Protein 8GB3 (pdb70)

Nearest PDB structures (foldseek):
  8gb3-assembly1_D  TM=1.002E+00  e=0.000E+00  Mycobacterium tuberculosis
  4rtf-assembly1_D  TM=9.702E-01  e=9.194E-56  Mycobacterium tuberculosis H37Rv
  5obv-assembly1_A  TM=7.217E-01  e=6.014E-59  Mycoplasmoides genitalium G37
  5obu-assembly1_A  TM=7.171E-01  e=3.601E-58  Mycoplasmoides genitalium G37
  7a4u-assembly1_A  TM=6.728E-01  e=2.698E-58  Cricetulus griseus

Secondary structure (DSSP, 8-state):
-EEEEE--SS--EEEEE-SSSEEEE--TTS-SS--------SSS----SHHHHHHHHH-TTS----STT-SSS-----SSSSS--SHHHHHHHHHHHHHHGGGSS-S---EEEE-B-SS--HHHHHHHHHHHHHHT-B-----BHHHHHHHHH--------EEEEE--SSS-EEEEE--SSS------B--SS-SHHHHHHHHHHHHHHHHHHHS----SS-HHHHHHHHHHHHHHHHHTSS-SS--B--S-S---------B---HHHHHHHHHHHHHTTHHHHHHHHHHSS--TT---EEEEESTT---HHHHHHHHHHS-S---B-SS-GGGHHHHHHHHHHHHHTT-SSTTSS-----S-EEEEETTTEEEEEE-TT--SS-----EE--SSTT-S-EEEEEEE-SSSBSSSSEEEEEEEE-------TTS--EEEEEEE-TT--EEEEEEESSS--EEEE----SS---HHHHHHHHHHHHHT----THHHHHHHGGG--/-HHHHHHHHHHHHHHHHHHHHHHHHHHHHHHHHHHSHHHHHHHHHHHHHHTTHHHHHHHHHHHHTTTTSSSHHHHHHHHHHHHHHTTT------TTSB--TTTB-----------BEEEEEE--EEETTEEEE-BEEEE-/---HHHHHHHHHHHHHHHHHHHHHHHHHHHHHHHHHHHTHHHHHTTHHHHHHHHHHHHHHHHTTT-TTSSTHHHHHHHHHHHHHHTS---

Radius of gyration: 30.35 Å; Cα contacts (8 Å, |Δi|>4): 1384; chains: 3; bounding box: 52×69×92 Å

Foldseek 3Di:
DEKFWEDAQFWIWIWADPQQAIDTFAAPVRHGTFGAWFFQDLPGPTDTGPVRVVVCVVPVQRTDRGQLLDFPPQPFDDDVHDTPGRLLSSLVVVLRSQVRVVVPPDDGQAEFEYEHAPPDDPRRQVSNCVSCVVSRHDYDHHYYLQVLLVVLLPDQEPFAKEWEWALAAQATKTAIWTDHNDGGGDDIDAGGRAHVVVLLVLQLVVLQVVVCVVDVDNPPPQVVLSVVSSVQSVVQLLCCLDDQFAKDWDQARDDVPGDIRIDRDGVVVSCVRCVVSLVSGVVRLVCNCPVDPHDLQNHRAYAYAHPSCSNVSNQVVVCVSRHVDHHGDDDHRNCSNSRSRNNVSCVVVPSDDDLPCPQWFLQAKWKADPDQFTDGFADGGHGQQDKGKFWDKDPAAQDFKDKIFMWGAPPRGRVPTDGQDIKMWGDDGGGGIDPWTKMWMWGGDSVRFTKIKIFTPVPTTIIIDRSRPSPDDDPVVSVVSVVVCVVPVVDPCVVVVVVVSVVPD/DVVVVVVVVVVVVVVVVVVVVVVVVVVVVVVVVPPCVVVVVCVVVLVVVLVCLVVLQVLVVCCVVPVPVDDPVVVVSVVVCVVQVVQPKDWDLDAPDFDDPVAADEDAAPDDPTKGFPDQNGIAIDGHPDRRDHTHGHID/DPCPVVVVVVVVVVVVVVVVVVVVVVVVVVVVVVVVVVCVVVVLPCPQVVLAVVLVVVVVVCVVVPCPDDPSVPPNVVSCVVQVVSYDHD

Sequence (735 aa):
RAVGIDLGTTNSVVSVLEGGDPVVVANSEGSRTTPSIVAFARNGEVLVGQPAKNQAVTNVDRTVRSVKRHMGSDWSIEIDGKKYTAPEISARILMKLKRDAEAYLGEDITDAVITTPAYFNDAQRQATKDAGQIAGLNVLRIVNEPTAAALAYGLDKKEQRILVFDLGGGTFDVSLLEIGGVVEVRATSGDNHLGGDDWDQRVVDWLVDKFKGTSGIDLTKDKMAMQRLREAAEKAKIELSSSQSTSINLPYITVDNPLFLDEQLTRAEFQRITQDLLDRTRKPFQSVIADTGISVSEIDHVVLVGGSTRMPAVTDLVKELTGGKEPNKGVNPDEVVAVGAALQAGVLKGEVKDVLLLDVTPLSLGIETKGGVMTRLIERNTTIPTKRSETFTTADDNQPSVQIQVYQGEREIAAHNKLLGSFELTGIPPAPRGIPQIEVTFDIDANGIVHVTAKDKGTGKENTIRIQEGSGLSKEDIDRMIKDAEAHAEEDRKRREEADVRNQAAAADAAHTEDKVAELTADLQRVQADFANYRKRALRDQQAAADRAKASVVSQLLGVLDDLERARKHGDLESGPLKSVADKLDSALTGLGLVAFGAEGEDFDPVLHEAVQHEGDSKPVIGTVMRQGYQLGEQVLRHALVGVVAADAAHTEDKVAELTADLQRVQADFANYRKRALRDQQAAADRAKASVVSQLLGVLDDLERARKHGDLESGPLKSVADKLDSALTGLGLVA

B-factor: mean 105.02, std 30.13, range [30.0, 209.59]

Structure (mmCIF, N/CA/C/O backbone):
data_8GB3
#
_entry.id   8GB3
#
_cell.length_a   1.00
_cell.length_b   1.00
_cell.length_c   1.00
_cell.angle_alpha   90.00
_cell.angle_beta   90.00
_cell.angle_gamma   90.00
#
_symmetry.space_group_name_H-M   'P 1'
#
loop_
_entity.id
_entity.type
_entity.pdbx_description
1 polymer 'Chaperone protein DnaK'
2 polymer 'Protein GrpE'
#
loop_
_atom_site.group_PDB
_atom_site.id
_atom_site.type_symbol
_atom_site.label_atom_id
_atom_site.label_alt_id
_atom_site.label_comp_id
_ato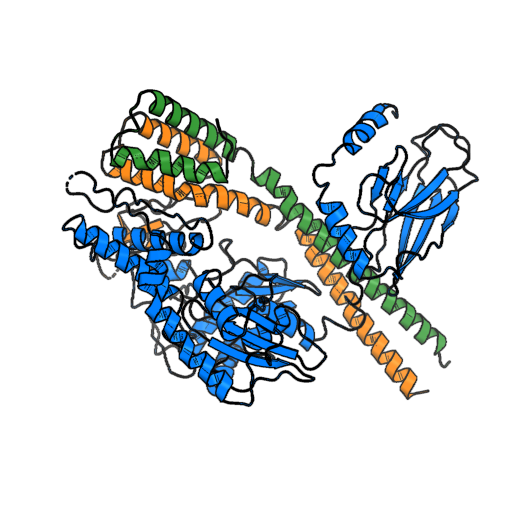m_site.label_asym_id
_atom_site.label_entity_id
_atom_site.label_seq_id
_atom_site.pdbx_PDB_ins_code
_atom_site.Cartn_x
_atom_site.Cartn_y
_atom_site.Cartn_z
_atom_site.occupancy
_atom_site.B_iso_or_equiv
_atom_site.auth_seq_id
_atom_site.auth_comp_id
_atom_site.auth_asym_id
_atom_site.auth_atom_id
_atom_site.pdbx_PDB_model_num
ATOM 1 N N . ARG A 1 3 ? 142.829 123.537 143.614 1.00 71.14 3 ARG D N 1
ATOM 2 C CA . ARG A 1 3 ? 143.455 122.341 143.064 1.00 71.14 3 ARG D CA 1
ATOM 3 C C . ARG A 1 3 ? 142.497 121.568 142.165 1.00 71.14 3 ARG D C 1
ATOM 4 O O . ARG A 1 3 ? 142.856 121.180 141.053 1.00 71.14 3 ARG D O 1
ATOM 12 N N . ALA A 1 4 ? 141.281 121.338 142.658 1.00 76.89 4 ALA D N 1
ATOM 13 C CA . ALA A 1 4 ? 140.283 120.616 141.881 1.00 76.89 4 ALA D CA 1
ATOM 14 C C . ALA A 1 4 ? 139.917 121.394 140.625 1.00 76.89 4 ALA D C 1
ATOM 15 O O . ALA A 1 4 ? 139.775 122.619 140.654 1.00 76.89 4 ALA D O 1
ATOM 17 N N . VAL A 1 5 ? 139.758 120.674 139.519 1.00 69.76 5 VAL D N 1
ATOM 18 C CA . VAL A 1 5 ? 139.449 121.265 138.224 1.00 69.76 5 VAL D CA 1
ATOM 19 C C . VAL A 1 5 ? 138.173 120.631 137.694 1.00 69.76 5 VAL D C 1
ATOM 20 O O . VAL A 1 5 ? 137.989 119.414 137.802 1.00 69.76 5 VAL D O 1
ATOM 24 N N . GLY A 1 6 ? 137.290 121.453 137.136 1.00 70.96 6 GLY D N 1
ATOM 25 C CA . GLY A 1 6 ? 136.084 120.950 136.508 1.00 70.96 6 GLY D CA 1
ATOM 26 C C . GLY A 1 6 ? 136.106 121.140 135.008 1.00 70.96 6 GLY D C 1
ATOM 27 O O . GLY A 1 6 ? 136.030 122.269 134.515 1.00 70.96 6 GLY D O 1
ATOM 28 N N . ILE A 1 7 ? 136.205 120.039 134.270 1.00 66.15 7 ILE D N 1
ATOM 29 C CA . ILE A 1 7 ? 136.401 120.059 132.828 1.00 66.15 7 ILE D CA 1
ATOM 30 C C . ILE A 1 7 ? 135.176 119.460 132.160 1.00 66.15 7 ILE D C 1
ATOM 31 O O . ILE A 1 7 ? 134.737 118.362 132.525 1.00 66.15 7 ILE D O 1
ATOM 36 N N . ASP A 1 8 ? 134.625 120.174 131.183 1.00 77.02 8 ASP D N 1
ATOM 37 C CA . ASP A 1 8 ? 133.510 119.683 130.377 1.00 77.02 8 ASP D CA 1
ATOM 38 C C . ASP A 1 8 ? 134.004 119.528 128.942 1.00 77.02 8 ASP D C 1
ATOM 39 O O . ASP A 1 8 ? 133.851 120.429 128.115 1.00 77.02 8 ASP D O 1
ATOM 44 N N . LEU A 1 9 ? 134.603 118.377 128.654 1.00 66.27 9 LEU D N 1
ATOM 45 C CA . LEU A 1 9 ? 134.998 118.063 127.292 1.00 66.27 9 LEU D CA 1
ATOM 46 C C . LEU A 1 9 ? 133.760 117.930 126.418 1.00 66.27 9 LEU D C 1
ATOM 47 O O . LEU A 1 9 ? 132.708 117.461 126.862 1.00 66.27 9 LEU D O 1
ATOM 52 N N . GLY A 1 10 ? 133.880 118.353 125.164 1.00 72.42 10 GLY D N 1
ATOM 53 C CA . GLY A 1 10 ? 132.711 118.348 124.304 1.00 72.42 10 GLY D CA 1
ATOM 54 C C . GLY A 1 10 ? 133.065 118.138 122.850 1.00 72.42 10 GLY D C 1
ATOM 55 O O . GLY A 1 10 ? 134.221 118.254 122.438 1.00 72.42 10 GLY D O 1
ATOM 56 N N . THR A 1 11 ? 132.029 117.823 122.070 1.00 71.84 11 THR D N 1
ATOM 57 C CA . THR A 1 11 ? 132.192 117.649 120.633 1.00 71.84 11 THR D CA 1
ATOM 58 C C . THR A 1 11 ? 132.363 118.977 119.911 1.00 71.84 11 THR D C 1
ATOM 59 O O . THR A 1 11 ? 132.983 119.020 118.843 1.00 71.84 11 THR D O 1
ATOM 63 N N . THR A 1 12 ? 131.831 120.062 120.467 1.00 76.70 12 THR D N 1
ATOM 64 C CA . THR A 1 12 ? 131.955 121.378 119.858 1.00 76.70 12 THR D CA 1
ATOM 65 C C . THR A 1 12 ? 132.718 122.359 120.733 1.00 76.70 12 THR D C 1
ATOM 66 O O . THR A 1 12 ? 133.614 123.053 120.239 1.00 76.70 12 THR D O 1
ATOM 70 N N . ASN A 1 13 ? 132.391 122.440 122.015 1.00 77.61 13 ASN D N 1
ATOM 71 C CA . ASN A 1 13 ? 133.011 123.378 122.938 1.00 77.61 13 ASN D CA 1
ATOM 72 C C . ASN A 1 13 ? 133.726 122.618 124.051 1.00 77.61 13 ASN D C 1
ATOM 73 O O . ASN A 1 13 ? 133.736 121.388 124.089 1.00 77.61 13 ASN D O 1
ATOM 78 N N . SER A 1 14 ? 134.333 123.375 124.961 1.00 74.31 14 SER D N 1
ATOM 79 C CA . SER A 1 14 ? 134.988 122.810 126.133 1.00 74.31 14 SER D CA 1
ATOM 80 C C . SER A 1 14 ? 135.224 123.928 127.135 1.00 74.31 14 SER D C 1
ATOM 81 O O . SER A 1 14 ? 135.825 124.950 126.791 1.00 74.31 14 SER D O 1
ATOM 84 N N . VAL A 1 15 ? 134.758 123.732 128.363 1.00 70.26 15 VAL D N 1
ATOM 85 C CA . VAL A 1 15 ? 134.896 124.714 129.428 1.00 70.26 15 VAL D CA 1
ATOM 86 C C . VAL A 1 15 ? 135.647 124.076 130.584 1.00 70.26 15 VAL D C 1
ATOM 87 O O . VAL A 1 15 ? 135.428 122.904 130.909 1.00 70.26 15 VAL D O 1
ATOM 91 N N . VAL A 1 16 ? 136.536 124.848 131.200 1.00 71.63 16 VAL D N 1
ATOM 92 C CA . VAL A 1 16 ? 137.344 124.390 132.323 1.00 71.63 16 VAL D CA 1
ATOM 93 C C . VAL A 1 16 ? 137.046 125.281 133.521 1.00 71.63 16 VAL D C 1
ATOM 94 O O . VAL A 1 16 ? 136.845 126.491 133.371 1.00 71.63 16 VAL D O 1
ATOM 98 N N . SER A 1 17 ? 136.975 124.674 134.705 1.00 69.91 17 SER D N 1
ATOM 99 C CA . SER A 1 17 ? 136.617 125.403 135.918 1.00 69.91 17 SER D CA 1
ATOM 100 C C . SER A 1 17 ? 137.336 124.790 137.106 1.00 69.91 17 SER D C 1
ATOM 101 O O . SER A 1 17 ? 137.103 123.626 137.437 1.00 69.91 17 SER D O 1
ATOM 104 N N . VAL A 1 18 ? 138.191 125.570 137.754 1.00 73.62 18 VAL D N 1
ATOM 105 C CA . VAL A 1 18 ? 138.956 125.099 138.887 1.00 73.62 18 VAL D CA 1
ATOM 106 C C . VAL A 1 18 ? 138.276 125.554 140.172 1.00 73.62 18 VAL D C 1
ATOM 107 O O . VAL A 1 18 ? 137.414 126.430 140.171 1.00 73.62 18 VAL D O 1
ATOM 111 N N . LEU A 1 19 ? 138.682 124.958 141.291 1.00 82.95 19 LEU D N 1
ATOM 112 C CA . LEU A 1 19 ? 138.042 125.163 142.585 1.00 82.95 19 LEU D CA 1
ATOM 113 C C . LEU A 1 19 ? 138.859 126.150 143.412 1.00 82.95 19 LEU D C 1
ATOM 114 O O . LEU A 1 19 ? 140.009 125.866 143.765 1.00 82.95 19 LEU D O 1
ATOM 119 N N . GLU A 1 20 ? 138.264 127.299 143.724 1.00 91.58 20 GLU D N 1
ATOM 120 C CA . GLU A 1 20 ? 138.919 128.314 144.548 1.00 91.58 20 GLU D CA 1
ATOM 121 C C . GLU A 1 20 ? 138.444 128.185 145.995 1.00 91.58 20 GLU D C 1
ATOM 122 O O . GLU A 1 20 ? 137.699 129.009 146.527 1.00 91.58 20 GLU D O 1
ATOM 128 N N . GLY A 1 21 ? 138.905 127.114 146.634 1.00 93.06 21 GLY D N 1
ATOM 129 C CA . GLY A 1 21 ? 138.496 126.826 147.993 1.00 93.06 21 GLY D CA 1
ATOM 130 C C . GLY A 1 21 ? 137.245 125.979 148.040 1.00 93.06 21 GLY D C 1
ATOM 131 O O . GLY A 1 21 ? 137.308 124.757 147.884 1.00 93.06 21 GLY D O 1
ATOM 132 N N . GLY A 1 22 ? 136.099 126.617 148.250 1.00 93.63 22 GLY D N 1
ATOM 133 C CA . GLY A 1 22 ? 134.840 125.901 148.279 1.00 93.63 22 GLY D CA 1
ATOM 134 C C . GLY A 1 22 ? 133.932 126.212 147.107 1.00 93.63 22 GLY D C 1
ATOM 135 O O . GLY A 1 22 ? 132.776 125.779 147.085 1.00 93.63 22 GLY D O 1
ATOM 136 N N . ASP A 1 23 ? 134.436 126.954 146.125 1.00 90.90 23 ASP D N 1
ATOM 137 C CA . ASP A 1 23 ? 133.619 127.395 145.007 1.00 90.90 23 ASP D CA 1
ATOM 138 C C . ASP A 1 23 ? 134.319 127.123 143.685 1.00 90.90 23 ASP D C 1
ATOM 139 O O . ASP A 1 23 ? 135.551 127.162 143.605 1.00 90.90 23 ASP D O 1
ATOM 144 N N . PRO A 1 24 ? 133.558 126.841 142.633 1.00 75.32 24 PRO D N 1
ATOM 145 C CA . PRO A 1 24 ? 134.140 126.712 141.299 1.00 75.32 24 PRO D CA 1
ATOM 146 C C . PRO A 1 24 ? 134.060 128.008 140.509 1.00 75.32 24 PRO D C 1
ATOM 147 O O . PRO A 1 24 ? 133.107 128.782 140.615 1.00 75.32 24 PRO D O 1
ATOM 151 N N . VAL A 1 25 ? 135.090 128.238 139.699 1.00 67.91 25 VAL D N 1
ATOM 152 C CA . VAL A 1 25 ? 135.142 129.392 138.810 1.00 67.91 25 VAL D CA 1
ATOM 153 C C . VAL A 1 25 ? 135.598 128.917 137.438 1.00 67.91 25 VAL D C 1
ATOM 154 O O . VAL A 1 25 ? 136.531 128.116 137.328 1.00 67.91 25 VAL D O 1
ATOM 158 N N . VAL A 1 26 ? 134.938 129.411 136.393 1.00 72.68 26 VAL D N 1
ATOM 159 C CA . VAL A 1 26 ? 135.185 128.952 135.028 1.00 72.68 26 VAL D CA 1
ATOM 160 C C . VAL A 1 26 ? 136.384 129.709 134.465 1.00 72.68 26 VAL D C 1
ATOM 161 O O . VAL A 1 26 ? 136.281 130.888 134.119 1.00 72.68 26 VAL D O 1
ATOM 165 N N . VAL A 1 27 ? 137.518 129.019 134.355 1.00 69.52 27 VAL D N 1
ATOM 166 C CA . VAL A 1 27 ? 138.761 129.645 133.926 1.00 69.52 27 VAL D CA 1
ATOM 167 C C . VAL A 1 27 ? 138.656 130.060 132.469 1.00 69.52 27 VAL D C 1
ATOM 168 O O . VAL A 1 27 ? 138.351 129.241 131.592 1.00 69.52 27 VAL D O 1
ATOM 172 N N . ALA A 1 28 ? 138.912 131.335 132.202 1.00 80.43 28 ALA D N 1
ATOM 173 C CA . ALA A 1 28 ? 138.985 131.805 130.830 1.00 80.43 28 ALA D CA 1
ATOM 174 C C . ALA A 1 28 ? 140.220 131.230 130.151 1.00 80.43 28 ALA D C 1
ATOM 175 O O . ALA A 1 28 ? 141.250 130.998 130.787 1.00 80.43 28 ALA D O 1
ATOM 177 N N . ASN A 1 29 ? 140.115 131.000 128.843 1.00 84.42 29 ASN D N 1
ATOM 178 C CA . ASN A 1 29 ? 141.207 130.388 128.098 1.00 84.42 29 ASN D CA 1
ATOM 179 C C . ASN A 1 29 ? 142.286 131.435 127.824 1.00 84.42 29 ASN D C 1
ATOM 180 O O . ASN A 1 29 ? 142.283 132.532 128.390 1.00 84.42 29 ASN D O 1
ATOM 185 N N . SER A 1 30 ? 143.236 131.095 126.950 1.00 86.36 30 SER D N 1
ATOM 186 C CA . SER A 1 30 ? 144.355 131.991 126.681 1.00 86.36 30 SER D CA 1
ATOM 187 C C . SER A 1 30 ? 143.877 133.321 126.111 1.00 86.36 30 SER D C 1
ATOM 188 O O . SER A 1 30 ? 144.268 134.391 126.591 1.00 86.36 30 SER D O 1
ATOM 191 N N . GLU A 1 31 ? 143.033 133.277 125.089 1.00 84.28 31 GLU D N 1
ATOM 192 C CA . GLU A 1 31 ? 142.552 134.495 124.437 1.00 84.28 31 GLU D CA 1
ATOM 193 C C . GLU A 1 31 ? 141.226 134.967 125.023 1.00 84.28 31 GLU D C 1
ATOM 194 O O . GLU A 1 31 ? 140.267 135.230 124.302 1.00 84.28 31 GLU D O 1
ATOM 200 N N . GLY A 1 32 ? 141.157 135.086 126.345 1.00 91.23 32 GLY D N 1
ATOM 201 C CA . GLY A 1 32 ? 140.036 135.751 126.983 1.00 91.23 32 GLY D CA 1
ATOM 202 C C . GLY A 1 32 ? 138.763 134.940 127.121 1.00 91.23 32 GLY D C 1
ATOM 203 O O . GLY A 1 32 ? 138.053 135.065 128.123 1.00 91.23 32 GLY D O 1
ATOM 204 N N . SER A 1 33 ? 138.458 134.111 126.126 1.00 90.00 33 SER D N 1
ATOM 205 C CA . SER A 1 33 ? 137.209 133.366 126.126 1.00 90.00 33 SER D CA 1
ATOM 206 C C . SER A 1 33 ? 137.237 132.266 127.185 1.00 90.00 33 SER D C 1
ATOM 207 O O . SER A 1 33 ? 138.267 131.969 127.791 1.00 90.00 33 SER D O 1
ATOM 210 N N . ARG A 1 34 ? 136.069 131.670 127.423 1.00 90.78 34 ARG D N 1
ATOM 211 C CA . ARG A 1 34 ? 135.950 130.514 128.304 1.00 90.78 34 ARG D CA 1
ATOM 212 C C . ARG A 1 34 ? 135.826 129.206 127.539 1.00 90.78 34 ARG D C 1
ATOM 213 O O . ARG A 1 34 ? 136.506 128.232 127.869 1.00 90.78 34 ARG D O 1
ATOM 221 N N . THR A 1 35 ? 134.979 129.171 126.516 1.00 79.14 35 THR D N 1
ATOM 222 C CA . THR A 1 35 ? 134.799 127.974 125.708 1.00 79.14 35 THR D CA 1
ATOM 223 C C . THR A 1 35 ? 135.927 127.878 124.691 1.00 79.14 35 THR D C 1
ATOM 224 O O . THR A 1 35 ? 136.038 128.726 123.800 1.00 79.14 35 THR D O 1
ATOM 228 N N . THR A 1 36 ? 136.760 126.850 124.818 1.00 70.31 36 THR D N 1
ATOM 229 C CA . THR A 1 36 ? 137.810 126.604 123.843 1.00 70.31 36 THR D CA 1
ATOM 230 C C . THR A 1 36 ? 137.221 125.788 122.704 1.00 70.31 36 THR D C 1
ATOM 231 O O . THR A 1 36 ? 136.808 124.641 122.932 1.00 70.31 36 THR D O 1
ATOM 235 N N . PRO A 1 37 ? 137.139 126.324 121.484 1.00 67.23 37 PRO D N 1
ATOM 236 C CA . PRO A 1 37 ? 136.605 125.533 120.369 1.00 67.23 37 PRO D CA 1
ATOM 237 C C . PRO A 1 37 ? 137.428 124.279 120.149 1.00 67.23 37 PRO D C 1
ATOM 238 O O . PRO A 1 37 ? 138.606 124.359 119.787 1.00 67.23 37 PRO D O 1
ATOM 242 N N . SER A 1 38 ? 136.821 123.114 120.361 1.00 65.39 38 SER D N 1
ATOM 243 C CA . SER A 1 38 ? 137.599 121.890 120.468 1.00 65.39 38 SER D CA 1
ATOM 244 C C . SER A 1 38 ? 137.965 121.350 119.097 1.00 65.39 38 SER D C 1
ATOM 245 O O . SER A 1 38 ? 137.746 120.169 118.811 1.00 65.39 38 SER D O 1
ATOM 248 N N . ILE A 1 39 ? 138.547 122.195 118.258 1.00 65.00 39 ILE D N 1
ATOM 249 C CA . ILE A 1 39 ? 139.009 121.792 116.937 1.00 65.00 39 ILE D CA 1
ATOM 250 C C . ILE A 1 39 ? 140.511 121.578 117.072 1.00 65.00 39 ILE D C 1
ATOM 251 O O . ILE A 1 39 ? 141.315 122.433 116.711 1.00 65.00 39 ILE D O 1
ATOM 256 N N . VAL A 1 40 ? 140.902 120.413 117.576 1.00 63.40 40 VAL D N 1
ATOM 257 C CA . VAL A 1 40 ? 142.310 120.163 117.854 1.00 63.40 40 VAL D CA 1
ATOM 258 C C . VAL A 1 40 ? 143.031 119.914 116.541 1.00 63.40 40 VAL D C 1
ATOM 259 O O . VAL A 1 40 ? 143.162 118.768 116.096 1.00 63.40 40 VAL D O 1
ATOM 263 N N . ALA A 1 41 ? 143.507 120.984 115.915 1.00 66.48 41 ALA D N 1
ATOM 264 C CA . ALA A 1 41 ? 144.088 120.923 114.581 1.00 66.48 41 ALA D CA 1
ATOM 265 C C . ALA A 1 41 ? 145.594 121.103 114.675 1.00 66.48 41 ALA D C 1
ATOM 266 O O . ALA A 1 41 ? 146.074 122.026 115.340 1.00 66.48 41 ALA D O 1
ATOM 268 N N . PHE A 1 42 ? 146.330 120.225 114.005 1.00 73.70 42 PHE D N 1
ATOM 269 C CA . PHE A 1 42 ? 147.777 120.314 113.977 1.00 73.70 42 PHE D CA 1
ATOM 270 C C . PHE A 1 42 ? 148.230 121.413 113.017 1.00 73.70 42 PHE D C 1
ATOM 271 O O . PHE A 1 42 ? 147.473 121.885 112.164 1.00 73.70 42 PHE D O 1
ATOM 279 N N . ALA A 1 43 ? 149.490 121.820 113.167 1.00 84.69 43 ALA D N 1
ATOM 280 C CA . ALA A 1 43 ? 150.033 122.948 112.426 1.00 84.69 43 ALA D CA 1
ATOM 281 C C . ALA A 1 43 ? 150.511 122.526 111.041 1.00 84.69 43 ALA D C 1
ATOM 282 O O . ALA A 1 43 ? 150.367 121.375 110.618 1.00 84.69 43 ALA D O 1
ATOM 284 N N . ARG A 1 44 ? 151.087 123.493 110.326 1.00 90.57 44 ARG D N 1
ATOM 285 C CA . ARG A 1 44 ? 151.802 123.181 109.096 1.00 90.57 44 ARG D CA 1
ATOM 286 C C . ARG A 1 44 ? 153.011 122.303 109.384 1.00 90.57 44 ARG D C 1
ATOM 287 O O . ARG A 1 44 ? 153.307 121.373 108.625 1.00 90.57 44 ARG D O 1
ATOM 295 N N . ASN A 1 45 ? 153.718 122.578 110.481 1.00 82.33 45 ASN D N 1
ATOM 296 C CA . ASN A 1 45 ? 154.891 121.795 110.871 1.00 82.33 45 ASN D CA 1
ATOM 297 C C . ASN A 1 45 ? 154.954 121.716 112.395 1.00 82.33 45 ASN D C 1
ATOM 298 O O . ASN A 1 45 ? 155.444 122.640 113.050 1.00 82.33 45 ASN D O 1
ATOM 303 N N . GLY A 1 46 ? 154.452 120.617 112.950 1.00 77.87 46 GLY D N 1
ATOM 304 C CA . GLY A 1 46 ? 154.762 120.238 114.316 1.00 77.87 46 GLY D CA 1
ATOM 305 C C . GLY A 1 46 ? 154.022 120.920 115.450 1.00 77.87 46 GLY D C 1
ATOM 306 O O . GLY A 1 46 ? 153.563 120.245 116.375 1.00 77.87 46 GLY D O 1
ATOM 307 N N . GLU A 1 47 ? 153.905 122.244 115.409 1.00 76.36 47 GLU D N 1
ATOM 308 C CA . GLU A 1 47 ? 153.422 123.002 116.563 1.00 76.36 47 GLU D CA 1
ATOM 309 C C . GLU A 1 47 ? 151.922 122.792 116.730 1.00 76.36 47 GLU D C 1
ATOM 310 O O . GLU A 1 47 ? 151.113 123.538 116.178 1.00 76.36 47 GLU D O 1
ATOM 316 N N . VAL A 1 48 ? 151.549 121.797 117.537 1.00 72.95 48 VAL D N 1
ATOM 317 C CA . VAL A 1 48 ? 150.143 121.445 117.696 1.00 72.95 48 VAL D CA 1
ATOM 318 C C . VAL A 1 48 ? 149.376 122.618 118.288 1.00 72.95 48 VAL D C 1
ATOM 319 O O . VAL A 1 48 ? 149.789 123.214 119.290 1.00 72.95 48 VAL D O 1
ATOM 323 N N . LEU A 1 49 ? 148.251 122.953 117.666 1.00 66.57 49 LEU D N 1
ATOM 324 C CA . LEU A 1 49 ? 147.379 124.015 118.1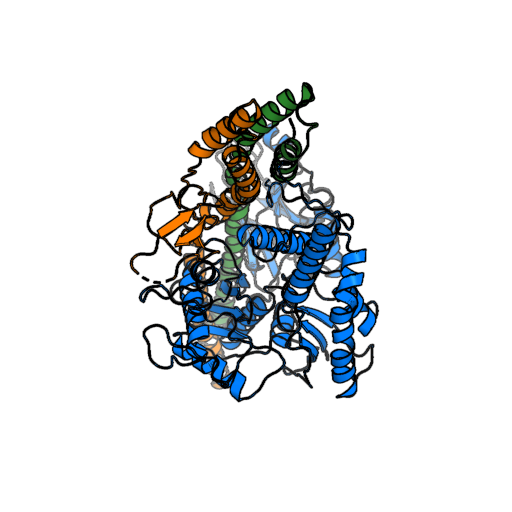36 1.00 66.57 49 LEU D CA 1
ATOM 325 C C . LEU A 1 49 ? 146.045 123.438 118.582 1.00 66.57 49 LEU D C 1
ATOM 326 O O . LEU A 1 49 ? 145.599 122.400 118.085 1.00 66.57 49 LEU D O 1
ATOM 331 N N . VAL A 1 50 ? 145.421 124.113 119.542 1.00 65.73 50 VAL D N 1
ATOM 332 C CA . VAL A 1 50 ? 144.068 123.799 119.986 1.00 65.73 50 VAL D CA 1
ATOM 333 C C . VAL A 1 50 ? 143.296 125.107 120.055 1.00 65.73 50 VAL D C 1
ATOM 334 O O . VAL A 1 50 ? 143.893 126.179 120.198 1.00 65.73 50 VAL D O 1
ATOM 338 N N . GLY A 1 51 ? 141.980 125.028 119.945 1.00 64.23 51 GLY D N 1
ATOM 339 C CA . GLY A 1 51 ? 141.147 126.207 120.002 1.00 64.23 51 GLY D CA 1
ATOM 340 C C . GLY A 1 51 ? 141.107 126.945 118.682 1.00 64.23 51 GLY D C 1
ATOM 341 O O . GLY A 1 51 ? 141.402 126.397 117.620 1.00 64.23 51 GLY D O 1
ATOM 342 N N . GLN A 1 52 ? 140.718 128.215 118.758 1.00 69.03 52 GLN D N 1
ATOM 343 C CA . GLN A 1 52 ? 140.741 129.079 117.579 1.00 69.03 52 GLN D CA 1
ATOM 344 C C . GLN A 1 52 ? 142.093 129.118 116.874 1.00 69.03 52 GLN D C 1
ATOM 345 O O . GLN A 1 52 ? 142.103 129.157 115.631 1.00 69.03 52 GLN D O 1
ATOM 351 N N . PRO A 1 53 ? 143.240 129.131 117.568 1.00 76.49 53 PRO D N 1
ATOM 352 C CA . PRO A 1 53 ? 144.519 129.027 116.849 1.00 76.49 53 PRO D CA 1
ATOM 353 C C . PRO A 1 53 ? 144.619 127.800 115.965 1.00 76.49 53 PRO D C 1
ATOM 354 O O . PRO A 1 53 ? 145.386 127.809 114.994 1.00 76.49 53 PRO D O 1
ATOM 358 N N . ALA A 1 54 ? 143.873 126.745 116.269 1.00 74.96 54 ALA D N 1
ATOM 359 C CA . ALA A 1 54 ? 143.832 125.575 115.404 1.00 74.96 54 ALA D CA 1
ATOM 360 C C . ALA A 1 54 ? 142.695 125.635 114.390 1.00 74.96 54 ALA D C 1
ATOM 361 O O . ALA A 1 54 ? 142.842 125.148 113.265 1.00 74.96 54 ALA D O 1
ATOM 363 N N . LYS A 1 55 ? 141.559 126.218 114.774 1.00 76.96 55 LYS D N 1
ATOM 364 C CA . LYS A 1 55 ? 140.411 126.285 113.877 1.00 76.96 55 LYS D CA 1
ATOM 365 C C . LYS A 1 55 ? 140.697 127.176 112.681 1.00 76.96 55 LYS D C 1
ATOM 366 O O . LYS A 1 55 ? 140.285 126.866 111.557 1.00 76.96 55 LYS D O 1
ATOM 372 N N . ASN A 1 56 ? 141.388 128.295 112.900 1.00 78.35 56 ASN D N 1
ATOM 373 C CA . ASN A 1 56 ? 141.678 129.184 111.785 1.00 78.35 56 ASN D CA 1
ATOM 374 C C . ASN A 1 56 ? 142.551 128.514 110.738 1.00 78.35 56 ASN D C 1
ATOM 375 O O . ASN A 1 56 ? 142.513 128.908 109.570 1.00 78.35 56 ASN D O 1
ATOM 380 N N . GLN A 1 57 ? 143.330 127.509 111.127 1.00 76.37 57 GLN D N 1
ATOM 381 C CA . GLN A 1 57 ? 144.118 126.723 110.193 1.00 76.37 57 GLN D CA 1
ATOM 382 C C . GLN A 1 57 ? 143.323 125.562 109.612 1.00 76.37 57 GLN D C 1
ATOM 383 O O . GLN A 1 57 ? 143.862 124.783 108.818 1.00 76.37 57 GLN D O 1
ATOM 389 N N . ALA A 1 58 ? 142.055 125.438 109.977 1.00 86.67 58 ALA D N 1
ATOM 390 C CA . ALA A 1 58 ? 141.208 124.352 109.503 1.00 86.67 58 ALA D CA 1
ATOM 391 C C . ALA A 1 58 ? 140.275 124.766 108.379 1.00 86.67 58 ALA D C 1
ATOM 392 O O . ALA A 1 58 ? 139.985 123.953 107.498 1.00 86.67 58 ALA D O 1
ATOM 394 N N . VAL A 1 59 ? 139.787 126.008 108.389 1.00 89.34 59 VAL D N 1
ATOM 395 C CA . VAL A 1 59 ? 138.907 126.464 107.318 1.00 89.34 59 VAL D CA 1
ATOM 396 C C . VAL A 1 59 ? 139.650 126.484 105.992 1.00 89.34 59 VAL D C 1
ATOM 397 O O . VAL A 1 59 ? 139.076 126.166 104.943 1.00 89.34 59 VAL D O 1
ATOM 401 N N . THR A 1 60 ? 140.925 126.864 106.008 1.00 86.36 60 THR D N 1
ATOM 402 C CA . THR A 1 60 ? 141.763 126.752 104.823 1.00 86.36 60 THR D CA 1
ATOM 403 C C . THR A 1 60 ? 142.169 125.310 104.552 1.00 86.36 60 THR D C 1
ATOM 404 O O . THR A 1 60 ? 142.032 124.824 103.425 1.00 86.36 60 THR D O 1
ATOM 408 N N . ASN A 1 61 ? 142.667 124.616 105.570 1.00 80.33 61 ASN D N 1
ATOM 409 C CA . ASN A 1 61 ? 143.138 123.243 105.416 1.00 80.33 61 ASN D CA 1
ATOM 410 C C . ASN A 1 61 ? 142.110 122.314 106.052 1.00 80.33 61 ASN D C 1
ATOM 411 O O . ASN A 1 61 ? 142.108 122.091 107.263 1.00 80.33 61 ASN D O 1
ATOM 416 N N . VAL A 1 62 ? 141.226 121.770 105.215 1.00 79.54 62 VAL D N 1
ATOM 417 C CA . VAL A 1 62 ? 140.160 120.907 105.711 1.00 79.54 62 VAL D CA 1
ATOM 418 C C . VAL A 1 62 ? 140.719 119.577 106.203 1.00 79.54 62 VAL D C 1
ATOM 419 O O . VAL A 1 62 ? 140.243 119.020 107.199 1.00 79.54 62 VAL D O 1
ATOM 423 N N . ASP A 1 63 ? 141.735 119.047 105.524 1.00 83.63 63 ASP D N 1
ATOM 424 C CA . ASP A 1 63 ? 142.210 117.692 105.763 1.00 83.63 63 ASP D CA 1
ATOM 425 C C . ASP A 1 63 ? 143.408 117.639 106.703 1.00 83.63 63 ASP D C 1
ATOM 426 O O . ASP A 1 63 ? 144.057 116.593 106.808 1.00 83.63 63 ASP D O 1
ATOM 431 N N . ARG A 1 64 ? 143.716 118.737 107.383 1.00 82.11 64 ARG D N 1
ATOM 432 C CA . ARG A 1 64 ? 144.797 118.791 108.358 1.00 82.11 64 ARG D CA 1
ATOM 433 C C . ARG A 1 64 ? 144.241 119.075 109.747 1.00 82.11 64 ARG D C 1
ATOM 434 O O . ARG A 1 64 ? 144.799 119.864 110.512 1.00 82.11 64 ARG D O 1
ATOM 442 N N . THR A 1 65 ? 143.129 118.430 110.090 1.00 75.03 65 THR D N 1
ATOM 443 C CA . THR A 1 65 ? 142.347 118.841 111.245 1.00 75.03 65 THR D CA 1
ATOM 444 C C . THR A 1 65 ? 141.412 117.717 111.670 1.00 75.03 65 THR D C 1
ATOM 445 O O . THR A 1 65 ? 140.812 117.049 110.824 1.00 75.03 65 THR D O 1
ATOM 449 N N . VAL A 1 66 ? 141.295 117.519 112.981 1.00 72.44 66 VAL D N 1
ATOM 450 C CA . VAL A 1 66 ? 140.239 116.709 113.578 1.00 72.44 66 VAL D CA 1
ATOM 451 C C . VAL A 1 66 ? 139.295 117.661 114.297 1.00 72.44 66 VAL D C 1
ATOM 452 O O . VAL A 1 66 ? 139.684 118.303 115.279 1.00 72.44 66 VAL D O 1
ATOM 456 N N . ARG A 1 67 ? 138.056 117.754 113.816 1.00 72.69 67 ARG D N 1
ATOM 457 C CA . ARG A 1 67 ? 137.141 118.754 114.356 1.00 72.69 67 ARG D CA 1
ATOM 458 C C . ARG A 1 67 ? 136.480 118.286 115.648 1.00 72.69 67 ARG D C 1
ATOM 459 O O . ARG A 1 67 ? 136.645 118.910 116.700 1.00 72.69 67 ARG D O 1
ATOM 467 N N . SER A 1 68 ? 135.721 117.196 115.591 1.00 79.34 68 SER D N 1
ATOM 468 C CA . SER A 1 68 ? 134.968 116.708 116.739 1.00 79.34 68 SER D CA 1
ATOM 469 C C . SER A 1 68 ? 135.463 115.322 117.115 1.00 79.34 68 SER D C 1
ATOM 470 O O . SER A 1 68 ? 135.595 114.451 116.248 1.00 79.34 68 SER D O 1
ATOM 473 N N . VAL A 1 69 ? 135.736 115.117 118.401 1.00 74.60 69 VAL D N 1
ATOM 474 C CA . VAL A 1 69 ? 136.241 113.829 118.861 1.00 74.60 69 VAL D CA 1
ATOM 475 C C . VAL A 1 69 ? 135.232 113.176 119.797 1.00 74.60 69 VAL D C 1
ATOM 476 O O . VAL A 1 69 ? 135.170 111.946 119.891 1.00 74.60 69 VAL D O 1
ATOM 480 N N . LYS A 1 70 ? 134.427 113.986 120.490 1.00 72.98 70 LYS D N 1
ATOM 481 C CA . LYS A 1 70 ? 133.425 113.420 121.388 1.00 72.98 70 LYS D CA 1
ATOM 482 C C . LYS A 1 70 ? 132.366 112.633 120.631 1.00 72.98 70 LYS D C 1
ATOM 483 O O . LYS A 1 70 ? 131.655 111.825 121.239 1.00 72.98 70 LYS D O 1
ATOM 489 N N . ARG A 1 71 ? 132.250 112.842 119.321 1.00 73.35 71 ARG D N 1
ATOM 490 C CA . ARG A 1 71 ? 131.360 112.041 118.494 1.00 73.35 71 ARG D CA 1
ATOM 491 C C . ARG A 1 71 ? 131.884 110.636 118.258 1.00 73.35 71 ARG D C 1
ATOM 492 O O . ARG A 1 71 ? 131.159 109.814 117.689 1.00 73.35 71 ARG D O 1
ATOM 500 N N . HIS A 1 72 ? 133.112 110.339 118.669 1.00 74.25 72 HIS D N 1
ATOM 501 C CA . HIS A 1 72 ? 133.688 109.021 118.478 1.00 74.25 72 HIS D CA 1
ATOM 502 C C . HIS A 1 72 ? 134.361 108.581 119.768 1.00 74.25 72 HIS D C 1
ATOM 503 O O . HIS A 1 72 ? 135.235 109.271 120.297 1.00 74.25 72 HIS D O 1
ATOM 510 N N . MET A 1 73 ? 133.946 107.422 120.271 1.00 85.09 73 MET D N 1
ATOM 511 C CA . MET A 1 73 ? 134.518 106.881 121.501 1.00 85.09 73 MET D CA 1
ATOM 512 C C . MET A 1 73 ? 134.944 105.452 121.204 1.00 85.09 73 MET D C 1
ATOM 513 O O . MET A 1 73 ? 134.119 104.641 120.775 1.00 85.09 73 MET D O 1
ATOM 518 N N . GLY A 1 74 ? 136.215 105.151 121.420 1.00 84.12 74 GLY D N 1
ATOM 519 C CA . GLY A 1 74 ? 136.730 103.841 121.035 1.00 84.12 74 GLY D CA 1
ATOM 520 C C . GLY A 1 74 ? 136.967 103.693 119.551 1.00 84.12 74 GLY D C 1
ATOM 521 O O . GLY A 1 74 ? 138.028 103.217 119.137 1.00 84.12 74 GLY D O 1
ATOM 522 N N . SER A 1 75 ? 135.993 104.086 118.731 1.00 89.84 75 SER D N 1
ATOM 523 C CA . SER A 1 75 ? 136.175 104.055 117.287 1.00 89.84 75 SER D CA 1
ATOM 524 C C . SER A 1 75 ? 137.295 105.001 116.878 1.00 89.84 75 SER D C 1
ATOM 525 O O . SER A 1 75 ? 137.358 106.149 117.327 1.00 89.84 75 SER D O 1
ATOM 528 N N . ASP A 1 76 ? 138.182 104.514 116.015 1.00 89.79 76 ASP D N 1
ATOM 529 C CA . ASP A 1 76 ? 139.380 105.257 115.632 1.00 89.79 76 ASP D CA 1
ATOM 530 C C . ASP A 1 76 ? 139.000 106.319 114.609 1.00 89.79 76 ASP D C 1
ATOM 531 O O . ASP A 1 76 ? 139.097 106.099 113.400 1.00 89.79 76 ASP D O 1
ATOM 536 N N . TRP A 1 77 ? 138.567 107.476 115.098 1.00 80.49 77 TRP D N 1
ATOM 537 C CA . TRP A 1 77 ? 138.403 108.666 114.264 1.00 80.49 77 TRP D CA 1
ATOM 538 C C . TRP A 1 77 ? 139.732 109.400 114.131 1.00 80.49 77 TRP D C 1
ATOM 539 O O . TRP A 1 77 ? 139.857 110.592 114.401 1.00 80.49 77 TRP D O 1
ATOM 550 N N . SER A 1 78 ? 140.744 108.656 113.702 1.00 84.60 78 SER D N 1
ATOM 551 C CA . SER A 1 78 ? 142.130 109.087 113.763 1.00 84.60 78 SER D CA 1
ATOM 552 C C . SER A 1 78 ? 142.646 109.490 112.388 1.00 84.60 78 SER D C 1
ATOM 553 O O . SER A 1 78 ? 142.234 108.930 111.367 1.00 84.60 78 SER D O 1
ATOM 556 N N . ILE A 1 79 ? 143.552 110.466 112.373 1.00 92.96 79 ILE D N 1
ATOM 557 C CA . ILE A 1 79 ? 144.270 110.878 111.179 1.00 92.96 79 ILE D CA 1
ATOM 558 C C . ILE A 1 79 ? 145.763 110.875 111.493 1.00 92.96 79 ILE D C 1
ATOM 559 O O . ILE A 1 79 ? 146.187 110.497 112.584 1.00 92.96 79 ILE D O 1
ATOM 564 N N . GLU A 1 80 ? 146.560 111.295 110.515 1.00 91.16 80 GLU D N 1
ATOM 565 C CA . GLU A 1 80 ? 147.999 111.431 110.687 1.00 91.16 80 GLU D CA 1
ATOM 566 C C . GLU A 1 80 ? 148.455 112.725 110.030 1.00 91.16 80 GLU D C 1
ATOM 567 O O . GLU A 1 80 ? 148.018 113.053 108.922 1.00 91.16 80 GLU D O 1
ATOM 573 N N . ILE A 1 81 ? 149.319 113.461 110.722 1.00 81.26 81 ILE D N 1
ATOM 574 C CA . ILE A 1 81 ? 149.877 114.718 110.233 1.00 81.26 81 ILE D CA 1
ATOM 575 C C . ILE A 1 81 ? 151.375 114.646 110.492 1.00 81.26 81 ILE D C 1
ATOM 576 O O . ILE A 1 81 ? 151.834 114.829 111.627 1.00 81.26 81 ILE D O 1
ATOM 580 N N . ASP A 1 82 ? 152.142 114.335 109.448 1.00 88.27 82 ASP D N 1
ATOM 581 C CA . ASP A 1 82 ? 153.569 114.043 109.568 1.00 88.27 82 ASP D CA 1
ATOM 582 C C . ASP A 1 82 ? 153.830 112.911 110.558 1.00 88.27 82 ASP D C 1
ATOM 583 O O . ASP A 1 82 ? 154.963 112.716 111.008 1.00 88.27 82 ASP D O 1
ATOM 588 N N . GLY A 1 83 ? 152.787 112.159 110.905 1.00 84.88 83 GLY D N 1
ATOM 589 C CA . GLY A 1 83 ? 152.898 111.065 111.847 1.00 84.88 83 GLY D CA 1
ATOM 590 C C . GLY A 1 83 ? 152.526 109.735 111.231 1.00 84.88 83 GLY D C 1
ATOM 591 O O . GLY A 1 83 ? 152.606 109.567 110.010 1.00 84.88 83 GLY D O 1
ATOM 592 N N . LYS A 1 84 ? 152.116 108.777 112.062 1.00 96.43 84 LYS D N 1
ATOM 593 C CA . LYS A 1 84 ? 151.749 107.449 111.567 1.00 96.43 84 LYS D CA 1
ATOM 594 C C . LYS A 1 84 ? 150.632 106.913 112.465 1.00 96.43 84 LYS D C 1
ATOM 595 O O . LYS A 1 84 ? 150.894 106.309 113.508 1.00 96.43 84 LYS D O 1
ATOM 601 N N . LYS A 1 85 ? 149.390 107.142 112.040 1.00 102.52 85 LYS D N 1
ATOM 602 C CA . LYS A 1 85 ? 148.199 106.656 112.736 1.00 102.52 85 LYS D CA 1
ATOM 603 C C . LYS A 1 85 ? 148.185 107.115 114.195 1.00 102.52 85 LYS D C 1
ATOM 604 O O . LYS A 1 85 ? 148.276 106.319 115.131 1.00 102.52 85 LYS D O 1
ATOM 610 N N . TYR A 1 86 ? 148.083 108.432 114.370 1.00 95.33 86 TYR D N 1
ATOM 611 C CA . TYR A 1 86 ? 147.989 109.009 115.706 1.00 95.33 86 TYR D CA 1
ATOM 612 C C . TYR A 1 86 ? 146.764 108.459 116.424 1.00 95.33 86 TYR D C 1
ATOM 613 O O . TYR A 1 86 ? 145.672 108.399 115.853 1.00 95.33 86 TYR D O 1
ATOM 622 N N . THR A 1 87 ? 146.949 108.050 117.676 1.00 93.89 87 THR D N 1
ATOM 623 C CA . THR A 1 87 ? 145.870 107.421 118.426 1.00 93.89 87 THR D CA 1
ATOM 624 C C . THR A 1 87 ? 144.735 108.410 118.675 1.00 93.89 87 THR D C 1
ATOM 625 O O . THR A 1 87 ? 144.958 109.613 118.831 1.00 93.89 87 THR D O 1
ATOM 627 N N . ALA A 1 88 ? 143.501 107.883 118.715 1.00 82.76 88 ALA D N 1
ATOM 628 C CA . ALA A 1 88 ? 142.327 108.757 118.689 1.00 82.76 88 ALA D CA 1
ATOM 629 C C . ALA A 1 88 ? 142.166 109.577 119.964 1.00 82.76 88 ALA D C 1
ATOM 630 O O . ALA A 1 88 ? 142.151 110.818 119.879 1.00 82.76 88 ALA D O 1
ATOM 632 N N . PRO A 1 89 ? 142.033 108.982 121.156 1.00 72.66 89 PRO D N 1
ATOM 633 C CA . PRO A 1 89 ? 141.685 109.800 122.332 1.00 72.66 89 PRO D CA 1
ATOM 634 C C . PRO A 1 89 ? 142.735 110.835 122.688 1.00 72.66 89 PRO D C 1
ATOM 635 O O . PRO A 1 89 ? 142.421 111.798 123.395 1.00 72.66 89 PRO D O 1
ATOM 639 N N . GLU A 1 90 ? 143.973 110.672 122.222 1.00 71.44 90 GLU D N 1
ATOM 640 C CA . GLU A 1 90 ? 144.996 111.678 122.469 1.00 71.44 90 GLU D CA 1
ATOM 641 C C . GLU A 1 90 ? 144.636 113.024 121.862 1.00 71.44 90 GLU D C 1
ATOM 642 O O . GLU A 1 90 ? 145.135 114.052 122.327 1.00 71.44 90 GLU D O 1
ATOM 648 N N . ILE A 1 91 ? 143.775 113.051 120.845 1.00 72.73 91 ILE D N 1
ATOM 649 C CA . ILE A 1 91 ? 143.357 114.328 120.277 1.00 72.73 91 ILE D CA 1
ATOM 650 C C . ILE A 1 91 ? 142.584 115.139 121.309 1.00 72.73 91 ILE D C 1
ATOM 651 O O . ILE A 1 91 ? 142.797 116.349 121.455 1.00 72.73 91 ILE D O 1
ATOM 656 N N . SER A 1 92 ? 141.681 114.490 122.045 1.00 70.53 92 SER D N 1
ATOM 657 C CA . SER A 1 92 ? 141.014 115.176 123.146 1.00 70.53 92 SER D CA 1
ATOM 658 C C . SER A 1 92 ? 141.943 115.333 124.340 1.00 70.53 92 SER D C 1
ATOM 659 O O . SER A 1 92 ? 141.776 116.258 125.142 1.00 70.53 92 SER D O 1
ATOM 662 N N . ALA A 1 93 ? 142.916 114.438 124.485 1.00 75.24 93 ALA D N 1
ATOM 663 C CA . ALA A 1 93 ? 143.922 114.637 125.521 1.00 75.24 93 ALA D CA 1
ATOM 664 C C . ALA A 1 93 ? 144.708 115.914 125.273 1.00 75.24 93 ALA D C 1
ATOM 665 O O . ALA A 1 93 ? 145.224 116.520 126.214 1.00 75.24 93 ALA D O 1
ATOM 667 N N . ARG A 1 94 ? 144.798 116.341 124.015 1.00 71.97 94 ARG D N 1
ATOM 668 C CA . ARG A 1 94 ? 145.488 117.588 123.702 1.00 71.97 94 ARG D CA 1
ATOM 669 C C . ARG A 1 94 ? 144.724 118.795 124.232 1.00 71.97 94 ARG D C 1
ATOM 670 O O . ARG A 1 94 ? 145.321 119.698 124.829 1.00 71.97 94 ARG D O 1
ATOM 678 N N . ILE A 1 95 ? 143.404 118.832 124.038 1.00 68.99 95 ILE D N 1
ATOM 679 C CA . ILE A 1 95 ? 142.639 119.937 124.608 1.00 68.99 95 ILE D CA 1
ATOM 680 C C . ILE A 1 95 ? 142.589 119.816 126.129 1.00 68.99 95 ILE D C 1
ATOM 681 O O . ILE A 1 95 ? 142.543 120.830 126.834 1.00 68.99 95 ILE D O 1
ATOM 685 N N . LEU A 1 96 ? 142.639 118.592 126.665 1.00 72.89 96 LEU D N 1
ATOM 686 C CA . LEU A 1 96 ? 142.750 118.431 128.114 1.00 72.89 96 LEU D CA 1
ATOM 687 C C . LEU A 1 96 ? 144.052 119.025 128.643 1.00 72.89 96 LEU D C 1
ATOM 688 O O . LEU A 1 96 ? 144.061 119.700 129.680 1.00 72.89 96 LEU D O 1
ATOM 693 N N . MET A 1 97 ? 145.164 118.776 127.947 1.00 67.76 97 MET D N 1
ATOM 694 C CA . MET A 1 97 ? 146.436 119.378 128.329 1.00 67.76 97 MET D CA 1
ATOM 695 C C . MET A 1 97 ? 146.383 120.892 128.203 1.00 67.76 97 MET D C 1
ATOM 696 O O . MET A 1 97 ? 146.936 121.614 129.043 1.00 67.76 97 MET D O 1
ATOM 701 N N . LYS A 1 98 ? 145.728 121.395 127.156 1.00 67.65 98 LYS D N 1
ATOM 702 C CA . LYS A 1 98 ? 145.580 122.838 127.023 1.00 67.65 98 LYS D CA 1
ATOM 703 C C . LYS A 1 98 ? 144.814 123.415 128.200 1.00 67.65 98 LYS D C 1
ATOM 704 O O . LYS A 1 98 ? 145.178 124.470 128.727 1.00 67.65 98 LYS D O 1
ATOM 710 N N . LEU A 1 99 ? 143.753 122.736 128.631 1.00 70.12 99 LEU D N 1
ATOM 711 C CA . LEU A 1 99 ? 142.974 123.235 129.758 1.00 70.12 99 LEU D CA 1
ATOM 712 C C . LEU A 1 99 ? 143.769 123.161 131.057 1.00 70.12 99 LEU D C 1
ATOM 713 O O . LEU A 1 99 ? 143.674 124.058 131.903 1.00 70.12 99 LEU D O 1
ATOM 718 N N . LYS A 1 100 ? 144.564 122.103 131.231 1.00 71.32 100 LYS D N 1
ATOM 719 C CA . LYS A 1 100 ? 145.418 122.012 132.411 1.00 71.32 100 LYS D CA 1
ATOM 720 C C . LYS A 1 100 ? 146.423 123.153 132.449 1.00 71.32 100 LYS D C 1
ATOM 721 O O . LYS A 1 100 ? 146.655 123.751 133.505 1.00 71.32 100 LYS D O 1
ATOM 727 N N . ARG A 1 101 ? 147.035 123.466 131.305 1.00 69.31 101 ARG D N 1
ATOM 728 C CA . ARG A 1 101 ? 147.951 124.600 131.241 1.00 69.31 101 ARG D CA 1
ATOM 729 C C . ARG A 1 101 ? 147.220 125.913 131.489 1.00 69.31 101 ARG D C 1
ATOM 730 O O . ARG A 1 101 ? 147.729 126.795 132.190 1.00 69.31 101 ARG D O 1
ATOM 738 N N . ASP A 1 102 ? 146.026 126.061 130.920 1.00 73.52 102 ASP D N 1
ATOM 739 C CA . ASP A 1 102 ? 145.301 127.320 130.969 1.00 73.52 102 ASP D CA 1
ATOM 740 C C . ASP A 1 102 ? 144.652 127.568 132.320 1.00 73.52 102 ASP D C 1
ATOM 741 O O . ASP A 1 102 ? 144.268 128.704 132.608 1.00 73.52 102 ASP D O 1
ATOM 746 N N . ALA A 1 103 ? 144.519 126.538 133.154 1.00 73.02 103 ALA D N 1
ATOM 747 C CA . ALA A 1 103 ? 144.046 126.764 134.514 1.00 73.02 103 ALA D CA 1
ATOM 748 C C . ALA A 1 103 ? 144.961 127.711 135.274 1.00 73.02 103 ALA D C 1
ATOM 749 O O . ALA A 1 103 ? 144.524 128.337 136.245 1.00 73.02 103 ALA D O 1
ATOM 751 N N . GLU A 1 104 ? 146.217 127.831 134.846 1.00 67.64 104 GLU D N 1
ATOM 752 C CA . GLU A 1 104 ? 147.160 128.780 135.420 1.00 67.64 104 GLU D CA 1
ATOM 753 C C . GLU A 1 104 ? 146.847 130.222 135.050 1.00 67.64 104 GLU D C 1
ATOM 754 O O . GLU A 1 104 ? 147.461 131.129 135.619 1.00 67.64 104 GLU D O 1
ATOM 760 N N . ALA A 1 105 ? 145.921 130.455 134.112 1.00 75.18 105 ALA D N 1
ATOM 761 C CA . ALA A 1 105 ? 145.498 131.822 133.822 1.00 75.18 105 ALA D CA 1
ATOM 762 C C . ALA A 1 105 ? 144.916 132.480 135.063 1.00 75.18 105 ALA D C 1
ATOM 763 O O . ALA A 1 105 ? 145.211 133.644 135.357 1.00 75.18 105 ALA D O 1
ATOM 765 N N . TYR A 1 106 ? 144.084 131.754 135.802 1.00 80.24 106 TYR D N 1
ATOM 766 C CA . TYR A 1 106 ? 143.819 132.123 137.179 1.00 80.24 106 TYR D CA 1
ATOM 767 C C . TYR A 1 106 ? 144.956 131.627 138.054 1.00 80.24 106 TYR D C 1
ATOM 768 O O . TYR A 1 106 ? 145.601 130.619 137.751 1.00 80.24 106 TYR D O 1
ATOM 777 N N . LEU A 1 107 ? 145.206 132.349 139.145 1.00 78.98 107 LEU D N 1
ATOM 778 C CA . LEU A 1 107 ? 146.367 132.050 139.972 1.00 78.98 107 LEU D CA 1
ATOM 779 C C . LEU A 1 107 ? 146.320 130.625 140.497 1.00 78.98 107 LEU D C 1
ATOM 780 O O . LEU A 1 107 ? 145.477 130.281 141.332 1.00 78.98 107 LEU D O 1
ATOM 785 N N . GLY A 1 108 ? 147.228 129.791 139.998 1.00 70.69 108 GLY D N 1
ATOM 786 C CA . GLY A 1 108 ? 147.330 128.419 140.444 1.00 70.69 108 GLY D CA 1
ATOM 787 C C . GLY A 1 108 ? 148.783 128.008 140.453 1.00 70.69 108 GLY D C 1
ATOM 788 O O . GLY A 1 108 ? 149.654 128.712 139.938 1.00 70.69 108 GLY D O 1
ATOM 789 N N . GLU A 1 109 ? 149.037 126.854 141.061 1.00 74.70 109 GLU D N 1
ATOM 790 C CA . GLU A 1 109 ? 150.381 126.293 141.102 1.00 74.70 109 GLU D CA 1
ATOM 791 C C . GLU A 1 109 ? 150.472 124.988 140.323 1.00 74.70 109 GLU D C 1
ATOM 792 O O . GLU A 1 109 ? 151.285 124.883 139.400 1.00 74.70 109 GLU D O 1
ATOM 798 N N . ASP A 1 110 ? 149.653 123.994 140.655 1.00 72.21 110 ASP D N 1
ATOM 799 C CA . ASP A 1 110 ? 149.711 122.705 139.973 1.00 72.21 110 ASP D CA 1
ATOM 800 C C . ASP A 1 110 ? 148.316 122.091 140.045 1.00 72.21 110 ASP D C 1
ATOM 801 O O . ASP A 1 110 ? 147.937 121.522 141.073 1.00 72.21 110 ASP D O 1
ATOM 806 N N . ILE A 1 111 ? 147.566 122.213 138.953 1.00 69.99 111 ILE D N 1
ATOM 807 C CA . ILE A 1 111 ? 146.209 121.682 138.868 1.00 69.99 111 ILE D CA 1
ATOM 808 C C . ILE A 1 111 ? 146.324 120.208 138.488 1.00 69.99 111 ILE D C 1
ATOM 809 O O . ILE A 1 111 ? 146.403 119.860 137.310 1.00 69.99 111 ILE D O 1
ATOM 813 N N . THR A 1 112 ? 146.343 119.331 139.492 1.00 65.26 112 THR D N 1
ATOM 814 C CA . THR A 1 112 ? 146.569 117.910 139.268 1.00 65.26 112 THR D CA 1
ATOM 815 C C . THR A 1 112 ? 145.390 117.029 139.649 1.00 65.26 112 THR D C 1
ATOM 816 O O . THR A 1 112 ? 145.547 115.804 139.700 1.00 65.26 112 THR D O 1
ATOM 820 N N . ASP A 1 113 ? 144.221 117.604 139.919 1.00 71.17 113 ASP D N 1
ATOM 821 C CA . ASP A 1 113 ? 143.010 116.833 140.158 1.00 71.17 113 ASP D CA 1
ATOM 822 C C . ASP A 1 113 ? 141.881 117.439 139.338 1.00 71.17 113 ASP D C 1
ATOM 823 O O . ASP A 1 113 ? 141.657 118.652 139.386 1.00 71.17 113 ASP D O 1
ATOM 828 N N . ALA A 1 114 ? 141.173 116.598 138.589 1.00 63.78 114 ALA D N 1
ATOM 829 C CA . ALA A 1 114 ? 140.108 117.092 137.736 1.00 63.78 114 ALA D CA 1
ATOM 830 C C . ALA A 1 114 ? 139.074 116.004 137.503 1.00 63.78 114 ALA D C 1
ATOM 831 O O . ALA A 1 114 ? 139.378 114.809 137.515 1.00 63.78 114 ALA D O 1
ATOM 833 N N . VAL A 1 115 ? 137.843 116.449 137.278 1.00 68.28 115 VAL D N 1
ATOM 834 C CA . VAL A 1 115 ? 136.732 115.590 136.898 1.00 68.28 115 VAL D CA 1
ATOM 835 C C . VAL A 1 115 ? 136.349 115.923 135.464 1.00 68.28 115 VAL D C 1
ATOM 836 O O . VAL A 1 115 ? 136.055 117.082 135.148 1.00 68.28 115 VAL D O 1
ATOM 840 N N . ILE A 1 116 ? 136.360 114.912 134.603 1.00 66.13 116 ILE D N 1
ATOM 841 C CA . ILE A 1 116 ? 135.976 115.051 133.205 1.00 66.13 116 ILE D CA 1
ATOM 842 C C . ILE A 1 116 ? 134.544 114.564 133.059 1.00 66.13 116 ILE D C 1
ATOM 843 O O . ILE A 1 116 ? 134.132 113.614 133.734 1.00 66.13 116 ILE D O 1
ATOM 848 N N . THR A 1 117 ? 133.787 115.211 132.184 1.00 67.33 117 THR D N 1
ATOM 849 C CA . THR A 1 117 ? 132.383 114.884 131.991 1.00 67.33 117 THR D CA 1
ATOM 850 C C . THR A 1 117 ? 132.158 114.228 130.634 1.00 67.33 117 THR D C 1
ATOM 851 O O . THR A 1 117 ? 132.851 114.534 129.659 1.00 67.33 117 THR D O 1
ATOM 855 N N . THR A 1 118 ? 131.184 113.324 130.581 1.00 69.08 118 THR D N 1
ATOM 856 C CA . THR A 1 118 ? 130.819 112.584 129.386 1.00 69.08 118 THR D CA 1
ATOM 857 C C . THR A 1 118 ? 129.309 112.614 129.209 1.00 69.08 118 THR D C 1
ATOM 858 O O . THR A 1 118 ? 128.572 112.732 130.192 1.00 69.08 118 THR D O 1
ATOM 862 N N . PRO A 1 119 ? 128.822 112.516 127.971 1.00 70.37 119 PRO D N 1
ATOM 863 C CA . PRO A 1 119 ? 127.374 112.539 127.743 1.00 70.37 119 PRO D CA 1
ATOM 864 C C . PRO A 1 119 ? 126.659 111.401 128.456 1.00 70.37 119 PRO D C 1
ATOM 865 O O . PRO A 1 119 ? 127.255 110.383 128.818 1.00 70.37 119 PRO D O 1
ATOM 869 N N . ALA A 1 120 ? 125.354 111.600 128.670 1.00 75.11 120 ALA D N 1
ATOM 870 C CA . ALA A 1 120 ? 124.543 110.576 129.322 1.00 75.11 120 ALA D CA 1
ATOM 871 C C . ALA A 1 120 ? 124.612 109.259 128.567 1.00 75.11 120 ALA D C 1
ATOM 872 O O . ALA A 1 120 ? 124.820 108.201 129.171 1.00 75.11 120 ALA D O 1
ATOM 874 N N . TYR A 1 121 ? 124.438 109.303 127.246 1.00 76.62 121 TYR D N 1
ATOM 875 C CA . TYR A 1 121 ? 124.643 108.121 126.423 1.00 76.62 121 TYR D CA 1
ATOM 876 C C . TYR A 1 121 ? 126.071 107.645 126.638 1.00 76.62 121 TYR D C 1
ATOM 877 O O . TYR A 1 121 ? 127.022 108.304 126.208 1.00 76.62 121 TYR D O 1
ATOM 886 N N . PHE A 1 122 ? 126.235 106.506 127.297 1.00 73.60 122 PHE D N 1
ATOM 887 C CA . PHE A 1 122 ? 127.535 106.119 127.823 1.00 73.60 122 PHE D CA 1
ATOM 888 C C . PHE A 1 122 ? 127.865 104.696 127.384 1.00 73.60 122 PHE D C 1
ATOM 889 O O . PHE A 1 122 ? 127.094 104.031 126.682 1.00 73.60 122 PHE D O 1
ATOM 897 N N . ASN A 1 123 ? 129.033 104.225 127.812 1.00 75.78 123 ASN D N 1
ATOM 898 C CA . ASN A 1 123 ? 129.508 102.871 127.568 1.00 75.78 123 ASN D CA 1
ATOM 899 C C . ASN A 1 123 ? 130.789 102.672 128.363 1.00 75.78 123 ASN D C 1
ATOM 900 O O . ASN A 1 123 ? 131.487 103.646 128.660 1.00 75.78 123 ASN D O 1
ATOM 905 N N . ASP A 1 124 ? 131.106 101.430 128.719 1.00 76.11 124 ASP D N 1
ATOM 906 C CA . ASP A 1 124 ? 132.364 101.146 129.397 1.00 76.11 124 ASP D CA 1
ATOM 907 C C . ASP A 1 124 ? 133.523 101.605 128.524 1.00 76.11 124 ASP D C 1
ATOM 908 O O . ASP A 1 124 ? 134.515 102.148 129.023 1.00 76.11 124 ASP D O 1
ATOM 913 N N . ALA A 1 125 ? 133.394 101.399 127.213 1.00 78.19 125 ALA D N 1
ATOM 914 C CA . ALA A 1 125 ? 134.421 101.854 126.287 1.00 78.19 125 ALA D CA 1
ATOM 915 C C . ALA A 1 125 ? 134.558 103.371 126.325 1.00 78.19 125 ALA D C 1
ATOM 916 O O . ALA A 1 125 ? 135.672 103.902 126.311 1.00 78.19 125 ALA D O 1
ATOM 918 N N . GLN A 1 126 ? 133.432 104.088 126.371 1.00 77.14 126 GLN D N 1
ATOM 919 C CA . GLN A 1 126 ? 133.486 105.548 126.363 1.00 77.14 126 GLN D CA 1
ATOM 920 C C . GLN A 1 126 ? 134.163 106.083 127.620 1.00 77.14 126 GLN D C 1
ATOM 921 O O . GLN A 1 126 ? 135.031 106.965 127.550 1.00 77.14 126 GLN D O 1
ATOM 927 N N . ARG A 1 127 ? 133.783 105.550 128.782 1.00 77.00 127 ARG D N 1
ATOM 928 C CA . ARG A 1 127 ? 134.398 105.973 130.035 1.00 77.00 127 ARG D CA 1
ATOM 929 C C . ARG A 1 127 ? 135.884 105.640 130.050 1.00 77.00 127 ARG D C 1
ATOM 930 O O . ARG A 1 127 ? 136.713 106.454 130.473 1.00 77.00 127 ARG D O 1
ATOM 938 N N . GLN A 1 128 ? 136.238 104.436 129.593 1.00 75.06 128 GLN D N 1
ATOM 939 C CA . GLN A 1 128 ? 137.641 104.043 129.573 1.00 75.06 128 GLN D CA 1
ATOM 940 C C . GLN A 1 128 ? 138.449 104.937 128.647 1.00 75.06 128 GLN D C 1
ATOM 941 O O . GLN A 1 128 ? 139.583 105.304 128.964 1.00 75.06 128 GLN D O 1
ATOM 947 N N . ALA A 1 129 ? 137.881 105.300 127.496 1.00 77.78 129 ALA D N 1
ATOM 948 C CA . ALA A 1 129 ? 138.586 106.167 126.559 1.00 77.78 129 ALA D CA 1
ATOM 949 C C . ALA A 1 129 ? 138.792 107.559 127.141 1.00 77.78 129 ALA D C 1
ATOM 950 O O . ALA A 1 129 ? 139.882 108.133 127.030 1.00 77.78 129 ALA D O 1
ATOM 952 N N . THR A 1 130 ? 137.753 108.123 127.766 1.00 68.77 130 THR D N 1
ATOM 953 C CA . THR A 1 130 ? 137.908 109.440 128.377 1.00 68.77 130 THR D CA 1
ATOM 954 C C . THR A 1 130 ? 138.939 109.406 129.500 1.00 68.77 130 THR D C 1
ATOM 955 O O . THR A 1 130 ? 139.774 110.312 129.616 1.00 68.77 130 THR D O 1
ATOM 959 N N . LYS A 1 131 ? 138.911 108.357 130.327 1.00 81.89 131 LYS D N 1
ATOM 960 C CA . LYS A 1 131 ? 139.884 108.240 131.410 1.00 81.89 131 LYS D CA 1
ATOM 961 C C . LYS A 1 131 ? 141.301 108.078 130.873 1.00 81.89 131 LYS D C 1
ATOM 962 O O . LYS A 1 131 ? 142.250 108.657 131.416 1.00 81.89 131 LYS D O 1
ATOM 968 N N . ASP A 1 132 ? 141.468 107.278 129.819 1.00 76.22 132 ASP D N 1
ATOM 969 C CA . ASP A 1 132 ? 142.786 107.109 129.224 1.00 76.22 132 ASP D CA 1
ATOM 970 C C . ASP A 1 132 ? 143.296 108.421 128.650 1.00 76.22 132 ASP D C 1
ATOM 971 O O . ASP A 1 132 ? 144.477 108.754 128.796 1.00 76.22 132 ASP D O 1
ATOM 976 N N . ALA A 1 133 ? 142.416 109.188 128.001 1.00 77.89 133 ALA D N 1
ATOM 977 C CA . ALA A 1 133 ? 142.816 110.497 127.496 1.00 77.89 133 ALA D CA 1
ATOM 978 C C . ALA A 1 133 ? 143.230 111.419 128.634 1.00 77.89 133 ALA D C 1
ATOM 979 O O . ALA A 1 133 ? 144.221 112.151 128.524 1.00 77.89 133 ALA D O 1
ATOM 981 N N . GLY A 1 134 ? 142.489 111.389 129.743 1.00 74.66 134 GLY D N 1
ATOM 982 C CA . GLY A 1 134 ? 142.851 112.217 130.881 1.00 74.66 134 GLY D CA 1
ATOM 983 C C . GLY A 1 134 ? 144.206 111.858 131.460 1.00 74.66 134 GLY D C 1
ATOM 984 O O . GLY A 1 134 ? 145.032 112.733 131.729 1.00 74.66 134 GLY D O 1
ATOM 985 N N . GLN A 1 135 ? 144.457 110.560 131.654 1.00 74.75 135 GLN D N 1
ATOM 986 C CA . GLN A 1 135 ? 145.727 110.148 132.246 1.00 74.75 135 GLN D CA 1
ATOM 987 C C . GLN A 1 135 ? 146.890 110.347 131.281 1.00 74.75 135 GLN D C 1
ATOM 988 O O . GLN A 1 135 ? 148.028 110.548 131.718 1.00 74.75 135 GLN D O 1
ATOM 994 N N . ILE A 1 136 ? 146.632 110.290 129.974 1.00 76.16 136 ILE D N 1
ATOM 995 C CA . ILE A 1 136 ? 147.666 110.638 129.008 1.00 76.16 136 ILE D CA 1
ATOM 996 C C . ILE A 1 136 ? 147.960 112.130 129.064 1.00 76.16 136 ILE D C 1
ATOM 997 O O . ILE A 1 136 ? 149.116 112.555 128.948 1.00 76.16 136 ILE D O 1
ATOM 1002 N N . ALA A 1 137 ? 146.926 112.949 129.262 1.00 74.71 137 ALA D N 1
ATOM 1003 C CA . ALA A 1 137 ? 147.115 114.392 129.319 1.00 74.71 137 ALA D CA 1
ATOM 1004 C C . ALA A 1 137 ? 147.883 114.844 130.553 1.00 74.71 137 ALA D C 1
ATOM 1005 O O . ALA A 1 137 ? 148.286 116.010 130.614 1.00 74.71 137 ALA D O 1
ATOM 1007 N N . GLY A 1 138 ? 148.095 113.964 131.530 1.00 75.27 138 GLY D N 1
ATOM 1008 C CA . GLY A 1 138 ? 148.807 114.339 132.735 1.00 75.27 138 GLY D CA 1
ATOM 1009 C C . GLY A 1 138 ? 147.917 115.051 133.731 1.00 75.27 138 GLY D C 1
ATOM 1010 O O . GLY A 1 138 ? 148.191 116.187 134.127 1.00 75.27 138 GLY D O 1
ATOM 1011 N N . LEU A 1 139 ? 146.841 114.387 134.141 1.00 72.03 139 LEU D N 1
ATOM 1012 C CA . LEU A 1 139 ? 145.857 114.999 135.026 1.00 72.03 139 LEU D CA 1
ATOM 1013 C C . LEU A 1 139 ? 145.074 113.871 135.683 1.00 72.03 139 LEU D C 1
ATOM 1014 O O . LEU A 1 139 ? 144.316 113.171 135.004 1.00 72.03 139 LEU D O 1
ATOM 1019 N N . ASN A 1 140 ? 145.259 113.692 136.988 1.00 67.73 140 ASN D N 1
ATOM 1020 C CA . ASN A 1 140 ? 144.642 112.569 137.681 1.00 67.73 140 ASN D CA 1
ATOM 1021 C C . ASN A 1 140 ? 143.140 112.780 137.813 1.00 67.73 140 ASN D C 1
ATOM 1022 O O . ASN A 1 140 ? 142.685 113.833 138.273 1.00 67.73 140 ASN D O 1
ATOM 1027 N N . VAL A 1 141 ? 142.370 111.769 137.419 1.00 78.40 141 VAL D N 1
ATOM 1028 C CA . VAL A 1 141 ? 140.916 111.843 137.391 1.00 78.40 141 VAL D CA 1
ATOM 1029 C C . VAL A 1 141 ? 140.350 110.642 138.135 1.00 78.40 141 VAL D C 1
ATOM 1030 O O . VAL A 1 141 ? 140.822 109.513 137.962 1.00 78.40 141 VAL D O 1
ATOM 1034 N N . LEU A 1 142 ? 139.340 110.889 138.969 1.00 86.65 142 LEU D N 1
ATOM 1035 C CA . LEU A 1 142 ? 138.636 109.828 139.673 1.00 86.65 142 LEU D CA 1
ATOM 1036 C C . LEU A 1 142 ? 137.153 109.757 139.341 1.00 86.65 142 LEU D C 1
ATOM 1037 O O . LEU A 1 142 ? 136.556 108.686 139.495 1.00 86.65 142 LEU D O 1
ATOM 1042 N N . ARG A 1 143 ? 136.550 110.849 138.880 1.00 82.28 143 ARG D N 1
ATOM 1043 C CA . ARG A 1 143 ? 135.133 110.897 138.552 1.00 82.28 143 ARG D CA 1
ATOM 1044 C C . ARG A 1 143 ? 134.956 111.254 137.084 1.00 82.28 143 ARG D C 1
ATOM 1045 O O . ARG A 1 143 ? 135.576 112.197 136.583 1.00 82.28 143 ARG D O 1
ATOM 1053 N N . ILE A 1 144 ? 134.108 110.490 136.400 1.00 65.34 144 ILE D N 1
ATOM 1054 C CA . ILE A 1 144 ? 133.817 110.698 134.987 1.00 65.34 144 ILE D CA 1
ATOM 1055 C C . ILE A 1 144 ? 132.322 110.943 134.842 1.00 65.34 144 ILE D C 1
ATOM 1056 O O . ILE A 1 144 ? 131.696 110.495 133.876 1.00 65.34 144 ILE D O 1
ATOM 1061 N N . VAL A 1 145 ? 131.746 111.638 135.822 1.00 63.10 145 VAL D N 1
ATOM 1062 C CA . VAL A 1 145 ? 130.307 111.802 136.000 1.00 63.10 145 VAL D CA 1
ATOM 1063 C C . VAL A 1 145 ? 129.593 112.141 134.699 1.00 63.10 145 VAL D C 1
ATOM 1064 O O . VAL A 1 145 ? 130.104 112.903 133.871 1.00 63.10 145 VAL D O 1
ATOM 1068 N N . ASN A 1 146 ? 128.414 111.550 134.505 1.00 66.34 146 ASN D N 1
ATOM 1069 C CA . ASN A 1 146 ? 127.569 111.863 133.362 1.00 66.34 146 ASN D CA 1
ATOM 1070 C C . ASN A 1 146 ? 127.126 113.316 133.425 1.00 66.34 146 ASN D C 1
ATOM 1071 O O . ASN A 1 146 ? 126.883 113.854 134.508 1.00 66.34 146 ASN D O 1
ATOM 1076 N N . GLU A 1 147 ? 127.019 113.942 132.262 1.00 73.62 147 GLU D N 1
ATOM 1077 C CA . GLU A 1 147 ? 126.604 115.333 132.126 1.00 73.62 147 GLU D CA 1
ATOM 1078 C C . GLU A 1 147 ? 125.292 115.628 132.851 1.00 73.62 147 GLU D C 1
ATOM 1079 O O . GLU A 1 147 ? 125.172 116.695 133.462 1.00 73.62 147 GLU D O 1
ATOM 1085 N N . PRO A 1 148 ? 124.277 114.745 132.801 1.00 71.08 148 PRO D N 1
ATOM 1086 C CA . PRO A 1 148 ? 123.051 115.016 133.561 1.00 71.08 148 PRO D CA 1
ATOM 1087 C C . PRO A 1 148 ? 123.278 115.199 135.052 1.00 71.08 148 PRO D C 1
ATOM 1088 O O . PRO A 1 148 ? 122.905 116.228 135.626 1.00 71.08 148 PRO D O 1
ATOM 1092 N N . THR A 1 149 ? 123.876 114.193 135.693 1.00 76.16 149 THR D N 1
ATOM 1093 C CA . THR A 1 149 ? 124.102 114.276 137.130 1.00 76.16 149 THR D CA 1
ATOM 1094 C C . THR A 1 149 ? 125.095 115.373 137.476 1.00 76.16 149 THR D C 1
ATOM 1095 O O . THR A 1 149 ? 124.959 116.014 138.522 1.00 76.16 149 THR D O 1
ATOM 1099 N N . ALA A 1 150 ? 126.095 115.602 136.622 1.00 72.22 150 ALA D N 1
ATOM 1100 C CA . ALA A 1 150 ? 127.025 116.700 136.861 1.00 72.22 150 ALA D CA 1
ATOM 1101 C C . ALA A 1 150 ? 126.301 118.038 136.848 1.00 72.22 150 ALA D C 1
ATOM 1102 O O . ALA A 1 150 ? 126.534 118.889 137.715 1.00 72.22 150 ALA D O 1
ATOM 1104 N N . ALA A 1 151 ? 125.402 118.236 135.883 1.00 72.71 151 ALA D N 1
ATOM 1105 C CA . ALA A 1 151 ? 124.613 119.459 135.845 1.00 72.71 151 ALA D CA 1
ATOM 1106 C C . ALA A 1 151 ? 123.719 119.572 137.071 1.00 72.71 151 ALA D C 1
ATOM 1107 O O . ALA A 1 151 ? 123.565 120.660 137.643 1.00 72.71 151 ALA D O 1
ATOM 1109 N N . ALA A 1 152 ? 123.119 118.456 137.488 1.00 79.21 152 ALA D N 1
ATOM 1110 C CA . ALA A 1 152 ? 122.255 118.477 138.664 1.00 79.21 152 ALA D CA 1
ATOM 1111 C C . ALA A 1 152 ? 123.035 118.873 139.911 1.00 79.21 152 ALA D C 1
ATOM 1112 O O . ALA A 1 152 ? 122.558 119.672 140.725 1.00 79.21 152 ALA D O 1
ATOM 1114 N N . LEU A 1 153 ? 124.239 118.323 140.074 1.00 74.88 153 LEU D N 1
ATOM 1115 C CA . LEU A 1 153 ? 125.088 118.708 141.196 1.00 74.88 153 LEU D CA 1
ATOM 1116 C C . LEU A 1 153 ? 125.480 120.173 141.102 1.00 74.88 153 LEU D C 1
ATOM 1117 O O . LEU A 1 153 ? 125.547 120.871 142.119 1.00 74.88 153 LEU D O 1
ATOM 1122 N N . ALA A 1 154 ? 125.749 120.654 139.889 1.00 75.85 154 ALA D N 1
ATOM 1123 C CA . ALA A 1 154 ? 126.090 122.060 139.712 1.00 75.85 154 ALA D CA 1
ATOM 1124 C C . ALA A 1 154 ? 124.962 122.957 140.196 1.00 75.85 154 ALA D C 1
ATOM 1125 O O . ALA A 1 154 ? 125.197 123.945 140.901 1.00 75.85 154 ALA D O 1
ATOM 1127 N N . TYR A 1 155 ? 123.724 122.626 139.832 1.00 82.26 155 TYR D N 1
ATOM 1128 C CA . TYR A 1 155 ? 122.602 123.422 140.311 1.00 82.26 155 TYR D CA 1
ATOM 1129 C C . TYR A 1 155 ? 122.313 123.173 141.783 1.00 82.26 155 TYR D C 1
ATOM 1130 O O . TYR A 1 155 ? 121.682 124.014 142.430 1.00 82.26 155 TYR D O 1
ATOM 1139 N N . GLY A 1 156 ? 122.764 122.046 142.319 1.00 85.04 156 GLY D N 1
ATOM 1140 C CA . GLY A 1 156 ? 122.596 121.731 143.721 1.00 85.04 156 GLY D CA 1
ATOM 1141 C C . GLY A 1 156 ? 121.482 120.738 143.973 1.00 85.04 156 GLY D C 1
ATOM 1142 O O . GLY A 1 156 ? 120.310 121.109 144.071 1.00 85.04 156 GLY D O 1
ATOM 1143 N N . LEU A 1 157 ? 121.856 119.467 144.096 1.00 83.08 157 LEU D N 1
ATOM 1144 C CA . LEU A 1 157 ? 120.937 118.380 144.435 1.00 83.08 157 LEU D CA 1
ATOM 1145 C C . LEU A 1 157 ? 121.793 117.298 145.092 1.00 83.08 157 LEU D C 1
ATOM 1146 O O . LEU A 1 157 ? 122.430 116.494 144.408 1.00 83.08 157 LEU D O 1
ATOM 1151 N N . ASP A 1 158 ? 121.799 117.289 146.426 1.00 92.53 158 ASP D N 1
ATOM 1152 C CA . ASP A 1 158 ? 122.637 116.366 147.182 1.00 92.53 158 ASP D CA 1
ATOM 1153 C C . ASP A 1 158 ? 121.884 115.746 148.354 1.00 92.53 158 ASP D C 1
ATOM 1154 O O . ASP A 1 158 ? 122.505 115.360 149.349 1.00 92.53 158 ASP D O 1
ATOM 1159 N N . LYS A 1 159 ? 120.563 115.645 148.259 1.00 89.33 159 LYS D N 1
ATOM 1160 C CA . LYS A 1 159 ? 119.760 115.061 149.326 1.00 89.33 159 LYS D CA 1
ATOM 1161 C C . LYS A 1 159 ? 120.021 113.564 149.460 1.00 89.33 159 LYS D C 1
ATOM 1162 O O . LYS A 1 159 ? 120.648 112.953 148.595 1.00 89.33 159 LYS D O 1
ATOM 1164 N N . LYS A 1 162 ? 114.583 114.782 149.863 1.00 87.58 162 LYS D N 1
ATOM 1165 C CA . LYS A 1 162 ? 113.822 113.540 149.828 1.00 87.58 162 LYS D CA 1
ATOM 1166 C C . LYS A 1 162 ? 114.253 112.681 148.648 1.00 87.58 162 LYS D C 1
ATOM 1167 O O . LYS A 1 162 ? 115.446 112.481 148.421 1.00 87.58 162 LYS D O 1
ATOM 1168 N N . GLU A 1 163 ? 113.276 112.172 147.898 1.00 93.32 163 GLU D N 1
ATOM 1169 C CA . GLU A 1 163 ? 113.539 111.382 146.696 1.00 93.32 163 GLU D CA 1
ATOM 1170 C C . GLU A 1 163 ? 113.388 112.292 145.480 1.00 93.32 163 GLU D C 1
ATOM 1171 O O . GLU A 1 163 ? 112.345 112.350 144.830 1.00 93.32 163 GLU D O 1
ATOM 1177 N N . GLN A 1 164 ? 114.465 113.011 145.178 1.00 103.44 164 GLN D N 1
ATOM 1178 C CA . GLN A 1 164 ? 114.464 113.954 144.071 1.00 103.44 164 GLN D CA 1
ATOM 1179 C C . GLN A 1 164 ? 114.317 113.226 142.741 1.00 103.44 164 GLN D C 1
ATOM 1180 O O . GLN A 1 164 ? 114.700 112.063 142.598 1.00 103.44 164 GLN D O 1
ATOM 1186 N N . ARG A 1 165 ? 113.743 113.927 141.761 1.00 98.46 165 ARG D N 1
ATOM 1187 C CA . ARG A 1 165 ? 113.542 113.408 140.406 1.00 98.46 165 ARG D CA 1
ATOM 1188 C C . ARG A 1 165 ? 113.976 114.501 139.435 1.00 98.46 165 ARG D C 1
ATOM 1189 O O . ARG A 1 165 ? 113.176 115.362 139.063 1.00 98.46 165 ARG D O 1
ATOM 1192 N N . ILE A 1 166 ? 115.241 114.462 139.020 1.00 91.84 166 ILE D N 1
ATOM 1193 C CA . ILE A 1 166 ? 115.830 115.513 138.198 1.00 91.84 166 ILE D CA 1
ATOM 1194 C C . ILE A 1 166 ? 115.766 115.096 136.736 1.00 91.84 166 ILE D C 1
ATOM 1195 O O . ILE A 1 166 ? 116.132 113.968 136.383 1.00 91.84 166 ILE D O 1
ATOM 1200 N N . LEU A 1 167 ? 115.278 115.999 135.892 1.00 85.07 167 LEU D N 1
ATOM 1201 C CA . LEU A 1 167 ? 115.227 115.807 134.451 1.00 85.07 167 LEU D CA 1
ATOM 1202 C C . LEU A 1 167 ? 116.316 116.649 133.803 1.00 85.07 167 LEU D C 1
ATOM 1203 O O . LEU A 1 167 ? 116.633 117.741 134.284 1.00 85.07 167 LEU D O 1
ATOM 1208 N N . VAL A 1 168 ? 116.898 116.142 132.720 1.00 81.13 168 VAL D N 1
ATOM 1209 C CA . VAL A 1 168 ? 117.970 116.840 132.024 1.00 81.13 168 VAL D CA 1
ATOM 1210 C C . VAL A 1 168 ? 117.618 116.953 130.549 1.00 81.13 168 VAL D C 1
ATOM 1211 O O . VAL A 1 168 ? 117.082 116.014 129.950 1.00 81.13 168 VAL D O 1
ATOM 1215 N N . PHE A 1 169 ? 117.895 118.121 129.973 1.00 74.80 169 PHE D N 1
ATOM 1216 C CA . PHE A 1 169 ? 117.612 118.410 128.569 1.00 74.80 169 PHE D CA 1
ATOM 1217 C C . PHE A 1 169 ? 118.878 119.008 127.970 1.00 74.80 169 PHE D C 1
ATOM 1218 O O . PHE A 1 169 ? 119.034 120.229 127.908 1.00 74.80 169 PHE D O 1
ATOM 1226 N N . ASP A 1 170 ? 119.782 118.143 127.521 1.00 84.14 170 ASP D N 1
ATOM 1227 C CA . ASP A 1 170 ? 121.079 118.583 127.013 1.00 84.14 170 ASP D CA 1
ATOM 1228 C C . ASP A 1 170 ? 120.927 118.896 125.532 1.00 84.14 170 ASP D C 1
ATOM 1229 O O . ASP A 1 170 ? 120.982 118.011 124.677 1.00 84.14 170 ASP D O 1
ATOM 1234 N N . LEU A 1 171 ? 120.730 120.179 125.223 1.00 80.34 171 LEU D N 1
ATOM 1235 C CA . LEU A 1 171 ? 120.667 120.589 123.825 1.00 80.34 171 LEU D CA 1
ATOM 1236 C C . LEU A 1 171 ? 122.017 120.426 123.141 1.00 80.34 171 LEU D C 1
ATOM 1237 O O . LEU A 1 171 ? 122.072 120.087 121.954 1.00 80.34 171 LEU D O 1
ATOM 1242 N N . GLY A 1 172 ? 123.107 120.663 123.867 1.00 82.44 172 GLY D N 1
ATOM 1243 C CA . GLY A 1 172 ? 124.440 120.336 123.399 1.00 82.44 172 GLY D CA 1
ATOM 1244 C C . GLY A 1 172 ? 125.054 121.333 122.441 1.00 82.44 172 GLY D C 1
ATOM 1245 O O . GLY A 1 172 ? 126.114 121.901 122.718 1.00 82.44 172 GLY D O 1
ATOM 1246 N N . GLY A 1 173 ? 124.395 121.553 121.309 1.00 84.49 173 GLY D N 1
ATOM 1247 C CA . GLY A 1 173 ? 124.952 122.369 120.251 1.00 84.49 173 GLY D CA 1
ATOM 1248 C C . GLY A 1 173 ? 125.272 121.538 119.027 1.00 84.49 173 GLY D C 1
ATOM 1249 O O . GLY A 1 173 ? 125.023 121.963 117.896 1.00 84.49 173 GLY D O 1
ATOM 1250 N N . GLY A 1 174 ? 125.828 120.347 119.244 1.00 81.72 174 GLY D N 1
ATOM 1251 C CA . GLY A 1 174 ? 126.071 119.410 118.166 1.00 81.72 174 GLY D CA 1
ATOM 1252 C C . GLY A 1 174 ? 125.443 118.053 118.407 1.00 81.72 174 GLY D C 1
ATOM 1253 O O . GLY A 1 174 ? 125.134 117.327 117.458 1.00 81.72 174 GLY D O 1
ATOM 1254 N N . THR A 1 175 ? 125.247 117.700 119.676 1.00 87.79 175 THR D N 1
ATOM 1255 C CA . THR A 1 175 ? 124.638 116.437 120.064 1.00 87.79 175 THR D CA 1
ATOM 1256 C C . THR A 1 175 ? 123.509 116.702 121.048 1.00 87.79 175 THR D C 1
ATOM 1257 O O . THR A 1 175 ? 123.501 117.716 121.750 1.00 87.79 175 THR D O 1
ATOM 1261 N N . PHE A 1 176 ? 122.557 115.775 121.097 1.00 82.42 176 PHE D N 1
ATOM 1262 C CA . PHE A 1 176 ? 121.355 115.917 121.902 1.00 82.42 176 PHE D CA 1
ATOM 1263 C C . PHE A 1 176 ? 121.310 114.826 122.962 1.00 82.42 176 PHE D C 1
ATOM 1264 O O . PHE A 1 176 ? 121.836 113.727 122.765 1.00 82.42 176 PHE D O 1
ATOM 1272 N N . ASP A 1 177 ? 120.681 115.137 124.095 1.00 88.90 177 ASP D N 1
ATOM 1273 C CA . ASP A 1 177 ? 120.617 114.185 125.196 1.00 88.90 177 ASP D CA 1
ATOM 1274 C C . ASP A 1 177 ? 119.536 114.620 126.174 1.00 88.90 177 ASP D C 1
ATOM 1275 O O . ASP A 1 177 ? 119.555 115.756 126.655 1.00 88.90 177 ASP D O 1
ATOM 1280 N N . VAL A 1 178 ? 118.597 113.719 126.459 1.00 83.23 178 VAL D N 1
ATOM 1281 C CA . VAL A 1 178 ? 117.536 113.957 127.430 1.00 83.23 178 VAL D CA 1
ATOM 1282 C C . VAL A 1 178 ? 117.421 112.733 128.324 1.00 83.23 178 VAL D C 1
ATOM 1283 O O . VAL A 1 178 ? 117.508 111.596 127.847 1.00 83.23 178 VAL D O 1
ATOM 1287 N N . SER A 1 179 ? 117.231 112.965 129.621 1.00 90.21 179 SER D N 1
ATOM 1288 C CA . SER A 1 179 ? 117.080 111.869 130.566 1.00 90.21 179 SER D CA 1
ATOM 1289 C C . SER A 1 179 ? 116.389 112.371 131.825 1.00 90.21 179 SER D C 1
ATOM 1290 O O . SER A 1 179 ? 116.433 113.562 132.143 1.00 90.21 179 SER D O 1
ATOM 1293 N N . LEU A 1 180 ? 115.746 111.445 132.530 1.00 95.56 180 LEU D N 1
ATOM 1294 C CA . LEU A 1 180 ? 115.163 111.697 133.841 1.00 95.56 180 LEU D CA 1
ATOM 1295 C C . LEU A 1 180 ? 115.909 110.859 134.867 1.00 95.56 180 LEU D C 1
ATOM 1296 O O . LEU A 1 180 ? 116.032 109.639 134.706 1.00 95.56 180 LEU D O 1
ATOM 1301 N N . LEU A 1 181 ? 116.401 111.512 135.914 1.00 95.06 181 LEU D N 1
ATOM 1302 C CA . LEU A 1 181 ? 117.146 110.856 136.977 1.00 95.06 181 LEU D CA 1
ATOM 1303 C C . LEU A 1 181 ? 116.440 111.083 138.306 1.00 95.06 181 LEU D C 1
ATOM 1304 O O . LEU A 1 181 ? 116.008 112.200 138.607 1.00 95.06 181 LEU D O 1
ATOM 1309 N N . GLU A 1 182 ? 116.313 110.017 139.090 1.00 99.74 182 GLU D N 1
ATOM 1310 C CA . GLU A 1 182 ? 115.741 110.091 140.428 1.00 99.74 182 GLU D CA 1
ATOM 1311 C C . GLU A 1 182 ? 116.889 110.124 141.429 1.00 99.74 182 GLU D C 1
ATOM 1312 O O . GLU A 1 182 ? 117.502 109.091 141.715 1.00 99.74 182 GLU D O 1
ATOM 1318 N N . ILE A 1 183 ? 117.178 111.309 141.960 1.00 106.56 183 ILE D N 1
ATOM 1319 C CA . ILE A 1 183 ? 118.279 111.480 142.903 1.00 106.56 183 ILE D CA 1
ATOM 1320 C C . ILE A 1 183 ? 117.794 111.056 144.285 1.00 106.56 183 ILE D C 1
ATOM 1321 O O . ILE A 1 183 ? 116.890 111.672 144.854 1.00 106.56 183 ILE D O 1
ATOM 1326 N N . GLY A 1 184 ? 118.393 109.998 144.821 1.00 105.17 184 GLY D N 1
ATOM 1327 C CA . GLY A 1 184 ? 118.090 109.537 146.160 1.00 105.17 184 GLY D CA 1
ATOM 1328 C C . GLY A 1 184 ? 119.322 109.553 147.038 1.00 105.17 184 GLY D C 1
ATOM 1329 O O . GLY A 1 184 ? 120.112 110.500 146.987 1.00 105.17 184 GLY D O 1
ATOM 1330 N N . GLY A 1 186 ? 119.501 108.510 147.850 1.00 101.84 186 GLY D N 1
ATOM 1331 C CA . GLY A 1 186 ? 120.709 108.399 148.647 1.00 101.84 186 GLY D CA 1
ATOM 1332 C C . GLY A 1 186 ? 121.962 108.196 147.823 1.00 101.84 186 GLY D C 1
ATOM 1333 O O . GLY A 1 186 ? 123.065 108.472 148.306 1.00 101.84 186 GLY D O 1
ATOM 1334 N N . VAL A 1 187 ? 121.819 107.716 146.586 1.00 99.04 187 VAL D N 1
ATOM 1335 C CA . VAL A 1 187 ? 122.939 107.505 145.680 1.00 99.04 187 VAL D CA 1
ATOM 1336 C C . VAL A 1 187 ? 122.617 108.185 144.356 1.00 99.04 187 VAL D C 1
ATOM 1337 O O . VAL A 1 187 ? 121.466 108.519 144.065 1.00 99.04 187 VAL D O 1
ATOM 1341 N N . VAL A 1 188 ? 123.657 108.395 143.552 1.00 93.54 188 VAL D N 1
ATOM 1342 C CA . VAL A 1 188 ? 123.488 108.966 142.219 1.00 93.54 188 VAL D CA 1
ATOM 1343 C C . VAL A 1 188 ? 122.854 107.902 141.329 1.00 93.54 188 VAL D C 1
ATOM 1344 O O . VAL A 1 188 ? 123.422 106.824 141.135 1.00 93.54 188 VAL D O 1
ATOM 1347 N N . GLU A 1 189 ? 121.678 108.201 140.782 1.00 101.97 189 GLU D N 1
ATOM 1348 C CA . GLU A 1 189 ? 120.874 107.224 140.062 1.00 101.97 189 GLU D CA 1
ATOM 1349 C C . GLU A 1 189 ? 120.502 107.751 138.684 1.00 101.97 189 GLU D C 1
ATOM 1350 O O . GLU A 1 189 ? 120.059 108.896 138.550 1.00 101.97 189 GLU D O 1
ATOM 1356 N N . VAL A 1 190 ? 120.684 106.908 137.667 1.00 102.48 190 VAL D N 1
ATOM 1357 C CA . VAL A 1 190 ? 120.228 107.169 136.307 1.00 102.48 190 VAL D CA 1
ATOM 1358 C C . VAL A 1 190 ? 119.623 105.881 135.765 1.00 102.48 190 VAL D C 1
ATOM 1359 O O . VAL A 1 190 ? 120.127 104.786 136.039 1.00 102.48 190 VAL D O 1
ATOM 1363 N N . ARG A 1 191 ? 118.528 106.005 135.013 1.00 103.67 191 ARG D N 1
ATOM 1364 C CA . ARG A 1 191 ? 117.770 104.841 134.563 1.00 103.67 191 ARG D CA 1
ATOM 1365 C C . ARG A 1 191 ? 118.106 104.437 133.130 1.00 103.67 191 ARG D C 1
ATOM 1366 O O . ARG A 1 191 ? 118.577 103.320 132.893 1.00 103.67 191 ARG D O 1
ATOM 1371 N N . ALA A 1 192 ? 117.880 105.329 132.169 1.00 98.40 192 ALA D N 1
ATOM 1372 C CA . ALA A 1 192 ? 118.095 105.003 130.766 1.00 98.40 192 ALA D CA 1
ATOM 1373 C C . ALA A 1 192 ? 118.149 106.291 129.962 1.00 98.40 192 ALA D C 1
ATOM 1374 O O . ALA A 1 192 ? 117.301 107.170 130.134 1.00 98.40 192 ALA D O 1
ATOM 1376 N N . THR A 1 193 ? 119.137 106.384 129.075 1.00 92.52 193 THR D N 1
ATOM 1377 C CA . THR A 1 193 ? 119.380 107.587 128.295 1.00 92.52 193 THR D CA 1
ATOM 1378 C C . THR A 1 193 ? 119.329 107.270 126.808 1.00 92.52 193 THR D C 1
ATOM 1379 O O . THR A 1 193 ? 119.757 106.199 126.368 1.00 92.52 193 THR D O 1
ATOM 1383 N N . SER A 1 194 ? 118.804 108.222 126.038 1.00 91.96 194 SER D N 1
ATOM 1384 C CA . SER A 1 194 ? 118.723 108.106 124.589 1.00 91.96 194 SER D CA 1
ATOM 1385 C C . SER A 1 194 ? 118.346 109.462 124.014 1.00 91.96 194 SER D C 1
ATOM 1386 O O . SER A 1 194 ? 117.591 110.212 124.635 1.00 91.96 194 SER D O 1
ATOM 1389 N N . GLY A 1 195 ? 118.870 109.763 122.833 1.00 87.18 195 GLY D N 1
ATOM 1390 C CA . GLY A 1 195 ? 118.576 111.031 122.193 1.00 87.18 195 GLY D CA 1
ATOM 1391 C C . GLY A 1 195 ? 119.274 111.122 120.856 1.00 87.18 195 GLY D C 1
ATOM 1392 O O . GLY A 1 195 ? 119.981 110.202 120.429 1.00 87.18 195 GLY D O 1
ATOM 1393 N N . ASP A 1 196 ? 119.064 112.257 120.195 1.00 82.30 196 ASP D N 1
ATOM 1394 C CA . ASP A 1 196 ? 119.657 112.485 118.885 1.00 82.30 196 ASP D CA 1
ATOM 1395 C C . ASP A 1 196 ? 121.168 112.639 118.991 1.00 82.30 196 ASP D C 1
ATOM 1396 O O . ASP A 1 196 ? 121.687 113.192 119.964 1.00 82.30 196 ASP D O 1
ATOM 1401 N N . ASN A 1 197 ? 121.876 112.142 117.977 1.00 80.73 197 ASN D N 1
ATOM 1402 C CA . ASN A 1 197 ? 123.322 112.278 117.904 1.00 80.73 197 ASN D CA 1
ATOM 1403 C C . ASN A 1 197 ? 123.784 113.189 116.778 1.00 80.73 197 ASN D C 1
ATOM 1404 O O . ASN A 1 197 ? 124.894 113.726 116.856 1.00 80.73 197 ASN D O 1
ATOM 1409 N N . HIS A 1 198 ? 122.972 113.376 115.740 1.00 82.09 198 HIS D N 1
ATOM 1410 C CA . HIS A 1 198 ? 123.299 114.267 114.635 1.00 82.09 198 HIS D CA 1
ATOM 1411 C C . HIS A 1 198 ? 122.595 115.611 114.750 1.00 82.09 198 HIS D C 1
ATOM 1412 O O . HIS A 1 198 ? 122.633 116.402 113.803 1.00 82.09 198 HIS D O 1
ATOM 1419 N N . LEU A 1 199 ? 121.956 115.888 115.880 1.00 79.68 199 LEU D N 1
ATOM 1420 C CA . LEU A 1 199 ? 121.147 117.083 116.051 1.00 79.68 199 LEU D CA 1
ATOM 1421 C C . LEU A 1 199 ? 121.763 117.995 117.102 1.00 79.68 199 LEU D C 1
ATOM 1422 O O . LEU A 1 199 ? 122.207 117.533 118.158 1.00 79.68 199 LEU D O 1
ATOM 1427 N N . GLY A 1 200 ? 121.785 119.290 116.806 1.00 84.94 200 GLY D N 1
ATOM 1428 C CA . GLY A 1 200 ? 122.321 120.272 117.729 1.00 84.94 200 GLY D CA 1
ATOM 1429 C C . GLY A 1 200 ? 122.129 121.662 117.167 1.00 84.94 200 GLY D C 1
ATOM 1430 O O . GLY A 1 200 ? 121.628 121.841 116.056 1.00 84.94 200 GLY D O 1
ATOM 1431 N N . GLY A 1 201 ? 122.559 122.653 117.951 1.00 83.69 201 GLY D N 1
ATOM 1432 C CA . GLY A 1 201 ? 122.358 124.039 117.558 1.00 83.69 201 GLY D CA 1
ATOM 1433 C C . GLY A 1 201 ? 123.067 124.408 116.272 1.00 83.69 201 GLY D C 1
ATOM 1434 O O . GLY A 1 201 ? 122.657 125.343 115.575 1.00 83.69 201 GLY D O 1
ATOM 1435 N N . ASP A 1 202 ? 124.142 123.691 115.941 1.00 89.87 202 ASP D N 1
ATOM 1436 C CA . ASP A 1 202 ? 124.787 123.893 114.650 1.00 89.87 202 ASP D CA 1
ATOM 1437 C C . ASP A 1 202 ? 123.820 123.626 113.507 1.00 89.87 202 ASP D C 1
ATOM 1438 O O . ASP A 1 202 ? 123.943 124.229 112.437 1.00 89.87 202 ASP D O 1
ATOM 1443 N N . ASP A 1 203 ? 122.844 122.741 113.716 1.00 88.15 203 ASP D N 1
ATOM 1444 C CA . ASP A 1 203 ? 121.823 122.527 112.700 1.00 88.15 203 ASP D CA 1
ATOM 1445 C C . ASP A 1 203 ? 120.912 123.741 112.570 1.00 88.15 203 ASP D C 1
ATOM 1446 O O . ASP A 1 203 ? 120.510 124.097 111.459 1.00 88.15 203 ASP D O 1
ATOM 1451 N N . TRP A 1 204 ? 120.585 124.400 113.686 1.00 81.01 204 TRP D N 1
ATOM 1452 C CA . TRP A 1 204 ? 119.836 125.651 113.601 1.00 81.01 204 TRP D CA 1
ATOM 1453 C C . TRP A 1 204 ? 120.635 126.710 112.846 1.00 81.01 204 TRP D C 1
ATOM 1454 O O . TRP A 1 204 ? 120.082 127.455 112.023 1.00 81.01 204 TRP D O 1
ATOM 1465 N N . ASP A 1 205 ? 121.943 126.781 113.108 1.00 85.84 205 ASP D N 1
ATOM 1466 C CA . ASP A 1 205 ? 122.800 127.731 112.400 1.00 85.84 205 ASP D CA 1
ATOM 1467 C C . ASP A 1 205 ? 122.837 127.440 110.904 1.00 85.84 205 ASP D C 1
ATOM 1468 O O . ASP A 1 205 ? 122.711 128.350 110.076 1.00 85.84 205 ASP D O 1
ATOM 1473 N N . GLN A 1 206 ? 123.018 126.171 110.535 1.00 80.08 206 GLN D N 1
ATOM 1474 C CA . GLN A 1 206 ? 123.028 125.817 109.121 1.00 80.08 206 GLN D CA 1
ATOM 1475 C C . GLN A 1 206 ? 121.670 126.054 108.480 1.00 80.08 206 GLN D C 1
ATOM 1476 O O . GLN A 1 206 ? 121.598 126.396 107.297 1.00 80.08 206 GLN D O 1
ATOM 1482 N N . ARG A 1 207 ? 120.588 125.904 109.246 1.00 82.09 207 ARG D N 1
ATOM 1483 C CA . ARG A 1 207 ? 119.258 126.153 108.704 1.00 82.09 207 ARG D CA 1
ATOM 1484 C C . ARG A 1 207 ? 119.052 127.630 108.399 1.00 82.09 207 ARG D C 1
ATOM 1485 O O . ARG A 1 207 ? 118.513 127.980 107.343 1.00 82.09 207 ARG D O 1
ATOM 1493 N N . VAL A 1 208 ? 119.474 128.515 109.304 1.00 80.02 208 VAL D N 1
ATOM 1494 C CA . VAL A 1 208 ? 119.343 129.938 108.995 1.00 80.02 208 VAL D CA 1
ATOM 1495 C C . VAL A 1 208 ? 120.292 130.328 107.863 1.00 80.02 208 VAL D C 1
ATOM 1496 O O . VAL A 1 208 ? 119.951 131.170 107.019 1.00 80.02 208 VAL D O 1
ATOM 1500 N N . VAL A 1 209 ? 121.474 129.710 107.801 1.00 78.55 209 VAL D N 1
ATOM 1501 C CA . VAL A 1 209 ? 122.382 129.952 106.680 1.00 78.55 209 VAL D CA 1
ATOM 1502 C C . VAL A 1 209 ? 121.708 129.587 105.364 1.00 78.55 209 VAL D C 1
ATOM 1503 O O . VAL A 1 209 ? 121.745 130.350 104.391 1.00 78.55 209 VAL D O 1
ATOM 1507 N N . ASP A 1 210 ? 121.085 128.409 105.317 1.00 76.43 210 ASP D N 1
ATOM 1508 C CA . ASP A 1 210 ? 120.416 127.963 104.102 1.00 76.43 210 ASP D CA 1
ATOM 1509 C C . ASP A 1 210 ? 119.246 128.868 103.754 1.00 76.43 210 ASP D C 1
ATOM 1510 O O . ASP A 1 210 ? 119.003 129.147 102.575 1.00 76.43 210 ASP D O 1
ATOM 1515 N N . TRP A 1 211 ? 118.499 129.326 104.759 1.00 77.92 211 TRP D N 1
ATOM 1516 C CA . TRP A 1 211 ? 117.407 130.251 104.482 1.00 77.92 211 TRP D CA 1
ATOM 1517 C C . TRP A 1 211 ? 117.925 131.538 103.857 1.00 77.92 211 TRP D C 1
ATOM 1518 O O . TRP A 1 211 ? 117.339 132.051 102.895 1.00 77.92 211 TRP D O 1
ATOM 1529 N N . LEU A 1 212 ? 119.027 132.073 104.388 1.00 84.50 212 LEU D N 1
ATOM 1530 C CA . LEU A 1 212 ? 119.600 133.292 103.827 1.00 84.50 212 LEU D CA 1
ATOM 1531 C C . LEU A 1 212 ? 120.093 133.065 102.403 1.00 84.50 212 LEU D C 1
ATOM 1532 O O . LEU A 1 212 ? 119.896 133.914 101.525 1.00 84.50 212 LEU D O 1
ATOM 1537 N N . VAL A 1 213 ? 120.735 131.921 102.157 1.00 77.86 213 VAL D N 1
ATOM 1538 C CA . VAL A 1 213 ? 121.227 131.609 100.817 1.00 77.86 213 VAL D CA 1
ATOM 1539 C C . VAL A 1 213 ? 120.068 131.526 99.835 1.00 77.86 213 VAL D C 1
ATOM 1540 O O . VAL A 1 213 ? 120.132 132.063 98.724 1.00 77.86 213 VAL D O 1
ATOM 1544 N N . ASP A 1 214 ? 118.989 130.847 100.231 1.00 83.36 214 ASP D N 1
ATOM 1545 C CA . ASP A 1 214 ? 117.826 130.731 99.360 1.00 83.36 214 ASP D CA 1
ATOM 1546 C C . ASP A 1 214 ? 117.196 132.092 99.098 1.00 83.36 214 ASP D C 1
ATOM 1547 O O . ASP A 1 214 ? 116.793 132.390 97.968 1.00 83.36 214 ASP D O 1
ATOM 1552 N N . LYS A 1 215 ? 117.102 132.934 100.129 1.00 87.59 215 LYS D N 1
ATOM 1553 C CA . LYS A 1 215 ? 116.514 134.252 99.930 1.00 87.59 215 LYS D CA 1
ATOM 1554 C C . LYS A 1 215 ? 117.363 135.101 98.992 1.00 87.59 215 LYS D C 1
ATOM 1555 O O . LYS A 1 215 ? 116.828 135.837 98.153 1.00 87.59 215 LYS D O 1
ATOM 1561 N N . PHE A 1 216 ? 118.690 135.013 99.110 1.00 88.53 216 PHE D N 1
ATOM 1562 C CA . PHE A 1 216 ? 119.535 135.793 98.211 1.00 88.53 216 PHE D CA 1
ATOM 1563 C C . PHE A 1 216 ? 119.484 135.247 96.789 1.00 88.53 216 PHE D C 1
ATOM 1564 O O . PHE A 1 216 ? 119.536 136.017 95.825 1.00 88.53 216 PHE D O 1
ATOM 1572 N N . LYS A 1 217 ? 119.394 133.924 96.634 1.00 86.95 217 LYS D N 1
ATOM 1573 C CA . LYS A 1 217 ? 119.202 133.358 95.303 1.00 86.95 217 LYS D CA 1
ATOM 1574 C C . LYS A 1 217 ? 117.876 133.803 94.705 1.00 86.95 217 LYS D C 1
ATOM 1575 O O . LYS A 1 217 ? 117.763 133.959 93.485 1.00 86.95 217 LYS D O 1
ATOM 1581 N N . GLY A 1 218 ? 116.857 133.987 95.544 1.00 88.58 218 GLY D N 1
ATOM 1582 C CA . GLY A 1 218 ? 115.608 134.544 95.057 1.00 88.58 218 GLY D CA 1
ATOM 1583 C C . GLY A 1 218 ? 115.744 135.991 94.620 1.00 88.58 218 GLY D C 1
ATOM 1584 O O . GLY A 1 218 ? 115.227 136.382 93.570 1.00 88.58 218 GLY D O 1
ATOM 1585 N N . THR A 1 219 ? 116.439 136.805 95.417 1.00 89.79 219 THR D N 1
ATOM 1586 C CA . THR A 1 219 ? 116.535 138.229 95.112 1.00 89.79 219 THR D CA 1
ATOM 1587 C C . THR A 1 219 ? 117.532 138.538 94.000 1.00 89.79 219 THR D C 1
ATOM 1588 O O . THR A 1 219 ? 117.463 139.622 93.412 1.00 89.79 219 THR D O 1
ATOM 1592 N N . SER A 1 220 ? 118.450 137.621 93.702 1.00 87.96 220 SER D N 1
ATOM 1593 C CA . SER A 1 220 ? 119.425 137.820 92.639 1.00 87.96 220 SER D CA 1
ATOM 1594 C C . SER A 1 220 ? 119.993 136.466 92.245 1.00 87.96 220 SER D C 1
ATOM 1595 O O . SER A 1 220 ? 119.907 135.495 92.997 1.00 87.96 220 SER D O 1
ATOM 1598 N N . GLY A 1 221 ? 120.602 136.423 91.068 1.00 82.60 221 GLY D N 1
ATOM 1599 C CA . GLY A 1 221 ? 121.078 135.166 90.533 1.00 82.60 221 GLY D CA 1
ATOM 1600 C C . GLY A 1 221 ? 122.384 134.655 91.093 1.00 82.60 221 GLY D C 1
ATOM 1601 O O . GLY A 1 221 ? 122.844 133.591 90.670 1.00 82.60 221 GLY D O 1
ATOM 1602 N N . ILE A 1 222 ? 123.000 135.376 92.031 1.00 84.81 222 ILE D N 1
ATOM 1603 C CA . ILE A 1 222 ? 124.298 134.964 92.551 1.00 84.81 222 ILE D CA 1
ATOM 1604 C C . ILE A 1 222 ? 124.161 133.633 93.271 1.00 84.81 222 ILE D C 1
ATOM 1605 O O . ILE A 1 222 ? 123.270 133.447 94.109 1.00 84.81 222 ILE D O 1
ATOM 1610 N N . ASP A 1 223 ? 125.046 132.692 92.937 1.00 82.66 223 ASP D N 1
ATOM 1611 C CA . ASP A 1 223 ? 124.968 131.358 93.522 1.00 82.66 223 ASP D CA 1
ATOM 1612 C C . ASP A 1 223 ? 125.214 131.388 95.024 1.00 82.66 223 ASP D C 1
ATOM 1613 O O . ASP A 1 223 ? 124.504 130.720 95.786 1.00 82.66 223 ASP D O 1
ATOM 1618 N N . LEU A 1 224 ? 126.204 132.163 95.466 1.00 71.78 224 LEU D N 1
ATOM 1619 C CA . LEU A 1 224 ? 126.624 132.206 96.865 1.00 71.78 224 LEU D CA 1
ATOM 1620 C C . LEU A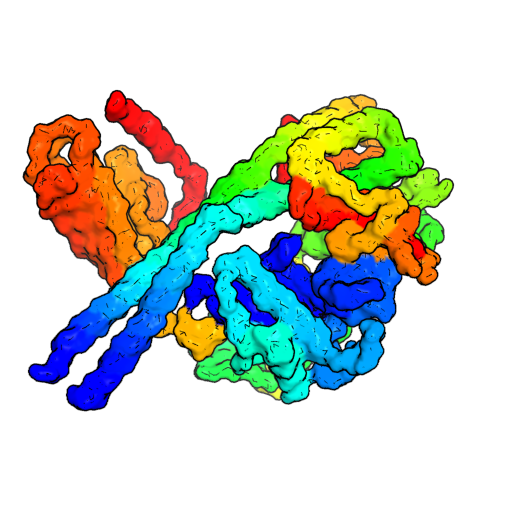 1 224 ? 126.934 130.808 97.392 1.00 71.78 224 LEU D C 1
ATOM 1621 O O . LEU A 1 224 ? 126.452 130.385 98.444 1.00 71.78 224 LEU D O 1
ATOM 1626 N N . THR A 1 225 ? 127.747 130.080 96.635 1.00 81.72 225 THR D N 1
ATOM 1627 C CA . THR A 1 225 ? 128.250 128.787 97.065 1.00 81.72 225 THR D CA 1
ATOM 1628 C C . THR A 1 225 ? 129.740 128.624 96.800 1.00 81.72 225 THR D C 1
ATOM 1629 O O . THR A 1 225 ? 130.303 127.578 97.142 1.00 81.72 225 THR D O 1
ATOM 1632 N N . LYS A 1 226 ? 130.389 129.620 96.195 1.00 85.42 226 LYS D N 1
ATOM 1633 C CA . LYS A 1 226 ? 131.821 129.585 95.949 1.00 85.42 226 LYS D CA 1
ATOM 1634 C C . LYS A 1 226 ? 132.534 130.847 96.415 1.00 85.42 226 LYS D C 1
ATOM 1635 O O . LYS A 1 226 ? 133.767 130.899 96.354 1.00 85.42 226 LYS D O 1
ATOM 1641 N N . ASP A 1 227 ? 131.800 131.863 96.871 1.00 87.93 227 ASP D N 1
ATOM 1642 C CA . ASP A 1 227 ? 132.394 133.075 97.433 1.00 87.93 227 ASP D CA 1
ATOM 1643 C C . ASP A 1 227 ? 132.678 132.814 98.908 1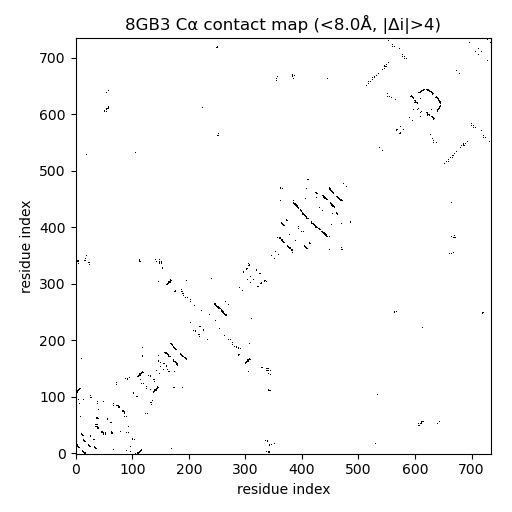.00 87.93 227 ASP D C 1
ATOM 1644 O O . ASP A 1 227 ? 131.894 133.154 99.797 1.00 87.93 227 ASP D O 1
ATOM 1649 N N . LYS A 1 228 ? 133.833 132.196 99.164 1.00 82.61 228 LYS D N 1
ATOM 1650 C CA . LYS A 1 228 ? 134.140 131.718 100.508 1.00 82.61 228 LYS D CA 1
ATOM 1651 C C . LYS A 1 228 ? 134.119 132.842 101.533 1.00 82.61 228 LYS D C 1
ATOM 1652 O O . LYS A 1 228 ? 133.688 132.632 102.675 1.00 82.61 228 LYS D O 1
ATOM 1656 N N . MET A 1 229 ? 134.572 134.037 101.154 1.00 90.59 229 MET D N 1
ATOM 1657 C CA . MET A 1 229 ? 134.466 135.173 102.061 1.00 90.59 229 MET D CA 1
ATOM 1658 C C . MET A 1 229 ? 133.008 135.477 102.376 1.00 90.59 229 MET D C 1
ATOM 1659 O O . MET A 1 229 ? 132.642 135.701 103.537 1.00 90.59 229 MET D O 1
ATOM 1664 N N . ALA A 1 230 ? 132.154 135.478 101.349 1.00 87.83 230 ALA D N 1
ATOM 1665 C CA . ALA A 1 230 ? 130.730 135.659 101.585 1.00 87.83 230 ALA D CA 1
ATOM 1666 C C . ALA A 1 230 ? 130.149 134.534 102.425 1.00 87.83 230 ALA D C 1
ATOM 1667 O O . ALA A 1 230 ? 129.244 134.783 103.225 1.00 87.83 230 ALA D O 1
ATOM 1669 N N . MET A 1 231 ? 130.655 133.307 102.276 1.00 89.65 231 MET D N 1
ATOM 1670 C CA . MET A 1 231 ? 130.191 132.204 103.110 1.00 89.65 231 MET D CA 1
ATOM 1671 C C . MET A 1 231 ? 130.521 132.439 104.577 1.00 89.65 231 MET D C 1
ATOM 1672 O O . MET A 1 231 ? 129.672 132.219 105.449 1.00 89.65 231 MET D O 1
ATOM 1677 N N . GLN A 1 232 ? 131.744 132.886 104.866 1.00 82.33 232 GLN D N 1
ATOM 1678 C CA . GLN A 1 232 ? 132.095 133.198 106.245 1.00 82.33 232 GLN D CA 1
ATOM 1679 C C . GLN A 1 232 ? 131.251 134.341 106.788 1.00 82.33 232 GLN D C 1
ATOM 1680 O O . GLN A 1 232 ? 130.803 134.288 107.942 1.00 82.33 232 GLN D O 1
ATOM 1686 N N . ARG A 1 233 ? 131.019 135.372 105.975 1.00 86.62 233 ARG D N 1
ATOM 1687 C CA . ARG A 1 233 ? 130.167 136.476 106.402 1.00 86.62 233 ARG D CA 1
ATOM 1688 C C . ARG A 1 233 ? 128.769 135.989 106.752 1.00 86.62 233 ARG D C 1
ATOM 1689 O O . ARG A 1 233 ? 128.233 136.328 107.815 1.00 86.62 233 ARG D O 1
ATOM 1697 N N . LEU A 1 234 ? 128.170 135.183 105.873 1.00 84.03 234 LEU D N 1
ATOM 1698 C CA . LEU A 1 234 ? 126.823 134.679 106.114 1.00 84.03 234 LEU D CA 1
ATOM 1699 C C . LEU A 1 234 ? 126.774 133.799 107.356 1.00 84.03 234 LEU D C 1
ATOM 1700 O O . LEU A 1 234 ? 125.832 133.895 108.150 1.00 84.03 234 LEU D O 1
ATOM 1705 N N . ARG A 1 235 ? 127.774 132.936 107.541 1.00 82.50 235 ARG D N 1
ATOM 1706 C CA . ARG A 1 235 ? 127.772 132.025 108.681 1.00 82.50 235 ARG D CA 1
ATOM 1707 C C . ARG A 1 235 ? 127.908 132.782 109.998 1.00 82.50 235 ARG D C 1
ATOM 1708 O O . ARG A 1 235 ? 127.198 132.494 110.971 1.00 82.50 235 ARG D O 1
ATOM 1716 N N . GLU A 1 236 ? 128.813 133.759 110.046 1.00 81.22 236 GLU D N 1
ATOM 1717 C CA . GLU A 1 236 ? 128.974 134.573 111.243 1.00 81.22 236 GLU D CA 1
ATOM 1718 C C . GLU A 1 236 ? 127.701 135.354 111.532 1.00 81.22 236 GLU D C 1
ATOM 1719 O O . GLU A 1 236 ? 127.267 135.438 112.688 1.00 81.22 236 GLU D O 1
ATOM 1725 N N . ALA A 1 237 ? 127.092 135.927 110.489 1.00 77.29 237 ALA D N 1
ATOM 1726 C CA . ALA A 1 237 ? 125.856 136.673 110.683 1.00 77.29 237 ALA D CA 1
ATOM 1727 C C . ALA A 1 237 ? 124.755 135.774 111.221 1.00 77.29 237 ALA D C 1
ATOM 1728 O O . ALA A 1 237 ? 124.001 136.169 112.116 1.00 77.29 237 ALA D O 1
ATOM 1730 N N . ALA A 1 238 ? 124.651 134.558 110.688 1.00 79.24 238 ALA D N 1
ATOM 1731 C CA . ALA A 1 238 ? 123.624 133.634 111.146 1.00 79.24 238 ALA D CA 1
ATOM 1732 C C . ALA A 1 238 ? 123.838 133.241 112.599 1.00 79.24 238 ALA D C 1
ATOM 1733 O O . ALA A 1 238 ? 122.880 133.186 113.374 1.00 79.24 238 ALA D O 1
ATOM 1735 N N . GLU A 1 239 ? 125.080 132.947 112.986 1.00 75.31 239 GLU D N 1
ATOM 1736 C CA . GLU A 1 239 ? 125.338 132.578 114.375 1.00 75.31 239 GLU D CA 1
ATOM 1737 C C . GLU A 1 239 ? 125.028 133.733 115.320 1.00 75.31 239 GLU D C 1
ATOM 1738 O O . GLU A 1 239 ? 124.419 133.536 116.383 1.00 75.31 239 GLU D O 1
ATOM 1744 N N . LYS A 1 240 ? 125.437 134.947 114.947 1.00 80.42 240 LYS D N 1
ATOM 1745 C CA . LYS A 1 240 ? 125.127 136.110 115.770 1.00 80.42 240 LYS D CA 1
ATOM 1746 C C . LYS A 1 240 ? 123.621 136.301 115.898 1.00 80.42 240 LYS D C 1
ATOM 1747 O O . LYS A 1 240 ? 123.110 136.557 116.996 1.00 80.42 240 LYS D O 1
ATOM 1753 N N . ALA A 1 241 ? 122.890 136.155 114.789 1.00 82.51 241 ALA D N 1
ATOM 1754 C CA . ALA A 1 241 ? 121.440 136.302 114.827 1.00 82.51 241 ALA D CA 1
ATOM 1755 C C . ALA A 1 241 ? 120.794 135.227 115.689 1.00 82.51 241 ALA D C 1
ATOM 1756 O O . ALA A 1 241 ? 119.846 135.508 116.424 1.00 82.51 241 ALA D O 1
ATOM 1758 N N . LYS A 1 242 ? 121.287 133.989 115.610 1.00 77.66 242 LYS D N 1
ATOM 1759 C CA . LYS A 1 242 ? 120.720 132.914 116.420 1.00 77.66 242 LYS D CA 1
ATOM 1760 C C . LYS A 1 242 ? 120.912 133.183 117.903 1.00 77.66 242 LYS D C 1
ATOM 1761 O O . LYS A 1 242 ? 119.977 133.031 118.697 1.00 77.66 242 LYS D O 1
ATOM 1767 N N . ILE A 1 243 ? 122.123 133.584 118.299 1.00 77.32 243 ILE D N 1
ATOM 1768 C CA . ILE A 1 243 ? 122.349 133.879 119.711 1.00 77.32 243 ILE D CA 1
ATOM 1769 C C . ILE A 1 243 ? 121.510 135.071 120.148 1.00 77.32 243 ILE D C 1
ATOM 1770 O O . ILE A 1 243 ? 120.974 135.087 121.263 1.00 77.32 243 ILE D O 1
ATOM 1775 N N . GLU A 1 244 ? 121.349 136.068 119.280 1.00 86.87 244 GLU D N 1
ATOM 1776 C CA . GLU A 1 244 ? 120.539 137.225 119.635 1.00 86.87 244 GLU D CA 1
ATOM 1777 C C . GLU A 1 244 ? 119.042 136.953 119.581 1.00 86.87 244 GLU D C 1
ATOM 1778 O O . GLU A 1 244 ? 118.268 137.760 120.107 1.00 86.87 244 GLU D O 1
ATOM 1784 N N . LEU A 1 245 ? 118.618 135.850 118.967 1.00 89.07 245 LEU D N 1
ATOM 1785 C CA . LEU A 1 245 ? 117.197 135.556 118.839 1.00 89.07 245 LEU D CA 1
ATOM 1786 C C . LEU A 1 245 ? 116.551 135.121 120.143 1.00 89.07 245 LEU D C 1
ATOM 1787 O O . LEU A 1 245 ? 115.322 135.008 120.193 1.00 89.07 245 LEU D O 1
ATOM 1792 N N . SER A 1 246 ? 117.330 134.872 121.195 1.00 91.34 246 SER D N 1
ATOM 1793 C CA . SER A 1 246 ? 116.724 134.684 122.507 1.00 91.34 246 SER D CA 1
ATOM 1794 C C . SER A 1 246 ? 116.513 136.042 123.166 1.00 91.34 246 SER D C 1
ATOM 1795 O O . SER A 1 246 ? 116.750 136.209 124.366 1.00 91.34 246 SER D O 1
ATOM 1798 N N . SER A 1 247 ? 116.060 137.008 122.365 1.00 102.67 247 SER D N 1
ATOM 1799 C CA . SER A 1 247 ? 115.624 138.333 122.787 1.00 102.67 247 SER D CA 1
ATOM 1800 C C . SER A 1 247 ? 115.156 139.075 121.544 1.00 102.67 247 SER D C 1
ATOM 1801 O O . SER A 1 247 ? 115.580 138.738 120.434 1.00 102.67 247 SER D O 1
ATOM 1804 N N . SER A 1 248 ? 114.312 140.092 121.716 1.00 100.63 248 SER D N 1
ATOM 1805 C CA . SER A 1 248 ? 113.876 140.962 120.622 1.00 100.63 248 SER D CA 1
ATOM 1806 C C . SER A 1 248 ? 113.377 140.139 119.429 1.00 100.63 248 SER D C 1
ATOM 1807 O O . SER A 1 248 ? 114.023 140.035 118.387 1.00 100.63 248 SER D O 1
ATOM 1810 N N . GLN A 1 249 ? 112.205 139.530 119.634 1.00 94.86 249 GLN D N 1
ATOM 1811 C CA . GLN A 1 249 ? 111.624 138.625 118.647 1.00 94.86 249 GLN D CA 1
ATOM 1812 C C . GLN A 1 249 ? 111.628 139.194 117.231 1.00 94.86 249 GLN D C 1
ATOM 1813 O O . GLN A 1 249 ? 111.633 138.422 116.266 1.00 94.86 249 GLN D O 1
ATOM 1819 N N . SER A 1 250 ? 111.622 140.516 117.082 1.00 100.64 250 SER D N 1
ATOM 1820 C CA . SER A 1 250 ? 111.788 141.154 115.780 1.00 100.64 250 SER D CA 1
ATOM 1821 C C . SER A 1 250 ? 113.279 141.359 115.531 1.00 100.64 250 SER D C 1
ATOM 1822 O O . SER A 1 250 ? 113.930 142.141 116.231 1.00 100.64 250 SER D O 1
ATOM 1825 N N . THR A 1 251 ? 113.819 140.663 114.531 1.00 97.00 251 THR D N 1
ATOM 1826 C CA . THR A 1 251 ? 115.252 140.666 114.272 1.00 97.00 251 THR D CA 1
ATOM 1827 C C . THR A 1 251 ? 115.498 140.838 112.780 1.00 97.00 251 THR D C 1
ATOM 1828 O O . THR A 1 251 ? 114.650 140.510 111.947 1.00 97.00 251 THR D O 1
ATOM 1832 N N . SER A 1 252 ? 116.668 141.377 112.454 1.00 94.21 252 SER D N 1
ATOM 1833 C CA . SER A 1 252 ? 117.100 141.559 111.072 1.00 94.21 252 SER D CA 1
ATOM 1834 C C . SER A 1 252 ? 118.621 141.648 111.073 1.00 94.21 252 SER D C 1
ATOM 1835 O O . SER A 1 252 ? 119.239 142.011 112.079 1.00 94.21 252 SER D O 1
ATOM 1838 N N . ILE A 1 253 ? 119.223 141.316 109.930 1.00 96.38 253 ILE D N 1
ATOM 1839 C CA . ILE A 1 253 ? 120.660 141.479 109.729 1.00 96.38 253 ILE D CA 1
ATOM 1840 C C . ILE A 1 253 ? 120.870 142.018 108.322 1.00 96.38 253 ILE D C 1
ATOM 1841 O O . ILE A 1 253 ? 120.014 141.868 107.450 1.00 96.38 253 ILE D O 1
ATOM 1846 N N . ASN A 1 254 ? 122.027 142.660 108.097 1.00 91.66 254 ASN D N 1
ATOM 1847 C CA . ASN A 1 254 ? 122.342 143.245 106.789 1.00 91.66 254 ASN D CA 1
ATOM 1848 C C . ASN A 1 254 ? 123.863 143.244 106.612 1.00 91.66 254 ASN D C 1
ATOM 1849 O O . ASN A 1 254 ? 124.583 144.107 107.119 1.00 91.66 254 ASN D O 1
ATOM 1854 N N . LEU A 1 255 ? 124.354 142.259 105.874 1.00 93.79 255 LEU D N 1
ATOM 1855 C CA . LEU A 1 255 ? 125.765 142.216 105.518 1.00 93.79 255 LEU D CA 1
ATOM 1856 C C . LEU A 1 255 ? 126.054 143.246 104.430 1.00 93.79 255 LEU D C 1
ATOM 1857 O O . LEU A 1 255 ? 125.391 143.230 103.381 1.00 93.79 255 LEU D O 1
ATOM 1862 N N . PRO A 1 256 ? 127.013 144.154 104.634 1.00 98.03 256 PRO D N 1
ATOM 1863 C CA . PRO A 1 256 ? 127.223 145.248 103.674 1.00 98.03 256 PRO D CA 1
ATOM 1864 C C . PRO A 1 256 ? 127.650 144.804 102.280 1.00 98.03 256 PRO D C 1
ATOM 1865 O O . PRO A 1 256 ? 126.993 145.152 101.294 1.00 98.03 256 PRO D O 1
ATOM 1869 N N . TYR A 1 257 ? 128.739 144.042 102.175 1.00 104.99 257 TYR D N 1
ATOM 1870 C CA . TYR A 1 257 ? 129.364 143.741 100.885 1.00 104.99 257 TYR D CA 1
ATOM 1871 C C . TYR A 1 257 ? 129.520 142.235 100.720 1.00 104.99 257 TYR D C 1
ATOM 1872 O O . TYR A 1 257 ? 130.451 141.633 101.258 1.00 104.99 257 TYR D O 1
ATOM 1881 N N . ILE A 1 258 ? 128.611 141.632 99.960 1.00 100.63 258 ILE D N 1
ATOM 1882 C CA . ILE A 1 258 ? 128.677 140.207 99.671 1.00 100.63 258 ILE D CA 1
ATOM 1883 C C . ILE A 1 258 ? 129.495 139.980 98.404 1.00 100.63 258 ILE D C 1
ATOM 1884 O O . ILE A 1 258 ? 130.533 139.311 98.438 1.00 100.63 258 ILE D O 1
ATOM 1889 N N . THR A 1 259 ? 129.041 140.543 97.283 1.00 100.38 259 THR D N 1
ATOM 1890 C CA . THR A 1 259 ? 129.725 140.430 96.000 1.00 100.38 259 THR D CA 1
ATOM 1891 C C . THR A 1 259 ? 129.089 141.421 95.037 1.00 100.38 259 THR D C 1
ATOM 1892 O O . THR A 1 259 ? 127.875 141.638 95.067 1.00 100.38 259 THR D O 1
ATOM 1896 N N . VAL A 1 260 ? 129.921 142.020 94.188 1.00 103.08 260 VAL D N 1
ATOM 1897 C CA . VAL A 1 260 ? 129.491 143.004 93.211 1.00 103.08 260 VAL D CA 1
ATOM 1898 C C . VAL A 1 260 ? 129.970 142.565 91.832 1.00 103.08 260 VAL D C 1
ATOM 1899 O O . VAL A 1 260 ? 130.508 141.473 91.658 1.00 103.08 260 VAL D O 1
ATOM 1902 N N . ASP A 1 261 ? 129.757 143.433 90.848 1.00 107.12 261 ASP D N 1
ATOM 1903 C CA . ASP A 1 261 ? 130.177 143.167 89.476 1.00 107.12 261 ASP D CA 1
ATOM 1904 C C . ASP A 1 261 ? 131.619 143.606 89.241 1.00 107.12 261 ASP D C 1
ATOM 1905 O O . ASP A 1 261 ? 131.881 144.508 88.445 1.00 107.12 261 ASP D O 1
ATOM 1910 N N . ASN A 1 265 ? 128.117 147.471 90.907 1.00 112.95 265 ASN D N 1
ATOM 1911 C CA . ASN A 1 265 ? 127.096 147.747 91.909 1.00 112.95 265 ASN D CA 1
ATOM 1912 C C . ASN A 1 265 ? 127.195 146.772 93.076 1.00 112.95 265 ASN D C 1
ATOM 1913 O O . ASN A 1 265 ? 126.937 145.580 92.916 1.00 112.95 265 ASN D O 1
ATOM 1918 N N . PRO A 1 266 ? 127.578 147.279 94.248 1.00 114.87 266 PRO D N 1
ATOM 1919 C CA . PRO A 1 266 ? 127.669 146.422 95.441 1.00 114.87 266 PRO D CA 1
ATOM 1920 C C . PRO A 1 266 ? 126.295 145.916 95.854 1.00 114.87 266 PRO D C 1
ATOM 1921 O O . PRO A 1 266 ? 125.425 146.695 96.250 1.00 114.87 266 PRO D O 1
ATOM 1925 N N . LEU A 1 267 ? 126.103 144.602 95.757 1.00 106.40 267 LEU D N 1
ATOM 1926 C CA . LEU A 1 267 ? 124.848 143.994 96.175 1.00 106.40 267 LEU D CA 1
ATOM 1927 C C . LEU A 1 267 ? 124.707 144.073 97.689 1.00 106.40 267 LEU D C 1
ATOM 1928 O O . LEU A 1 267 ? 125.657 143.794 98.427 1.00 106.40 267 LEU D O 1
ATOM 1933 N N . PHE A 1 268 ? 123.517 144.447 98.153 1.00 102.72 268 PHE D N 1
ATOM 1934 C CA . PHE A 1 268 ? 123.251 144.666 99.573 1.00 102.72 268 PHE D CA 1
ATOM 1935 C C . PHE A 1 268 ? 122.239 143.632 100.061 1.00 102.72 268 PHE D C 1
ATOM 1936 O O . PHE A 1 268 ? 121.027 143.848 99.998 1.00 102.72 268 PHE D O 1
ATOM 1944 N N . LEU A 1 269 ? 122.749 142.504 100.552 1.00 97.60 269 LEU D N 1
ATOM 1945 C CA . LEU A 1 269 ? 121.899 141.494 101.169 1.00 97.60 269 LEU D CA 1
ATOM 1946 C C . LEU A 1 269 ? 121.276 142.035 102.451 1.00 97.60 269 LEU D C 1
ATOM 1947 O O . LEU A 1 269 ? 121.952 142.662 103.271 1.00 97.60 269 LEU D O 1
ATOM 1952 N N . ASP A 1 270 ? 119.980 141.786 102.627 1.00 97.64 270 ASP D N 1
ATOM 1953 C CA . ASP A 1 270 ? 119.267 142.285 103.802 1.00 97.64 270 ASP D CA 1
ATOM 1954 C C . ASP A 1 270 ? 118.000 141.471 103.995 1.00 97.64 270 ASP D C 1
ATOM 1955 O O . ASP A 1 270 ? 117.115 141.493 103.134 1.00 97.64 270 ASP D O 1
ATOM 1960 N N . GLU A 1 271 ? 117.909 140.761 105.117 1.00 99.43 271 GLU D N 1
ATOM 1961 C CA . GLU A 1 271 ? 116.733 139.974 105.458 1.00 99.43 271 GLU D CA 1
ATOM 1962 C C . GLU A 1 271 ? 116.332 140.242 106.899 1.00 99.43 271 GLU D C 1
ATOM 1963 O O . GLU A 1 271 ? 117.188 140.364 107.781 1.00 99.43 271 GLU D O 1
ATOM 1969 N N . GLN A 1 272 ? 115.027 140.331 107.131 1.00 91.95 272 GLN D N 1
ATOM 1970 C CA . GLN A 1 272 ? 114.480 140.514 108.475 1.00 91.95 272 GLN D CA 1
ATOM 1971 C C . GLN A 1 272 ? 114.042 139.173 109.058 1.00 91.95 272 GLN D C 1
ATOM 1972 O O . GLN A 1 272 ? 112.861 138.917 109.289 1.00 91.95 272 GLN D O 1
ATOM 1978 N N . LEU A 1 273 ? 115.028 138.309 109.290 1.00 90.00 273 LEU D N 1
ATOM 1979 C CA . LEU A 1 273 ? 114.755 136.964 109.782 1.00 90.00 273 LEU D CA 1
ATOM 1980 C C . LEU A 1 273 ? 113.979 137.018 111.091 1.00 90.00 273 LEU D C 1
ATOM 1981 O O . LEU A 1 273 ? 114.425 137.630 112.067 1.00 90.00 273 LEU D O 1
ATOM 1986 N N . THR A 1 274 ? 112.816 136.374 111.108 1.00 91.17 274 THR D N 1
ATOM 1987 C CA . THR A 1 274 ? 111.931 136.366 112.263 1.00 91.17 274 THR D CA 1
ATOM 1988 C C . THR A 1 274 ? 111.944 134.990 112.916 1.00 91.17 274 THR D C 1
ATOM 1989 O O . THR A 1 274 ? 112.035 133.968 112.230 1.00 91.17 274 THR D O 1
ATOM 1993 N N . ARG A 1 275 ? 111.859 134.971 114.250 1.00 90.31 275 ARG D N 1
ATOM 1994 C CA . ARG A 1 275 ? 111.833 133.699 114.965 1.00 90.31 275 ARG D CA 1
ATOM 1995 C C . ARG A 1 275 ? 110.670 132.830 114.508 1.00 90.31 275 ARG D C 1
ATOM 1996 O O . ARG A 1 275 ? 110.738 131.600 114.606 1.00 90.31 275 ARG D O 1
ATOM 2004 N N . ALA A 1 276 ? 109.593 133.447 114.017 1.00 89.53 276 ALA D N 1
ATOM 2005 C CA . ALA A 1 276 ? 108.527 132.675 113.395 1.00 89.53 276 ALA D CA 1
ATOM 2006 C C . ALA A 1 276 ? 109.083 131.825 112.262 1.00 89.53 276 ALA D C 1
ATOM 2007 O O . ALA A 1 276 ? 108.842 130.615 112.197 1.00 89.53 276 ALA D O 1
ATOM 2009 N N . GLU A 1 277 ? 109.866 132.443 111.375 1.00 92.08 277 GLU D N 1
ATOM 2010 C CA . GLU A 1 277 ? 110.528 131.681 110.324 1.00 92.08 277 GLU D CA 1
ATOM 2011 C C . GLU A 1 277 ? 111.547 130.709 110.898 1.00 92.08 277 GLU D C 1
ATOM 2012 O O . GLU A 1 277 ? 111.761 129.633 110.330 1.00 92.08 277 GLU D O 1
ATOM 2018 N N . PHE A 1 278 ? 112.181 131.062 112.019 1.00 81.65 278 PHE D N 1
ATOM 2019 C CA . PHE A 1 278 ? 113.138 130.154 112.642 1.00 81.65 278 PHE D CA 1
ATOM 2020 C C . PHE A 1 278 ? 112.466 128.841 113.018 1.00 81.65 278 PHE D C 1
ATOM 2021 O O . PHE A 1 278 ? 112.967 127.757 112.701 1.00 81.65 278 PHE D O 1
ATOM 2029 N N . GLN A 1 279 ? 111.312 128.922 113.680 1.00 89.09 279 GLN D N 1
ATOM 2030 C CA . GLN A 1 279 ? 110.550 127.714 113.974 1.00 89.09 279 GLN D CA 1
ATOM 2031 C C . GLN A 1 279 ? 110.052 127.055 112.696 1.00 89.09 279 GLN D C 1
ATOM 2032 O O . GLN A 1 279 ? 110.095 125.829 112.564 1.00 89.09 279 GLN D O 1
ATOM 2038 N N . ARG A 1 280 ? 109.580 127.854 111.737 1.00 93.61 280 ARG D N 1
ATOM 2039 C CA . ARG A 1 280 ? 109.038 127.288 110.507 1.00 93.61 280 ARG D CA 1
ATOM 2040 C C . ARG A 1 280 ? 110.075 126.453 109.768 1.00 93.61 280 ARG D C 1
ATOM 2041 O O . ARG A 1 280 ? 109.721 125.491 109.077 1.00 93.61 280 ARG D O 1
ATOM 2049 N N . ILE A 1 281 ? 111.357 126.795 109.910 1.00 89.46 281 ILE D N 1
ATOM 2050 C CA . ILE A 1 281 ? 112.421 126.051 109.243 1.00 89.46 281 ILE D CA 1
ATOM 2051 C C . ILE A 1 281 ? 113.125 125.064 110.164 1.00 89.46 281 ILE D C 1
ATOM 2052 O O . ILE A 1 281 ? 113.889 124.219 109.671 1.00 89.46 281 ILE D O 1
ATOM 2057 N N . THR A 1 282 ? 112.899 125.136 111.476 1.00 87.46 282 THR D N 1
ATOM 2058 C CA . THR A 1 282 ? 113.549 124.228 112.415 1.00 87.46 282 THR D CA 1
ATOM 2059 C C . THR A 1 282 ? 112.566 123.313 113.136 1.00 87.46 282 THR D C 1
ATOM 2060 O O . THR A 1 282 ? 112.946 122.659 114.118 1.00 87.46 282 THR D O 1
ATOM 2064 N N . GLN A 1 283 ? 111.312 123.259 112.682 1.00 88.93 283 GLN D N 1
ATOM 2065 C CA . GLN A 1 283 ? 110.326 122.415 113.342 1.00 88.93 283 GLN D CA 1
ATOM 2066 C C . GLN A 1 283 ? 110.675 120.937 113.238 1.00 88.93 283 GLN D C 1
ATOM 2067 O O . GLN A 1 283 ? 110.375 120.174 114.158 1.00 88.93 283 GLN D O 1
ATOM 2073 N N . ASP A 1 284 ? 111.286 120.505 112.134 1.00 89.01 284 ASP D N 1
ATOM 2074 C CA . ASP A 1 284 ? 111.685 119.105 112.030 1.00 89.01 284 ASP D CA 1
ATOM 2075 C C . ASP A 1 284 ? 112.744 118.761 113.069 1.00 89.01 284 ASP D C 1
ATOM 2076 O O . ASP A 1 284 ? 112.649 117.734 113.756 1.00 89.01 284 ASP D O 1
ATOM 2081 N N . LEU A 1 285 ? 113.747 119.626 113.215 1.00 84.11 285 LEU D N 1
ATOM 2082 C CA . LEU A 1 285 ? 114.763 119.413 114.235 1.00 84.11 285 LEU D CA 1
ATOM 2083 C C . LEU A 1 285 ? 114.144 119.419 115.625 1.00 84.11 285 LEU D C 1
ATOM 2084 O O . LEU A 1 285 ? 114.538 118.631 116.493 1.00 84.11 285 LEU D O 1
ATOM 2089 N N . LEU A 1 286 ? 113.171 120.302 115.855 1.00 82.87 286 LEU D N 1
ATOM 2090 C CA . LEU A 1 286 ? 112.532 120.366 117.165 1.00 82.87 286 LEU D CA 1
ATOM 2091 C C . LEU A 1 286 ? 111.737 119.099 117.454 1.00 82.87 286 LEU D C 1
ATOM 2092 O O . LEU A 1 286 ? 111.854 118.512 118.535 1.00 82.87 286 LEU D O 1
ATOM 2097 N N . ASP A 1 287 ? 110.924 118.659 116.493 1.00 89.28 287 ASP D N 1
ATOM 2098 C CA . ASP A 1 287 ? 110.110 117.465 116.668 1.00 89.28 287 ASP D CA 1
ATOM 2099 C C . ASP A 1 287 ? 110.946 116.197 116.693 1.00 89.28 287 ASP D C 1
ATOM 2100 O O . ASP A 1 287 ? 110.432 115.139 117.072 1.00 89.28 287 ASP D O 1
ATOM 2105 N N . ARG A 1 288 ? 112.214 116.271 116.292 1.00 83.70 288 ARG D N 1
ATOM 2106 C CA . ARG A 1 288 ? 113.087 115.122 116.486 1.00 83.70 288 ARG D CA 1
ATOM 2107 C C . ARG A 1 288 ? 113.324 114.815 117.961 1.00 83.70 288 ARG D C 1
ATOM 2108 O O . ARG A 1 288 ? 113.824 113.731 118.279 1.00 83.70 288 ARG D O 1
ATOM 2116 N N . THR A 1 289 ? 112.976 115.740 118.860 1.00 80.47 289 THR D N 1
ATOM 2117 C CA . THR A 1 289 ? 113.137 115.534 120.297 1.00 80.47 289 THR D CA 1
ATOM 2118 C C . THR A 1 289 ? 112.047 114.645 120.888 1.00 80.47 289 THR D C 1
ATOM 2119 O O . THR A 1 289 ? 112.278 113.977 121.903 1.00 80.47 289 THR D O 1
ATOM 2123 N N . ARG A 1 290 ? 110.869 114.606 120.265 1.00 75.84 290 ARG D N 1
ATOM 2124 C CA . ARG A 1 290 ? 109.727 113.941 120.882 1.00 75.84 290 ARG D CA 1
ATOM 2125 C C . ARG A 1 290 ? 110.017 112.474 121.165 1.00 75.84 290 ARG D C 1
ATOM 2126 O O . ARG A 1 290 ? 109.693 111.970 122.247 1.00 75.84 290 ARG D O 1
ATOM 2134 N N . LYS A 1 291 ? 110.620 111.772 120.208 1.00 89.70 291 LYS D N 1
ATOM 2135 C CA . LYS A 1 291 ? 110.869 110.343 120.389 1.00 89.70 291 LYS D CA 1
ATOM 2136 C C . LYS A 1 291 ? 111.790 110.044 121.567 1.00 89.70 291 LYS D C 1
ATOM 2137 O O . LYS A 1 291 ? 111.463 109.140 122.356 1.00 89.70 291 LYS D O 1
ATOM 2143 N N . PRO A 1 292 ? 112.937 110.716 121.746 1.00 85.40 292 PRO D N 1
ATOM 2144 C CA . PRO A 1 292 ? 113.755 110.422 122.936 1.00 85.40 292 PRO D CA 1
ATOM 2145 C C . PRO A 1 292 ? 113.040 110.649 124.260 1.00 85.40 292 PRO D C 1
ATOM 2146 O O . PRO A 1 292 ? 113.219 109.856 125.193 1.00 85.40 292 PRO D O 1
ATOM 2150 N N . PHE A 1 293 ? 112.227 111.703 124.372 1.00 86.27 293 PHE D N 1
ATOM 2151 C CA . PHE A 1 293 ? 111.574 111.982 125.649 1.00 86.27 293 PHE D CA 1
ATOM 2152 C C . PHE A 1 293 ? 110.506 110.943 125.960 1.00 86.27 293 PHE D C 1
ATOM 2153 O O . PHE A 1 293 ? 110.421 110.447 127.091 1.00 86.27 293 PHE D O 1
ATOM 2161 N N . GLN A 1 294 ? 109.685 110.596 124.968 1.00 89.68 294 GLN D N 1
ATOM 2162 C CA . GLN A 1 294 ? 108.711 109.531 125.165 1.00 89.68 294 GLN D CA 1
ATOM 2163 C C . GLN A 1 294 ? 109.406 108.211 125.473 1.00 89.68 294 GLN D C 1
ATOM 2164 O O . GLN A 1 294 ? 108.926 107.425 126.298 1.00 89.68 294 GLN D O 1
ATOM 2170 N N . SER A 1 295 ? 110.549 107.959 124.830 1.00 91.48 295 SER D N 1
ATOM 2171 C CA . SER A 1 295 ? 111.282 106.720 125.066 1.00 91.48 295 SER D CA 1
ATOM 2172 C C . SER A 1 295 ? 111.796 106.642 126.499 1.00 91.48 295 SER D C 1
ATOM 2173 O O . SER A 1 295 ? 111.669 105.603 127.158 1.00 91.48 295 SER D O 1
ATOM 2176 N N . VAL A 1 296 ? 112.388 107.730 126.999 1.00 89.69 296 VAL D N 1
ATOM 2177 C CA . VAL A 1 296 ? 112.912 107.699 128.361 1.00 89.69 296 VAL D CA 1
ATOM 2178 C C . VAL A 1 296 ? 111.777 107.671 129.379 1.00 89.69 296 VAL D C 1
ATOM 2179 O O . VAL A 1 296 ? 111.930 107.104 130.467 1.00 89.69 296 VAL D O 1
ATOM 2183 N N . ILE A 1 297 ? 110.628 108.276 129.059 1.00 88.67 297 ILE D N 1
ATOM 2184 C CA . ILE A 1 297 ? 109.473 108.162 129.946 1.00 88.67 297 ILE D CA 1
ATOM 2185 C C . ILE A 1 297 ? 108.982 106.719 130.007 1.00 88.67 297 ILE D C 1
ATOM 2186 O O . ILE A 1 297 ? 108.702 106.191 131.089 1.00 88.67 297 ILE D O 1
ATOM 2191 N N . ALA A 1 298 ? 108.883 106.055 128.854 1.00 97.10 298 ALA D N 1
ATOM 2192 C CA . ALA A 1 298 ? 108.297 104.722 128.788 1.00 97.10 298 ALA D CA 1
ATOM 2193 C C . ALA A 1 298 ? 109.265 103.605 129.161 1.00 97.10 298 ALA D C 1
ATOM 2194 O O . ALA A 1 298 ? 108.814 102.476 129.384 1.00 97.10 298 ALA D O 1
ATOM 2196 N N . ASP A 1 299 ? 110.571 103.877 129.222 1.00 99.46 299 ASP D N 1
ATOM 2197 C CA . ASP A 1 299 ? 111.519 102.827 129.587 1.00 99.46 299 ASP D CA 1
ATOM 2198 C C . ASP A 1 299 ? 111.264 102.320 131.002 1.00 99.46 299 ASP D C 1
ATOM 2199 O O . ASP A 1 299 ? 111.309 101.110 131.253 1.00 99.46 299 ASP D O 1
ATOM 2204 N N . THR A 1 300 ? 110.992 103.227 131.938 1.00 101.00 300 THR D N 1
ATOM 2205 C CA . THR A 1 300 ? 110.679 102.838 133.308 1.00 101.00 300 THR D CA 1
ATOM 2206 C C . THR A 1 300 ? 109.311 103.375 133.710 1.00 101.00 300 THR D C 1
ATOM 2207 O O . THR A 1 300 ? 108.590 103.931 132.876 1.00 101.00 300 THR D O 1
ATOM 2211 N N . GLY A 1 301 ? 108.942 103.214 134.979 1.00 100.99 301 GLY D N 1
ATOM 2212 C CA . GLY A 1 301 ? 107.670 103.727 135.451 1.00 100.99 301 GLY D CA 1
ATOM 2213 C C . GLY A 1 301 ? 107.741 105.208 135.757 1.00 100.99 301 GLY D C 1
ATOM 2214 O O . GLY A 1 301 ? 108.285 105.613 136.788 1.00 100.99 301 GLY D O 1
ATOM 2215 N N . ILE A 1 302 ? 107.191 106.026 134.863 1.00 94.19 302 ILE D N 1
ATOM 2216 C CA . ILE A 1 302 ? 107.312 107.476 134.938 1.00 94.19 302 ILE D CA 1
ATOM 2217 C C . ILE A 1 302 ? 105.969 108.099 134.591 1.00 94.19 302 ILE D C 1
ATOM 2218 O O . ILE A 1 302 ? 105.276 107.639 133.678 1.00 94.19 302 ILE D O 1
ATOM 2223 N N . SER A 1 303 ? 105.600 109.143 135.323 1.00 97.93 303 SER D N 1
ATOM 2224 C CA . SER A 1 303 ? 104.435 109.952 135.010 1.00 97.93 303 SER D CA 1
ATOM 2225 C C . SER A 1 303 ? 104.886 111.369 134.687 1.00 97.93 303 SER D C 1
ATOM 2226 O O . SER A 1 303 ? 106.003 111.780 135.008 1.00 97.93 303 SER D O 1
ATOM 2229 N N . VAL A 1 304 ? 103.995 112.120 134.037 1.00 105.21 304 VAL D N 1
ATOM 2230 C CA . VAL A 1 304 ? 104.322 113.487 133.643 1.00 105.21 304 VAL D CA 1
ATOM 2231 C C . VAL A 1 304 ? 104.631 114.348 134.860 1.00 105.21 304 VAL D C 1
ATOM 2232 O O . VAL A 1 304 ? 105.442 115.279 134.782 1.00 105.21 304 VAL D O 1
ATOM 2236 N N . SER A 1 305 ? 104.000 114.060 135.996 1.00 107.80 305 SER D N 1
ATOM 2237 C CA . SER A 1 305 ? 104.261 114.779 137.235 1.00 107.80 305 SER D CA 1
ATOM 2238 C C . SER A 1 305 ? 105.321 114.109 138.100 1.00 107.80 305 SER D C 1
ATOM 2239 O O . SER A 1 305 ? 105.676 114.654 139.150 1.00 107.80 305 SER D O 1
ATOM 2242 N N . GLU A 1 306 ? 105.837 112.949 137.687 1.00 105.37 306 GLU D N 1
ATOM 2243 C CA . GLU A 1 306 ? 106.857 112.261 138.470 1.00 105.37 306 GLU D CA 1
ATOM 2244 C C . GLU A 1 306 ? 108.188 113.004 138.465 1.00 105.37 306 GLU D C 1
ATOM 2245 O O . GLU A 1 306 ? 109.049 112.722 139.304 1.00 105.37 306 GLU D O 1
ATOM 2251 N N . ILE A 1 307 ? 108.369 113.954 137.556 1.00 99.90 307 ILE D N 1
ATOM 2252 C CA . ILE A 1 307 ? 109.611 114.710 137.471 1.00 99.90 307 ILE D CA 1
ATOM 2253 C C . ILE A 1 307 ? 109.589 115.823 138.509 1.00 99.90 307 ILE D C 1
ATOM 2254 O O . ILE A 1 307 ? 108.646 116.622 138.560 1.00 99.90 307 ILE D O 1
ATOM 2259 N N . ASP A 1 308 ? 110.631 115.881 139.339 1.00 99.58 308 ASP D N 1
ATOM 2260 C CA . ASP A 1 308 ? 110.711 116.895 140.387 1.00 99.58 308 ASP D CA 1
ATOM 2261 C C . ASP A 1 308 ? 111.296 118.202 139.859 1.00 99.58 308 ASP D C 1
ATOM 2262 O O . ASP A 1 308 ? 110.657 119.254 139.951 1.00 99.58 308 ASP D O 1
ATOM 2267 N N . HIS A 1 309 ? 112.505 118.149 139.302 1.00 89.04 309 HIS D N 1
ATOM 2268 C CA . HIS A 1 309 ? 113.156 119.319 138.732 1.00 89.04 309 HIS D CA 1
ATOM 2269 C C . HIS A 1 309 ? 113.765 118.970 137.383 1.00 89.04 309 HIS D C 1
ATOM 2270 O O . HIS A 1 309 ? 114.132 117.822 137.126 1.00 89.04 309 HIS D O 1
ATOM 2277 N N . VAL A 1 310 ? 113.861 119.978 136.519 1.00 79.17 310 VAL D N 1
ATOM 2278 C CA . VAL A 1 310 ? 114.468 119.846 135.200 1.00 79.17 310 VAL D CA 1
ATOM 2279 C C . VAL A 1 310 ? 115.541 120.916 135.062 1.00 79.17 310 VAL D C 1
ATOM 2280 O O . VAL A 1 310 ? 115.379 122.035 135.560 1.00 79.17 310 VAL D O 1
ATOM 2284 N N . VAL A 1 311 ? 116.650 120.568 134.414 1.00 78.39 311 VAL D N 1
ATOM 2285 C CA . VAL A 1 311 ? 117.778 121.474 134.243 1.00 78.39 311 VAL D CA 1
ATOM 2286 C C . VAL A 1 311 ? 118.099 121.590 132.760 1.00 78.39 311 VAL D C 1
ATOM 2287 O O . VAL A 1 311 ? 118.145 120.581 132.047 1.00 78.39 311 VAL D O 1
ATOM 2291 N N . LEU A 1 312 ? 118.310 122.821 132.300 1.00 76.50 312 LEU D N 1
ATOM 2292 C CA . LEU A 1 312 ? 118.669 123.093 130.915 1.00 76.50 312 LEU D CA 1
ATOM 2293 C C . LEU A 1 312 ? 120.186 123.050 130.776 1.00 76.50 312 LEU D C 1
ATOM 2294 O O . LEU A 1 312 ? 120.894 123.879 131.356 1.00 76.50 312 LEU D O 1
ATOM 2299 N N . VAL A 1 313 ? 120.677 122.089 130.005 1.00 74.72 313 VAL D N 1
ATOM 2300 C CA . VAL A 1 313 ? 122.101 121.838 129.849 1.00 74.72 313 VAL D CA 1
ATOM 2301 C C . VAL A 1 313 ? 122.468 122.040 128.388 1.00 74.72 313 VAL D C 1
ATOM 2302 O O . VAL A 1 313 ? 121.640 121.864 127.489 1.00 74.72 313 VAL D O 1
ATOM 2306 N N . GLY A 1 314 ? 123.713 122.412 128.155 1.00 81.71 314 GLY D N 1
ATOM 2307 C CA . GLY A 1 314 ? 124.191 122.511 126.788 1.00 81.71 314 GLY D CA 1
ATOM 2308 C C . GLY A 1 314 ? 124.099 123.920 126.247 1.00 81.71 314 GLY D C 1
ATOM 2309 O O . GLY A 1 314 ? 123.250 124.720 126.639 1.00 81.71 314 GLY D O 1
ATOM 2310 N N . GLY A 1 315 ? 124.996 124.224 125.316 1.00 81.80 315 GLY D N 1
ATOM 2311 C CA . GLY A 1 315 ? 125.051 125.560 124.759 1.00 81.80 315 GLY D CA 1
ATOM 2312 C C . GLY A 1 315 ? 123.816 125.881 123.937 1.00 81.80 315 GLY D C 1
ATOM 2313 O O . GLY A 1 315 ? 123.273 125.031 123.227 1.00 81.80 315 GLY D O 1
ATOM 2314 N N . SER A 1 316 ? 123.373 127.135 124.043 1.00 83.05 316 SER D N 1
ATOM 2315 C CA . SER A 1 316 ? 122.280 127.672 123.232 1.00 83.05 316 SER D CA 1
ATOM 2316 C C . SER A 1 316 ? 120.972 126.928 123.482 1.00 83.05 316 SER D C 1
ATOM 2317 O O . SER A 1 316 ? 120.246 126.579 122.551 1.00 83.05 316 SER D O 1
ATOM 2320 N N . THR A 1 317 ? 120.672 126.681 124.749 1.00 84.42 317 THR D N 1
ATOM 2321 C CA . THR A 1 317 ? 119.356 126.213 125.151 1.00 84.42 317 THR D CA 1
ATOM 2322 C C . THR A 1 317 ? 118.396 127.367 125.375 1.00 84.42 317 THR D C 1
ATOM 2323 O O . THR A 1 317 ? 117.204 127.138 125.595 1.00 84.42 317 THR D O 1
ATOM 2327 N N . ARG A 1 318 ? 118.888 128.602 125.307 1.00 87.49 318 ARG D N 1
ATOM 2328 C CA . ARG A 1 318 ? 118.071 129.790 125.502 1.00 87.49 318 ARG D CA 1
ATOM 2329 C C . ARG A 1 318 ? 117.068 130.009 124.382 1.00 87.49 318 ARG D C 1
ATOM 2330 O O . ARG A 1 318 ? 116.331 131.000 124.422 1.00 87.49 318 ARG D O 1
ATOM 2338 N N . MET A 1 319 ? 117.024 129.128 123.398 1.00 85.89 319 MET D N 1
ATOM 2339 C CA . MET A 1 319 ? 116.038 129.246 122.338 1.00 85.89 319 MET D CA 1
ATOM 2340 C C . MET A 1 319 ? 114.643 129.018 122.908 1.00 85.89 319 MET D C 1
ATOM 2341 O O . MET A 1 319 ? 114.413 128.006 123.578 1.00 85.89 319 MET D O 1
ATOM 2346 N N . PRO A 1 320 ? 113.695 129.927 122.671 1.00 87.44 320 PRO D N 1
ATOM 2347 C CA . PRO A 1 320 ? 112.364 129.769 123.276 1.00 87.44 320 PRO D CA 1
ATOM 2348 C C . PRO A 1 320 ? 111.676 128.474 122.896 1.00 87.44 320 PRO D C 1
ATOM 2349 O O . PRO A 1 320 ? 110.904 127.934 123.700 1.00 87.44 320 PRO D O 1
ATOM 2353 N N . ALA A 1 321 ? 111.937 127.955 121.695 1.00 87.47 321 ALA D N 1
ATOM 2354 C CA . ALA A 1 321 ? 111.291 126.720 121.266 1.00 87.47 321 ALA D CA 1
ATOM 2355 C C . ALA A 1 321 ? 111.656 125.555 122.177 1.00 87.47 321 ALA D C 1
ATOM 2356 O O . ALA A 1 321 ? 110.792 124.750 122.543 1.00 87.47 321 ALA D O 1
ATOM 2358 N N . VAL A 1 322 ? 112.930 125.448 122.560 1.00 83.49 322 VAL D N 1
ATOM 2359 C CA . VAL A 1 322 ? 113.358 124.313 123.371 1.00 83.49 322 VAL D CA 1
ATOM 2360 C C . VAL A 1 322 ? 112.786 124.409 124.781 1.00 83.49 322 VAL D C 1
ATOM 2361 O O . VAL A 1 322 ? 112.345 123.405 125.355 1.00 83.49 322 VAL D O 1
ATOM 2365 N N . THR A 1 323 ? 112.778 125.612 125.362 1.00 86.86 323 THR D N 1
ATOM 2366 C CA . THR A 1 323 ? 112.167 125.789 126.676 1.00 86.86 323 THR D CA 1
ATOM 2367 C C . THR A 1 323 ? 110.681 125.460 126.633 1.00 86.86 323 THR D C 1
ATOM 2368 O O . THR A 1 323 ? 110.150 124.815 127.547 1.00 86.86 323 THR D O 1
ATOM 2372 N N . ASP A 1 324 ? 109.995 125.889 125.572 1.00 82.47 324 ASP D N 1
ATOM 2373 C CA . ASP A 1 324 ? 108.585 125.556 125.424 1.00 82.47 324 ASP D CA 1
ATOM 2374 C C . ASP A 1 324 ? 108.384 124.052 125.323 1.00 82.47 324 ASP D C 1
ATOM 2375 O O . ASP A 1 324 ? 107.455 123.502 125.924 1.00 82.47 324 ASP D O 1
ATOM 2380 N N . LEU A 1 325 ? 109.242 123.367 124.569 1.00 80.44 325 LEU D N 1
ATOM 2381 C CA . LEU A 1 325 ? 109.108 121.920 124.444 1.00 80.44 325 LEU D CA 1
ATOM 2382 C C . LEU A 1 325 ? 109.330 121.228 125.782 1.00 80.44 325 LEU D C 1
ATOM 2383 O O . LEU A 1 325 ? 108.606 120.288 126.131 1.00 80.44 325 LEU D O 1
ATOM 2388 N N . VAL A 1 326 ? 110.321 121.682 126.551 1.00 82.09 326 VAL D N 1
ATOM 2389 C CA . VAL A 1 326 ? 110.580 121.075 127.854 1.00 82.09 326 VAL D CA 1
ATOM 2390 C C . VAL A 1 326 ? 109.398 121.291 128.790 1.00 82.09 326 VAL D C 1
ATOM 2391 O O . VAL A 1 326 ? 108.977 120.370 129.502 1.00 82.09 326 VAL D O 1
ATOM 2395 N N . LYS A 1 327 ? 108.838 122.503 128.806 1.00 86.69 327 LYS D N 1
ATOM 2396 C CA . LYS A 1 327 ? 107.711 122.786 129.689 1.00 86.69 327 LYS D CA 1
ATOM 2397 C C . LYS A 1 327 ? 106.384 122.266 129.147 1.00 86.69 327 LYS D C 1
ATOM 2398 O O . LYS A 1 327 ? 105.368 122.364 129.839 1.00 86.69 327 LYS D O 1
ATOM 2404 N N . GLU A 1 328 ? 106.358 121.744 127.925 1.00 80.24 328 GLU D N 1
ATOM 2405 C CA . GLU A 1 328 ? 105.194 121.035 127.423 1.00 80.24 328 GLU D CA 1
ATOM 2406 C C . GLU A 1 328 ? 105.392 119.528 127.409 1.00 80.24 328 GLU D C 1
ATOM 2407 O O . GLU A 1 328 ? 104.469 118.798 127.035 1.00 80.24 328 GLU D O 1
ATOM 2413 N N . LEU A 1 329 ? 106.569 119.044 127.797 1.00 81.25 329 LEU D N 1
ATOM 2414 C CA . LEU A 1 329 ? 106.775 117.613 127.967 1.00 81.25 329 LEU D CA 1
ATOM 2415 C C . LEU A 1 329 ? 106.510 117.141 129.388 1.00 81.25 329 LEU D C 1
ATOM 2416 O O . LEU A 1 329 ? 106.343 115.935 129.604 1.00 81.25 329 LEU D O 1
ATOM 2421 N N . THR A 1 330 ? 106.468 118.052 130.355 1.00 90.92 330 THR D N 1
ATOM 2422 C CA . THR A 1 330 ? 106.188 117.713 131.746 1.00 90.92 330 THR D CA 1
ATOM 2423 C C . THR A 1 330 ? 105.067 118.541 132.352 1.00 90.92 330 THR D C 1
ATOM 2424 O O . THR A 1 330 ? 104.305 118.029 133.176 1.00 90.92 330 THR D O 1
ATOM 2427 N N . GLY A 1 331 ? 104.947 119.804 131.969 1.00 89.99 331 GLY D N 1
ATOM 2428 C CA . GLY A 1 331 ? 103.948 120.703 132.496 1.00 89.99 331 GLY D CA 1
ATOM 2429 C C . GLY A 1 331 ? 104.562 122.058 132.754 1.00 89.99 331 GLY D C 1
ATOM 2430 O O . GLY A 1 331 ? 105.719 122.310 132.427 1.00 89.99 331 GLY D O 1
ATOM 2431 N N . GLY A 1 332 ? 103.795 122.929 133.402 1.00 92.80 332 GLY D N 1
ATOM 2432 C CA . GLY A 1 332 ? 104.225 124.301 133.595 1.00 92.80 332 GLY D CA 1
ATOM 2433 C C . GLY A 1 332 ? 105.349 124.465 134.599 1.00 92.80 332 GLY D C 1
ATOM 2434 O O . GLY A 1 332 ? 105.537 125.548 135.162 1.00 92.80 332 GLY D O 1
ATOM 2435 N N . LYS A 1 333 ? 106.105 123.395 134.828 1.00 92.06 333 LYS D N 1
ATOM 2436 C CA . LYS A 1 333 ? 107.234 123.446 135.744 1.00 92.06 333 LYS D CA 1
ATOM 2437 C C . LYS A 1 333 ? 108.393 124.210 135.120 1.00 92.06 333 LYS D C 1
ATOM 2438 O O . LYS A 1 333 ? 108.761 123.971 133.966 1.00 92.06 333 LYS D O 1
ATOM 2444 N N . GLU A 1 334 ? 108.960 125.115 135.875 1.00 92.47 334 GLU D N 1
ATOM 2445 C CA . GLU A 1 334 ? 110.109 125.854 135.385 1.00 92.47 334 GLU D CA 1
ATOM 2446 C C . GLU A 1 334 ? 111.400 125.097 135.681 1.00 92.47 334 GLU D C 1
ATOM 2447 O O . GLU A 1 334 ? 111.486 124.368 136.674 1.00 92.47 334 GLU D O 1
ATOM 2453 N N . PRO A 1 335 ? 112.418 125.249 134.836 1.00 84.36 335 PRO D N 1
ATOM 2454 C CA . PRO A 1 335 ? 113.704 124.598 135.111 1.00 84.36 335 PRO D CA 1
ATOM 2455 C C . PRO A 1 335 ? 114.521 125.359 136.143 1.00 84.36 335 PRO D C 1
ATOM 2456 O O . PRO A 1 335 ? 114.043 126.342 136.716 1.00 84.36 335 PRO D O 1
ATOM 2460 N N . ASN A 1 336 ? 115.748 124.912 136.394 1.00 85.75 336 ASN D N 1
ATOM 2461 C CA . ASN A 1 336 ? 116.629 125.581 137.339 1.00 85.75 336 ASN D CA 1
ATOM 2462 C C . ASN A 1 336 ? 117.482 126.628 136.631 1.00 85.75 336 ASN D C 1
ATOM 2463 O O . ASN A 1 336 ? 117.801 126.500 135.446 1.00 85.75 336 ASN D O 1
ATOM 2468 N N . LYS A 1 337 ? 117.849 127.671 137.374 1.00 84.23 337 LYS D N 1
ATOM 2469 C CA . LYS A 1 337 ? 118.608 128.792 136.839 1.00 84.23 337 LYS D CA 1
ATOM 2470 C C . LYS A 1 337 ? 119.745 129.138 137.788 1.00 84.23 337 LYS D C 1
ATOM 2471 O O . LYS A 1 337 ? 119.740 128.760 138.962 1.00 84.23 337 LYS D O 1
ATOM 2477 N N . GLY A 1 338 ? 120.726 129.866 137.264 1.00 84.46 338 GLY D N 1
ATOM 2478 C CA . GLY A 1 338 ? 121.838 130.320 138.075 1.00 84.46 338 GLY D CA 1
ATOM 2479 C C . GLY A 1 338 ? 123.200 130.084 137.456 1.00 84.46 338 GLY D C 1
ATOM 2480 O O . GLY A 1 338 ? 124.115 130.894 137.635 1.00 84.46 338 GLY D O 1
ATOM 2481 N N . VAL A 1 339 ? 123.351 128.983 136.725 1.00 88.31 339 VAL D N 1
ATOM 2482 C CA . VAL A 1 339 ? 124.609 128.627 136.080 1.00 88.31 339 VAL D CA 1
ATOM 2483 C C . VAL A 1 339 ? 124.385 128.594 134.576 1.00 88.31 339 VAL D C 1
ATOM 2484 O O . VAL A 1 339 ? 123.364 128.081 134.103 1.00 88.31 339 VAL D O 1
ATOM 2488 N N . ASN A 1 340 ? 125.333 129.152 133.829 1.00 88.29 340 ASN D N 1
ATOM 2489 C CA . ASN A 1 340 ? 125.175 129.276 132.386 1.00 88.29 340 ASN D CA 1
ATOM 2490 C C . ASN A 1 340 ? 125.127 127.892 131.743 1.00 88.29 340 ASN D C 1
ATOM 2491 O O . ASN A 1 340 ? 125.961 127.034 132.066 1.00 88.29 340 ASN D O 1
ATOM 2496 N N . PRO A 1 341 ? 124.183 127.639 130.832 1.00 88.74 341 PRO D N 1
ATOM 2497 C CA . PRO A 1 341 ? 124.006 126.274 130.312 1.00 88.74 341 PRO D CA 1
ATOM 2498 C C . PRO A 1 341 ? 125.231 125.711 129.615 1.00 88.74 341 PRO D C 1
ATOM 2499 O O . PRO A 1 341 ? 125.452 124.495 129.664 1.00 88.74 341 PRO D O 1
ATOM 2503 N N . ASP A 1 342 ? 126.032 126.551 128.959 1.00 89.40 342 ASP D N 1
ATOM 2504 C CA . ASP A 1 342 ? 127.236 126.057 128.303 1.00 89.40 342 ASP D CA 1
ATOM 2505 C C . ASP A 1 342 ? 128.331 125.679 129.289 1.00 89.40 342 ASP D C 1
ATOM 2506 O O . ASP A 1 342 ? 129.315 125.052 128.883 1.00 89.40 342 ASP D O 1
ATOM 2511 N N . GLU A 1 343 ? 128.185 126.034 130.567 1.00 86.14 343 GLU D N 1
ATOM 2512 C CA . GLU A 1 343 ? 129.215 125.769 131.562 1.00 86.14 343 GLU D CA 1
ATOM 2513 C C . GLU A 1 343 ? 128.669 125.116 132.826 1.00 86.14 343 GLU D C 1
ATOM 2514 O O . GLU A 1 343 ? 129.392 125.042 133.826 1.00 86.14 343 GLU D O 1
ATOM 2520 N N . VAL A 1 344 ? 127.418 124.650 132.817 1.00 77.41 344 VAL D N 1
ATOM 2521 C CA . VAL A 1 344 ? 126.883 123.961 133.988 1.00 77.41 344 VAL D CA 1
ATOM 2522 C C . VAL A 1 344 ? 127.666 122.684 134.253 1.00 77.41 344 VAL D C 1
ATOM 2523 O O . VAL A 1 344 ? 127.923 122.317 135.408 1.00 77.41 344 VAL D O 1
ATOM 2527 N N . VAL A 1 345 ? 128.074 121.996 133.188 1.00 71.48 345 VAL D N 1
ATOM 2528 C CA . VAL A 1 345 ? 128.725 120.706 133.344 1.00 71.48 345 VAL D CA 1
ATOM 2529 C C . VAL A 1 345 ? 130.098 120.860 133.984 1.00 71.48 345 VAL D C 1
ATOM 2530 O O . VAL A 1 345 ? 130.484 120.053 134.839 1.00 71.48 345 VAL D O 1
ATOM 2534 N N . ALA A 1 346 ? 130.856 121.884 133.592 1.00 76.24 346 ALA D N 1
ATOM 2535 C CA . ALA A 1 346 ? 132.160 122.113 134.202 1.00 76.24 346 ALA D CA 1
ATOM 2536 C C . ALA A 1 346 ? 132.030 122.497 135.670 1.00 76.24 346 ALA D C 1
ATOM 2537 O O . ALA A 1 346 ? 132.833 122.059 136.503 1.00 76.24 346 ALA D O 1
ATOM 2539 N N . VAL A 1 347 ? 131.031 123.316 136.000 1.00 69.41 347 VAL D N 1
ATOM 2540 C CA . VAL A 1 347 ? 130.784 123.662 137.395 1.00 69.41 347 VAL D CA 1
ATOM 2541 C C . VAL A 1 347 ? 130.485 122.408 138.202 1.00 69.41 347 VAL D C 1
ATOM 2542 O O . VAL A 1 347 ? 131.000 122.224 139.314 1.00 69.41 347 VAL D O 1
ATOM 2546 N N . GLY A 1 348 ? 129.648 121.527 137.657 1.00 69.14 348 GLY D N 1
ATOM 2547 C CA . GLY A 1 348 ? 129.344 120.293 138.357 1.00 69.14 348 GLY D CA 1
ATOM 2548 C C . GLY A 1 348 ? 130.561 119.409 138.530 1.00 69.14 348 GLY D C 1
ATOM 2549 O O . GLY A 1 348 ? 130.752 118.797 139.584 1.00 69.14 348 GLY D O 1
ATOM 2550 N N . ALA A 1 349 ? 131.394 119.319 137.493 1.00 65.34 349 ALA D N 1
ATOM 2551 C CA . ALA A 1 349 ? 132.606 118.519 137.591 1.00 65.34 349 ALA D CA 1
ATOM 2552 C C . ALA A 1 349 ? 133.526 119.060 138.673 1.00 65.34 349 ALA D C 1
ATOM 2553 O O . ALA A 1 349 ? 134.116 118.291 139.439 1.00 65.34 349 ALA D O 1
ATOM 2555 N N . ALA A 1 350 ? 133.655 120.386 138.754 1.00 72.06 350 ALA D N 1
ATOM 2556 C CA . ALA A 1 350 ? 134.495 120.987 139.786 1.00 72.06 350 ALA D CA 1
ATOM 2557 C C . ALA A 1 350 ? 133.940 120.722 141.181 1.00 72.06 350 ALA D C 1
ATOM 2558 O O . ALA A 1 350 ? 134.696 120.392 142.104 1.00 72.06 350 ALA D O 1
ATOM 2560 N N . LEU A 1 351 ? 132.624 120.868 141.357 1.00 63.02 351 LEU D N 1
ATOM 2561 C CA . LEU A 1 351 ? 132.030 120.597 142.662 1.00 63.02 351 LEU D CA 1
ATOM 2562 C C . LEU A 1 351 ? 132.233 119.144 143.065 1.00 63.02 351 LEU D C 1
ATOM 2563 O O . LEU A 1 351 ? 132.555 118.850 144.223 1.00 63.02 351 LEU D O 1
ATOM 2568 N N . GLN A 1 352 ? 132.050 118.219 142.124 1.00 70.31 352 GLN D N 1
ATOM 2569 C CA . GLN A 1 352 ? 132.253 116.809 142.431 1.00 70.31 352 GLN D CA 1
ATOM 2570 C C . GLN A 1 352 ? 133.713 116.521 142.759 1.00 70.31 352 GLN D C 1
ATOM 2571 O O . GLN A 1 352 ? 134.007 115.718 143.653 1.00 70.31 352 GLN D O 1
ATOM 2577 N N . ALA A 1 353 ? 134.642 117.164 142.046 1.00 73.33 353 ALA D N 1
ATOM 2578 C CA . ALA A 1 353 ? 136.058 117.003 142.356 1.00 73.33 353 ALA D CA 1
ATOM 2579 C C . ALA A 1 353 ? 136.367 117.489 143.763 1.00 73.33 353 ALA D C 1
ATOM 2580 O O . ALA A 1 353 ? 137.141 116.858 144.491 1.00 73.33 353 ALA D O 1
ATOM 2582 N N . GLY A 1 354 ? 135.776 118.616 144.159 1.00 74.48 354 GLY D N 1
ATOM 2583 C CA . GLY A 1 354 ? 135.948 119.081 145.526 1.00 74.48 354 GLY D CA 1
ATOM 2584 C C . GLY A 1 354 ? 135.380 118.112 146.545 1.00 74.48 354 GLY D C 1
ATOM 2585 O O . GLY A 1 354 ? 136.002 117.841 147.574 1.00 74.48 354 GLY D O 1
ATOM 2586 N N . VAL A 1 355 ? 134.194 117.569 146.266 1.00 71.29 355 VAL D N 1
ATOM 2587 C CA . VAL A 1 355 ? 133.556 116.652 147.205 1.00 71.29 355 VAL D CA 1
ATOM 2588 C C . VAL A 1 355 ? 134.393 115.396 147.385 1.00 71.29 355 VAL D C 1
ATOM 2589 O O . VAL A 1 355 ? 134.589 114.919 148.509 1.00 71.29 355 VAL D O 1
ATOM 2593 N N . LEU A 1 356 ? 134.905 114.843 146.283 1.00 74.72 356 LEU D N 1
ATOM 2594 C CA . LEU A 1 356 ? 135.550 113.534 146.341 1.00 74.72 356 LEU D CA 1
ATOM 2595 C C . LEU A 1 356 ? 136.790 113.546 147.226 1.00 74.72 356 LEU D C 1
ATOM 2596 O O . LEU A 1 356 ? 137.002 112.621 148.017 1.00 74.72 356 LEU D O 1
ATOM 2601 N N . LYS A 1 357 ? 137.619 114.581 147.117 1.00 75.89 357 LYS D N 1
ATOM 2602 C CA . LYS A 1 357 ? 138.870 114.634 147.858 1.00 75.89 357 LYS D CA 1
ATOM 2603 C C . LYS A 1 357 ? 138.757 115.426 149.153 1.00 75.89 357 LYS D C 1
ATOM 2604 O O . LYS A 1 357 ? 139.781 115.762 149.754 1.00 75.89 357 LYS D O 1
ATOM 2610 N N . GLY A 1 358 ? 137.541 115.723 149.602 1.00 78.04 358 GLY D N 1
ATOM 2611 C CA . GLY A 1 358 ? 137.357 116.370 150.885 1.00 78.04 358 GLY D CA 1
ATOM 2612 C C . GLY A 1 358 ? 137.627 117.858 150.876 1.00 78.04 358 GLY D C 1
ATOM 2613 O O . GLY A 1 358 ? 138.565 118.327 151.525 1.00 78.04 358 GLY D O 1
ATOM 2614 N N . GLU A 1 359 ? 136.817 118.613 150.135 1.00 89.50 359 GLU D N 1
ATOM 2615 C CA . GLU A 1 359 ? 136.949 120.060 150.089 1.00 89.50 359 GLU D CA 1
ATOM 2616 C C . GLU A 1 359 ? 135.662 120.797 150.427 1.00 89.50 359 GLU D C 1
ATOM 2617 O O . GLU A 1 359 ? 135.678 122.029 150.505 1.00 89.50 359 GLU D O 1
ATOM 2623 N N . VAL A 1 360 ? 134.554 120.089 150.620 1.00 97.85 360 VAL D N 1
ATOM 2624 C CA . VAL A 1 360 ? 133.282 120.692 150.976 1.00 97.85 360 VAL D CA 1
ATOM 2625 C C . VAL A 1 360 ? 132.714 119.940 152.175 1.00 97.85 360 VAL D C 1
ATOM 2626 O O . VAL A 1 360 ? 133.364 119.066 152.747 1.00 97.85 360 VAL D O 1
ATOM 2630 N N . LYS A 1 361 ? 131.493 120.311 152.559 1.00 107.11 361 LYS D N 1
ATOM 2631 C CA . LYS A 1 361 ? 130.811 119.744 153.717 1.00 107.11 361 LYS D CA 1
ATOM 2632 C C . LYS A 1 361 ? 131.605 120.022 154.985 1.00 107.11 361 LYS D C 1
ATOM 2633 O O . LYS A 1 361 ? 131.936 121.177 155.265 1.00 107.11 361 LYS D O 1
ATOM 2639 N N . ASP A 1 362 ? 131.935 118.971 155.738 1.00 113.10 362 ASP D N 1
ATOM 2640 C CA . ASP A 1 362 ? 132.600 119.119 157.028 1.00 113.10 362 ASP D CA 1
ATOM 2641 C C . ASP A 1 362 ? 131.835 120.110 157.893 1.00 113.10 362 ASP D C 1
ATOM 2642 O O . ASP A 1 362 ? 130.605 120.057 157.973 1.00 113.10 362 ASP D O 1
ATOM 2647 N N . VAL A 1 363 ? 132.563 121.018 158.546 1.00 116.12 363 VAL D N 1
ATOM 2648 C CA . VAL A 1 363 ? 131.961 122.195 159.153 1.00 116.12 363 VAL D CA 1
ATOM 2649 C C . VAL A 1 363 ? 132.152 123.434 158.298 1.00 116.12 363 VAL D C 1
ATOM 2650 O O . VAL A 1 363 ? 131.674 124.515 158.666 1.00 116.12 363 VAL D O 1
ATOM 2654 N N . LEU A 1 364 ? 132.833 123.306 157.162 1.00 113.48 364 LEU D N 1
ATOM 2655 C CA . LEU A 1 364 ? 133.124 124.431 156.287 1.00 113.48 364 LEU D CA 1
ATOM 2656 C C . LEU A 1 364 ? 131.967 124.669 155.328 1.00 113.48 364 LEU D C 1
ATOM 2657 O O . LEU A 1 364 ? 131.347 123.723 154.837 1.00 113.48 364 LEU D O 1
ATOM 2662 N N . LEU A 1 365 ? 131.667 125.942 155.084 1.00 117.09 365 LEU D N 1
ATOM 2663 C CA . LEU A 1 365 ? 130.641 126.407 154.156 1.00 117.09 365 LEU D CA 1
ATOM 2664 C C . LEU A 1 365 ? 129.233 126.058 154.613 1.00 117.09 365 LEU D C 1
ATOM 2665 O O . LEU A 1 365 ? 128.271 126.440 153.939 1.00 117.09 365 LEU D O 1
ATOM 2670 N N . LEU A 1 366 ? 129.072 125.337 155.724 1.00 118.13 366 LEU D N 1
ATOM 2671 C CA . LEU A 1 366 ? 127.746 125.208 156.316 1.00 118.13 366 LEU D CA 1
ATOM 2672 C C . LEU A 1 366 ? 127.230 126.573 156.743 1.00 118.13 366 LEU D C 1
ATOM 2673 O O . LEU A 1 366 ? 126.050 126.892 156.556 1.00 118.13 366 LEU D O 1
ATOM 2678 N N . ASP A 1 367 ? 128.107 127.389 157.320 1.00 106.53 367 ASP D N 1
ATOM 2679 C CA . ASP A 1 367 ? 127.862 128.819 157.403 1.00 106.53 367 ASP D CA 1
ATOM 2680 C C . ASP A 1 367 ? 127.701 129.381 156.001 1.00 106.53 367 ASP D C 1
ATOM 2681 O O . ASP A 1 367 ? 128.491 129.076 155.105 1.00 106.53 367 ASP D O 1
ATOM 2686 N N . VAL A 1 368 ? 126.670 130.196 155.802 1.00 107.41 368 VAL D N 1
ATOM 2687 C CA . VAL A 1 368 ? 126.422 130.727 154.469 1.00 107.41 368 VAL D CA 1
ATOM 2688 C C . VAL A 1 368 ? 126.423 132.253 154.490 1.00 107.41 368 VAL D C 1
ATOM 2689 O O . VAL A 1 368 ? 127.267 132.885 153.846 1.00 107.41 368 VAL D O 1
ATOM 269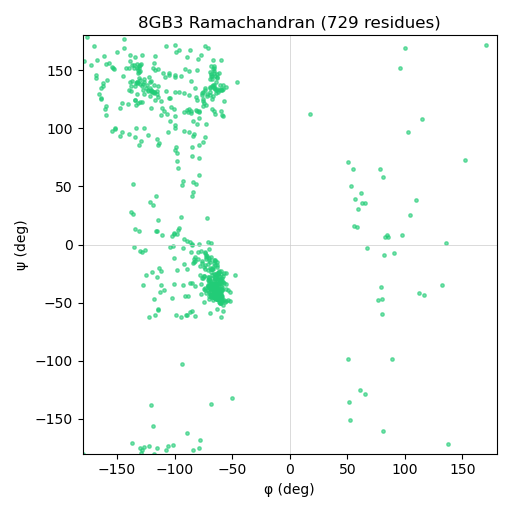3 N N . THR A 1 369 ? 125.493 132.858 155.225 1.00 107.83 369 THR D N 1
ATOM 2694 C CA . THR A 1 369 ? 125.411 134.312 155.259 1.00 107.83 369 THR D CA 1
ATOM 2695 C C . THR A 1 369 ? 124.654 134.796 156.488 1.00 107.83 369 THR D C 1
ATOM 2696 O O . THR A 1 369 ? 123.477 134.462 156.668 1.00 107.83 369 THR D O 1
ATOM 2700 N N . PRO A 1 370 ? 125.285 135.572 157.352 1.00 115.61 370 PRO D N 1
ATOM 2701 C CA . PRO A 1 370 ? 124.552 136.139 158.487 1.00 115.61 370 PRO D CA 1
ATOM 2702 C C . PRO A 1 370 ? 123.808 137.413 158.119 1.00 115.61 370 PRO D C 1
ATOM 2703 O O . PRO A 1 370 ? 123.848 138.391 158.874 1.00 115.61 370 PRO D O 1
ATOM 2707 N N . LEU A 1 371 ? 123.116 137.403 156.976 1.00 120.83 371 LEU D N 1
ATOM 2708 C CA . LEU A 1 371 ? 122.297 138.530 156.538 1.00 120.83 371 LEU D CA 1
ATOM 2709 C C . LEU A 1 371 ? 123.066 139.844 156.580 1.00 120.83 371 LEU D C 1
ATOM 2710 O O . LEU A 1 371 ? 123.826 140.156 155.658 1.00 120.83 371 LEU D O 1
ATOM 2715 N N . SER A 1 372 ? 122.872 140.620 157.645 1.00 125.99 372 SER D N 1
ATOM 2716 C CA . SER A 1 372 ? 123.476 141.938 157.779 1.00 125.99 372 SER D CA 1
ATOM 2717 C C . SER A 1 372 ? 124.148 142.085 159.137 1.00 125.99 372 SER D C 1
ATOM 2718 O O . SER A 1 372 ? 123.641 141.590 160.148 1.00 125.99 372 SER D O 1
ATOM 2721 N N . LEU A 1 373 ? 125.287 142.779 159.152 1.00 123.87 373 LEU D N 1
ATOM 2722 C CA . LEU A 1 373 ? 126.040 143.059 160.374 1.00 123.87 373 LEU D CA 1
ATOM 2723 C C . LEU A 1 373 ? 126.675 144.435 160.228 1.00 123.87 373 LEU D C 1
ATOM 2724 O O . LEU A 1 373 ? 127.440 144.666 159.286 1.00 123.87 373 LEU D O 1
ATOM 2729 N N . GLY A 1 374 ? 126.369 145.344 161.149 1.00 132.99 374 GLY D N 1
ATOM 2730 C CA . GLY A 1 374 ? 126.942 146.678 161.080 1.00 132.99 374 GLY D CA 1
ATOM 2731 C C . GLY A 1 374 ? 126.653 147.467 162.336 1.00 132.99 374 GLY D C 1
ATOM 2732 O O . GLY A 1 374 ? 125.862 147.056 163.189 1.00 132.99 374 GLY D O 1
ATOM 2733 N N . ILE A 1 375 ? 127.309 148.623 162.433 1.00 133.75 375 ILE D N 1
ATOM 2734 C CA . ILE A 1 375 ? 127.154 149.537 163.559 1.00 133.75 375 ILE D CA 1
ATOM 2735 C C . ILE A 1 375 ? 126.713 150.896 163.036 1.00 133.75 375 ILE D C 1
ATOM 2736 O O . ILE A 1 375 ? 127.287 151.422 162.076 1.00 133.75 375 ILE D O 1
ATOM 2741 N N . GLU A 1 376 ? 125.692 151.465 163.672 1.00 137.59 376 GLU D N 1
ATOM 2742 C CA . GLU A 1 376 ? 125.170 152.764 163.269 1.00 137.59 376 GLU D CA 1
ATOM 2743 C C . GLU A 1 376 ? 126.112 153.874 163.716 1.00 137.59 376 GLU D C 1
ATOM 2744 O O . GLU A 1 376 ? 126.539 153.908 164.875 1.00 137.59 376 GLU D O 1
ATOM 2750 N N . THR A 1 377 ? 126.435 154.779 162.799 1.00 125.94 377 THR D N 1
ATOM 2751 C CA . THR A 1 377 ? 127.302 155.913 163.079 1.00 125.94 377 THR D CA 1
ATOM 2752 C C . THR A 1 377 ? 126.491 157.201 163.120 1.00 125.94 377 THR D C 1
ATOM 2753 O O . THR A 1 377 ? 125.307 157.234 162.775 1.00 125.94 377 THR D O 1
ATOM 2757 N N . LYS A 1 378 ? 127.154 158.271 163.556 1.00 122.40 378 LYS D N 1
ATOM 2758 C CA . LYS A 1 378 ? 126.484 159.550 163.755 1.00 122.40 378 LYS D CA 1
ATOM 2759 C C . LYS A 1 378 ? 125.899 160.071 162.448 1.00 122.40 378 LYS D C 1
ATOM 2760 O O . LYS A 1 378 ? 126.571 160.087 161.413 1.00 122.40 378 LYS D O 1
ATOM 2766 N N . GLY A 1 379 ? 124.643 160.504 162.502 1.00 128.96 379 GLY D N 1
ATOM 2767 C CA . GLY A 1 379 ? 123.962 161.045 161.347 1.00 128.96 379 GLY D CA 1
ATOM 2768 C C . GLY A 1 379 ? 122.943 160.134 160.702 1.00 128.96 379 GLY D C 1
ATOM 2769 O O . GLY A 1 379 ? 122.666 160.296 159.508 1.00 128.96 379 GLY D O 1
ATOM 2770 N N . GLY A 1 380 ? 122.372 159.193 161.446 1.00 132.48 380 GLY D N 1
ATOM 2771 C CA . GLY A 1 380 ? 121.446 158.237 160.864 1.00 132.48 380 GLY D CA 1
ATOM 2772 C C . GLY A 1 380 ? 122.083 157.355 159.813 1.00 132.48 380 GLY D C 1
ATOM 2773 O O . GLY A 1 380 ? 121.429 157.001 158.823 1.00 132.48 380 GLY D O 1
ATOM 2774 N N . VAL A 1 381 ? 123.348 156.991 160.005 1.00 127.04 381 VAL D N 1
ATOM 2775 C CA . VAL A 1 381 ? 124.117 156.218 159.039 1.00 127.04 381 VAL D CA 1
ATOM 2776 C C . VAL A 1 381 ? 124.755 155.047 159.775 1.00 127.04 381 VAL D C 1
ATOM 2777 O O . VAL A 1 381 ? 125.040 155.145 160.973 1.00 127.04 381 VAL D O 1
ATOM 2781 N N . MET A 1 382 ? 124.944 153.935 159.069 1.00 131.38 382 MET D N 1
ATOM 2782 C CA . MET A 1 382 ? 125.515 152.724 159.642 1.00 131.38 382 MET D CA 1
ATOM 2783 C C . MET A 1 382 ? 126.783 152.354 158.883 1.00 131.38 382 MET D C 1
ATOM 2784 O O . MET A 1 382 ? 126.787 152.330 157.647 1.00 131.38 382 MET D O 1
ATOM 2789 N N . THR A 1 383 ? 127.852 152.064 159.617 1.00 115.27 383 THR D N 1
ATOM 2790 C CA . THR A 1 383 ? 129.105 151.630 159.017 1.00 115.27 383 THR D CA 1
ATOM 2791 C C . THR A 1 383 ? 129.119 150.111 158.932 1.00 115.27 383 THR D C 1
ATOM 2792 O O . THR A 1 383 ? 129.136 149.426 159.961 1.00 115.27 383 THR D O 1
ATOM 2796 N N . ARG A 1 384 ? 129.110 149.588 157.712 1.00 114.65 384 ARG D N 1
ATOM 2797 C CA . ARG A 1 384 ? 129.195 148.149 157.522 1.00 114.65 384 ARG D CA 1
ATOM 2798 C C . ARG A 1 384 ? 130.578 147.648 157.905 1.00 114.65 384 ARG D C 1
ATOM 2799 O O . ARG A 1 384 ? 131.596 148.234 157.529 1.00 114.65 384 ARG D O 1
ATOM 2807 N N . LEU A 1 385 ? 130.612 146.558 158.654 1.00 108.93 385 LEU D N 1
ATOM 2808 C CA . LEU A 1 385 ? 131.866 145.909 159.006 1.00 108.93 385 LEU D CA 1
ATOM 2809 C C . LEU A 1 385 ? 132.017 144.538 158.375 1.00 108.93 385 LEU D C 1
ATOM 2810 O O . LEU A 1 385 ? 133.105 144.197 157.906 1.00 108.93 385 LEU D O 1
ATOM 2815 N N . ILE A 1 386 ? 130.953 143.747 158.339 1.00 106.93 386 ILE D N 1
ATOM 2816 C CA . ILE A 1 386 ? 130.974 142.414 157.752 1.00 106.93 386 ILE D CA 1
ATOM 2817 C C . ILE A 1 386 ? 130.019 142.421 156.570 1.00 106.93 386 ILE D C 1
ATOM 2818 O O . ILE A 1 386 ? 128.841 142.769 156.720 1.00 106.93 386 ILE D O 1
ATOM 2823 N N . GLU A 1 387 ? 130.522 142.043 155.399 1.00 112.13 387 GLU D N 1
ATOM 2824 C CA . GLU A 1 387 ? 129.729 142.144 154.185 1.00 112.13 387 GLU D CA 1
ATOM 2825 C C . GLU A 1 387 ? 128.552 141.179 154.234 1.00 112.13 387 GLU D C 1
ATOM 2826 O O . GLU A 1 387 ? 128.556 140.198 154.982 1.00 112.13 387 GLU D O 1
ATOM 2832 N N . ARG A 1 388 ? 127.537 141.473 153.421 1.00 111.17 388 ARG D N 1
ATOM 2833 C CA . ARG A 1 388 ? 126.240 140.813 153.508 1.00 111.17 388 ARG D CA 1
ATOM 2834 C C . ARG A 1 388 ? 126.339 139.294 153.445 1.00 111.17 388 ARG D C 1
ATOM 2835 O O . ARG A 1 388 ? 125.733 138.596 154.264 1.00 111.17 388 ARG D O 1
ATOM 2843 N N . ASN A 1 389 ? 127.099 138.768 152.485 1.00 109.87 389 ASN D N 1
ATOM 2844 C CA . ASN A 1 389 ? 127.230 137.327 152.311 1.00 109.87 389 ASN D CA 1
ATOM 2845 C C . ASN A 1 389 ? 128.520 136.781 152.911 1.00 109.87 389 ASN D C 1
ATOM 2846 O O . ASN A 1 389 ? 128.850 135.612 152.692 1.00 109.87 389 ASN D O 1
ATOM 2851 N N . THR A 1 390 ? 129.260 137.600 153.656 1.00 101.87 390 THR D N 1
ATOM 2852 C CA . THR A 1 390 ? 130.531 137.162 154.215 1.00 101.87 390 THR D CA 1
ATOM 2853 C C . THR A 1 390 ? 130.328 135.970 155.134 1.00 101.87 390 THR D C 1
ATOM 2854 O O . THR A 1 390 ? 129.433 135.972 155.979 1.00 101.87 390 THR D O 1
ATOM 2858 N N . THR A 1 391 ? 131.163 134.949 154.955 1.00 108.85 391 THR D N 1
ATOM 2859 C CA . THR A 1 391 ? 131.016 133.716 155.712 1.00 108.85 391 THR D CA 1
ATOM 2860 C C . THR A 1 391 ? 131.027 134.005 157.208 1.00 108.85 391 THR D C 1
ATOM 2861 O O . THR A 1 391 ? 131.844 134.787 157.703 1.00 108.85 391 THR D O 1
ATOM 2865 N N . ILE A 1 392 ? 130.103 133.364 157.918 1.00 110.37 392 ILE D N 1
ATOM 2866 C CA . ILE A 1 392 ? 129.692 133.727 159.275 1.00 110.37 392 ILE D CA 1
ATOM 2867 C C . ILE A 1 392 ? 130.863 133.869 160.247 1.00 110.37 392 ILE D C 1
ATOM 2868 O O . ILE A 1 392 ? 130.929 134.879 160.961 1.00 110.37 392 ILE D O 1
ATOM 2873 N N . PRO A 1 393 ? 131.808 132.923 160.325 1.00 104.08 393 PRO D N 1
ATOM 2874 C CA . PRO A 1 393 ? 132.864 133.051 161.338 1.00 104.08 393 PRO D CA 1
ATOM 2875 C C . PRO A 1 393 ? 133.952 134.037 160.954 1.00 104.08 393 PRO D C 1
ATOM 2876 O O . PRO A 1 393 ? 135.066 133.621 160.629 1.00 104.08 393 PRO D O 1
ATOM 2880 N N . THR A 1 394 ? 133.663 135.332 161.018 1.00 108.66 394 THR D N 1
ATOM 2881 C CA . THR A 1 394 ? 134.553 136.358 160.499 1.00 108.66 394 THR D CA 1
ATOM 2882 C C . THR A 1 394 ? 135.338 137.030 161.628 1.00 108.66 394 THR D C 1
ATOM 2883 O O . THR A 1 394 ? 135.296 136.596 162.785 1.00 108.66 394 THR D O 1
ATOM 2887 N N . LYS A 1 395 ? 136.075 138.083 161.288 1.00 106.60 395 LYS D N 1
ATOM 2888 C CA . LYS A 1 395 ? 136.756 138.955 162.235 1.00 106.60 395 LYS D CA 1
ATOM 2889 C C . LYS A 1 395 ? 137.015 140.271 161.518 1.00 106.60 395 LYS D C 1
ATOM 2890 O O . LYS A 1 395 ? 137.337 140.287 160.327 1.00 106.60 395 LYS D O 1
ATOM 2896 N N . ARG A 1 396 ? 136.874 141.372 162.248 1.00 108.85 396 ARG D N 1
ATOM 2897 C CA . ARG A 1 396 ? 136.954 142.685 161.624 1.00 108.85 396 ARG D CA 1
ATOM 2898 C C . ARG A 1 396 ? 137.634 143.652 162.585 1.00 108.85 396 ARG D C 1
ATOM 2899 O O . ARG A 1 396 ? 137.980 143.297 163.714 1.00 108.85 396 ARG D O 1
ATOM 2907 N N . SER A 1 397 ? 137.830 144.883 162.118 1.00 113.89 397 SER D N 1
ATOM 2908 C CA . SER A 1 397 ? 138.406 145.939 162.936 1.00 113.89 397 SER D CA 1
ATOM 2909 C C . SER A 1 397 ? 137.947 147.290 162.409 1.00 113.89 397 SER D C 1
ATOM 2910 O O . SER A 1 397 ? 137.646 147.441 161.223 1.00 113.89 397 SER D O 1
ATOM 2913 N N . GLU A 1 398 ? 137.896 148.271 163.311 1.00 121.48 398 GLU D N 1
ATOM 2914 C CA . GLU A 1 398 ? 137.563 149.643 162.949 1.00 121.48 398 GLU D CA 1
ATOM 2915 C C . GLU A 1 398 ? 137.930 150.589 164.084 1.00 121.48 398 GLU D C 1
ATOM 2916 O O . GLU A 1 398 ? 137.550 150.362 165.236 1.00 121.48 398 GLU D O 1
ATOM 2922 N N . THR A 1 399 ? 138.656 151.656 163.767 1.00 129.02 399 THR D N 1
ATOM 2923 C CA . THR A 1 399 ? 139.092 152.639 164.757 1.00 129.02 399 THR D CA 1
ATOM 2924 C C . THR A 1 399 ? 138.154 153.837 164.684 1.00 129.02 399 THR D C 1
ATOM 2925 O O . THR A 1 399 ? 138.290 154.695 163.809 1.00 129.02 399 THR D O 1
ATOM 2929 N N . PHE A 1 400 ? 137.201 153.897 165.604 1.00 134.36 400 PHE D N 1
ATOM 2930 C CA . PHE A 1 400 ? 136.275 155.014 165.673 1.00 134.36 400 PHE D CA 1
ATOM 2931 C C . PHE A 1 400 ? 136.757 156.039 166.695 1.00 134.36 400 PHE D C 1
ATOM 2932 O O . PHE A 1 400 ? 137.666 155.789 167.488 1.00 134.36 400 PHE D O 1
ATOM 2940 N N . THR A 1 401 ? 136.133 157.213 166.659 1.00 142.04 401 THR D N 1
ATOM 2941 C CA . THR A 1 401 ? 136.523 158.334 167.499 1.00 142.04 401 THR D CA 1
ATOM 2942 C C . THR A 1 401 ? 135.269 159.031 168.006 1.00 142.04 401 THR D C 1
ATOM 2943 O O . THR A 1 401 ? 134.218 158.989 167.362 1.00 142.04 401 THR D O 1
ATOM 2947 N N . THR A 1 402 ? 135.388 159.657 169.176 1.00 157.85 402 THR D N 1
ATOM 2948 C CA . THR A 1 402 ? 134.285 160.422 169.741 1.00 157.85 402 THR D CA 1
ATOM 2949 C C . THR A 1 402 ? 133.844 161.517 168.777 1.00 157.85 402 THR D C 1
ATOM 2950 O O . THR A 1 402 ? 134.670 162.208 168.174 1.00 157.85 402 THR D O 1
ATOM 2954 N N . ALA A 1 403 ? 132.528 161.673 168.635 1.00 167.73 403 ALA D N 1
ATOM 2955 C CA . ALA A 1 403 ? 131.972 162.646 167.704 1.00 167.73 403 ALA D CA 1
ATOM 2956 C C . ALA A 1 403 ? 131.930 164.061 168.266 1.00 167.73 403 ALA D C 1
ATOM 2957 O O . ALA A 1 403 ? 131.678 165.002 167.506 1.00 167.73 403 ALA D O 1
ATOM 2959 N N . ASP A 1 404 ? 132.172 164.237 169.563 1.00 169.47 404 ASP D N 1
ATOM 2960 C CA . ASP A 1 404 ? 132.129 165.546 170.195 1.00 169.47 404 ASP D CA 1
ATOM 2961 C C . ASP A 1 404 ? 133.386 165.758 171.026 1.00 169.47 404 ASP D C 1
ATOM 2962 O O . ASP A 1 404 ? 133.992 164.804 171.521 1.00 169.47 404 ASP D O 1
ATOM 2967 N N . ASP A 1 405 ? 133.773 167.023 171.170 1.00 172.91 405 ASP D N 1
ATOM 2968 C CA . ASP A 1 405 ? 134.941 167.363 171.968 1.00 172.91 405 ASP D CA 1
ATOM 2969 C C . ASP A 1 405 ? 134.688 167.067 173.441 1.00 172.91 405 ASP D C 1
ATOM 2970 O O . ASP A 1 405 ? 133.617 167.365 173.976 1.00 172.91 405 ASP D O 1
ATOM 2975 N N . ASN A 1 406 ? 135.691 166.475 174.094 1.00 169.60 406 ASN D N 1
ATOM 2976 C CA . ASN A 1 406 ? 135.629 166.145 175.519 1.00 169.60 406 ASN D CA 1
ATOM 2977 C C . ASN A 1 406 ? 134.426 165.259 175.836 1.00 169.60 406 ASN D C 1
ATOM 2978 O O . ASN A 1 406 ? 133.768 165.417 176.866 1.00 169.60 406 ASN D O 1
ATOM 2983 N N . GLN A 1 407 ? 134.136 164.321 174.945 1.00 160.74 407 GLN D N 1
ATOM 2984 C CA . GLN A 1 407 ? 133.005 163.421 175.141 1.00 160.74 407 GLN D CA 1
ATOM 2985 C C . GLN A 1 407 ? 133.351 162.379 176.197 1.00 160.74 407 GLN D C 1
ATOM 2986 O O . GLN A 1 407 ? 134.348 161.661 176.042 1.00 160.74 407 GLN D O 1
ATOM 2992 N N . PRO A 1 408 ? 132.572 162.257 177.274 1.00 161.52 408 PRO D N 1
ATOM 2993 C CA . PRO A 1 408 ? 132.928 161.310 178.339 1.00 161.52 408 PRO D CA 1
ATOM 2994 C C . PRO A 1 408 ? 132.621 159.863 177.984 1.00 161.52 408 PRO D C 1
ATOM 2995 O O . PRO A 1 408 ? 133.346 158.953 178.399 1.00 161.52 408 PRO D O 1
ATOM 2999 N N . SER A 1 409 ? 131.554 159.635 177.221 1.00 153.21 409 SER D N 1
ATOM 3000 C CA . SER A 1 409 ? 131.135 158.286 176.873 1.00 153.21 409 SER D CA 1
ATOM 3001 C C . SER A 1 409 ? 130.575 158.268 175.459 1.00 153.21 409 SER D C 1
ATOM 3002 O O . SER A 1 409 ? 129.928 159.221 175.017 1.00 153.21 409 SER D O 1
ATOM 3005 N N . VAL A 1 410 ? 130.826 157.166 174.755 1.00 149.17 410 VAL D N 1
ATOM 3006 C CA . VAL A 1 410 ? 130.370 156.972 173.384 1.00 149.17 410 VAL D CA 1
ATOM 3007 C C . VAL A 1 410 ? 129.498 155.726 173.341 1.00 149.17 410 VAL D C 1
ATOM 3008 O O . VAL A 1 410 ? 129.909 154.657 173.805 1.00 149.17 410 VAL D O 1
ATOM 3012 N N . GLN A 1 411 ? 128.299 155.866 172.783 1.00 142.01 411 GLN D N 1
ATOM 3013 C CA . GLN A 1 411 ? 127.363 154.759 172.642 1.00 142.01 411 GLN D CA 1
ATOM 3014 C C . GLN A 1 411 ? 127.331 154.304 171.189 1.00 142.01 411 GLN D C 1
ATOM 3015 O O . GLN A 1 411 ? 127.110 155.116 170.283 1.00 142.01 411 GLN D O 1
ATOM 3021 N N . ILE A 1 412 ? 127.552 153.010 170.971 1.00 142.38 412 ILE D N 1
ATOM 3022 C CA . ILE A 1 412 ? 127.564 152.416 169.640 1.00 142.38 412 ILE D CA 1
ATOM 3023 C C . ILE A 1 412 ? 126.480 151.350 169.585 1.00 142.38 412 ILE D C 1
ATOM 3024 O O . ILE A 1 412 ? 126.390 150.503 170.482 1.00 142.38 412 ILE D O 1
ATOM 3029 N N . GLN A 1 413 ? 125.658 151.394 168.538 1.00 143.98 413 GLN D N 1
ATOM 3030 C CA . GLN A 1 413 ? 124.534 150.482 168.374 1.00 143.98 413 GLN D CA 1
ATOM 3031 C C . GLN A 1 413 ? 124.762 149.599 167.156 1.00 143.98 413 GLN D C 1
ATOM 3032 O O . GLN A 1 413 ? 125.114 150.096 166.081 1.00 143.98 413 GLN D O 1
ATOM 3038 N N . VAL A 1 414 ? 124.561 148.297 167.329 1.00 140.40 414 VAL D N 1
ATOM 3039 C CA . VAL A 1 414 ? 124.700 147.331 166.246 1.00 140.40 414 VAL D CA 1
ATOM 3040 C C . VAL A 1 414 ? 123.341 147.138 165.587 1.00 140.40 414 VAL D C 1
ATOM 3041 O O . VAL A 1 414 ? 122.337 146.898 166.269 1.00 140.40 414 VAL D O 1
ATOM 3045 N N . TYR A 1 415 ? 123.307 147.239 164.261 1.00 135.40 415 TYR D N 1
ATOM 3046 C CA . TYR A 1 415 ? 122.073 147.111 163.501 1.00 135.40 415 TYR D CA 1
ATOM 3047 C C . TYR A 1 415 ? 122.265 146.143 162.346 1.00 135.40 415 TYR D C 1
ATOM 3048 O O . TYR A 1 415 ? 123.357 146.023 161.785 1.00 135.40 415 TYR D O 1
ATOM 3057 N N . GLN A 1 416 ? 121.183 145.452 161.998 1.00 128.83 416 GLN D N 1
ATOM 3058 C CA . GLN A 1 416 ? 121.129 144.632 160.801 1.00 128.83 416 GLN D CA 1
ATOM 3059 C C . GLN A 1 416 ? 120.053 145.194 159.885 1.00 128.83 416 GLN D C 1
ATOM 3060 O O . GLN A 1 416 ? 119.120 145.868 160.328 1.00 128.83 416 GLN D O 1
ATOM 3066 N N . GLY A 1 417 ? 120.193 144.904 158.599 1.00 125.28 417 GLY D N 1
ATOM 3067 C CA . GLY A 1 417 ? 119.401 145.555 157.581 1.00 125.28 417 GLY D CA 1
ATOM 3068 C C . GLY A 1 417 ? 120.295 146.386 156.688 1.00 125.28 417 GLY D C 1
ATOM 3069 O O . GLY A 1 417 ? 120.804 147.429 157.107 1.00 125.28 417 GLY D O 1
ATOM 3070 N N . GLU A 1 418 ? 120.494 145.930 155.451 1.00 125.43 418 GLU D N 1
ATOM 3071 C CA . GLU A 1 418 ? 121.454 146.556 154.552 1.00 125.43 418 GLU D CA 1
ATOM 3072 C C . GLU A 1 418 ? 121.073 147.978 154.169 1.00 125.43 418 GLU D C 1
ATOM 3073 O O . GLU A 1 418 ? 121.910 148.690 153.606 1.00 125.43 418 GLU D O 1
ATOM 3079 N N . ARG A 1 419 ? 119.838 148.397 154.442 1.00 141.57 419 ARG D N 1
ATOM 3080 C CA . ARG A 1 419 ? 119.423 149.760 154.141 1.00 141.57 419 ARG D CA 1
ATOM 3081 C C . ARG A 1 419 ? 120.318 150.760 154.861 1.00 141.57 419 ARG D C 1
ATOM 3082 O O . ARG A 1 419 ? 120.599 150.615 156.053 1.00 141.57 419 ARG D O 1
ATOM 3090 N N . GLU A 1 420 ? 120.766 151.779 154.123 1.00 146.92 420 GLU D N 1
ATOM 3091 C CA . GLU A 1 420 ? 121.672 152.771 154.692 1.00 146.92 420 GLU D CA 1
ATOM 3092 C C . GLU A 1 420 ? 121.026 153.532 155.842 1.00 146.92 420 GLU D C 1
ATOM 3093 O O . GLU A 1 420 ? 121.731 154.056 156.713 1.00 146.92 420 GLU D O 1
ATOM 3099 N N . ILE A 1 421 ? 119.699 153.606 155.866 1.00 146.36 421 ILE D N 1
ATOM 3100 C CA . ILE A 1 421 ? 118.977 154.281 156.937 1.00 146.36 421 ILE D CA 1
ATOM 3101 C C . ILE A 1 421 ? 118.735 153.278 158.057 1.00 146.36 421 ILE D C 1
ATOM 3102 O O . ILE A 1 421 ? 118.036 152.277 157.866 1.00 146.36 421 ILE D O 1
ATOM 3107 N N . ALA A 1 422 ? 119.311 153.548 159.226 1.00 148.96 422 ALA D N 1
ATOM 3108 C CA . ALA A 1 422 ? 119.182 152.660 160.372 1.00 148.96 422 ALA D CA 1
ATOM 3109 C C . ALA A 1 422 ? 117.858 152.820 161.104 1.00 148.96 422 ALA D C 1
ATOM 3110 O O . ALA A 1 422 ? 117.532 151.980 161.950 1.00 148.96 422 ALA D O 1
ATOM 3112 N N . ALA A 1 423 ? 117.096 153.875 160.806 1.00 154.71 423 ALA D N 1
ATOM 3113 C CA . ALA A 1 423 ? 115.790 154.045 161.434 1.00 154.71 423 ALA D CA 1
ATOM 3114 C C . ALA A 1 423 ? 114.841 152.919 161.046 1.00 154.71 423 ALA D C 1
ATOM 3115 O O . ALA A 1 423 ? 114.076 152.427 161.883 1.00 154.71 423 ALA D O 1
ATOM 3117 N N . HIS A 1 424 ? 114.875 152.500 159.783 1.00 153.08 424 HIS D N 1
ATOM 3118 C CA . HIS A 1 424 ? 114.053 151.396 159.309 1.00 153.08 424 HIS D CA 1
ATOM 3119 C C . HIS A 1 424 ? 114.673 150.034 159.592 1.00 153.08 424 HIS D C 1
ATOM 3120 O O . HIS A 1 424 ? 113.986 149.017 159.453 1.00 153.08 424 HIS D O 1
ATOM 3127 N N . ASN A 1 425 ? 115.943 149.988 159.982 1.00 142.91 425 ASN D N 1
ATOM 3128 C CA . ASN A 1 425 ? 116.590 148.736 160.340 1.00 142.91 425 ASN D CA 1
ATOM 3129 C C . ASN A 1 425 ? 116.205 148.330 161.758 1.00 142.91 425 ASN D C 1
ATOM 3130 O O . ASN A 1 425 ? 115.773 149.150 162.571 1.00 142.91 425 ASN D O 1
ATOM 3135 N N . LYS A 1 426 ? 116.367 147.042 162.047 1.00 138.00 426 LYS D N 1
ATOM 3136 C CA . LYS A 1 426 ? 115.924 146.498 163.322 1.00 138.00 426 LYS D CA 1
ATOM 3137 C C . LYS A 1 426 ? 116.957 146.758 164.410 1.00 138.00 426 LYS D C 1
ATOM 3138 O O . LYS A 1 426 ? 118.159 146.559 164.211 1.00 138.00 426 LYS D O 1
ATOM 3144 N N . LEU A 1 427 ? 116.477 147.207 165.567 1.00 140.97 427 LEU D N 1
ATOM 3145 C CA . LEU A 1 427 ? 117.345 147.444 166.710 1.00 140.97 427 LEU D CA 1
ATOM 3146 C C . LEU A 1 427 ? 117.727 146.124 167.367 1.00 140.97 427 LEU D C 1
ATOM 3147 O O . LEU A 1 427 ? 116.870 145.285 167.658 1.00 140.97 427 LEU D O 1
ATOM 3152 N N . LEU A 1 428 ? 119.025 145.947 167.600 1.00 135.71 428 LEU D N 1
ATOM 3153 C CA . LEU A 1 428 ? 119.556 144.743 168.228 1.00 135.71 428 LEU D CA 1
ATOM 3154 C C . LEU A 1 428 ? 120.073 144.978 169.637 1.00 135.71 428 LEU D C 1
ATOM 3155 O O . LEU A 1 428 ? 119.875 144.130 170.510 1.00 135.71 428 LEU D O 1
ATOM 3160 N N . GLY A 1 429 ? 120.728 146.105 169.880 1.00 138.19 429 GLY D N 1
ATOM 3161 C CA . GLY A 1 429 ? 121.228 146.415 171.204 1.00 138.19 429 GLY D CA 1
ATOM 3162 C C . GLY A 1 429 ? 122.119 147.632 171.157 1.00 138.19 429 GLY D C 1
ATOM 3163 O O . GLY A 1 429 ? 122.466 148.145 170.089 1.00 138.19 429 GLY D O 1
ATOM 3164 N N . SER A 1 430 ? 122.491 148.093 172.349 1.00 138.79 430 SER D N 1
ATOM 3165 C CA . SER A 1 430 ? 123.343 149.263 172.491 1.00 138.79 430 SER D CA 1
ATOM 3166 C C . SER A 1 430 ? 124.351 149.029 173.605 1.00 138.79 430 SER D C 1
ATOM 3167 O O . SER A 1 430 ? 123.990 148.578 174.695 1.00 138.79 430 SER D O 1
ATOM 3170 N N . PHE A 1 431 ? 125.615 149.339 173.323 1.00 136.85 431 PHE D N 1
ATOM 3171 C CA . PHE A 1 431 ? 126.685 149.255 174.307 1.00 136.85 431 PHE D CA 1
ATOM 3172 C C . PHE A 1 431 ? 127.402 150.595 174.359 1.00 136.85 431 PHE D C 1
ATOM 3173 O O . PHE A 1 431 ? 127.785 151.139 173.318 1.00 136.85 431 PHE D O 1
ATOM 3181 N N . GLU A 1 432 ? 127.567 151.130 175.566 1.00 146.35 432 GLU D N 1
ATOM 3182 C CA . GLU A 1 432 ? 128.172 152.438 175.776 1.00 146.35 432 GLU D CA 1
ATOM 3183 C C . GLU A 1 432 ? 129.442 152.280 176.598 1.00 146.35 432 GLU D C 1
ATOM 3184 O O . GLU A 1 432 ? 129.434 151.613 177.638 1.00 146.35 432 GLU D O 1
ATOM 3190 N N . LEU A 1 433 ? 130.527 152.890 176.130 1.00 144.48 433 LEU D N 1
ATOM 3191 C CA . LEU A 1 433 ? 131.820 152.818 176.796 1.00 144.48 433 LEU D CA 1
ATOM 3192 C C . LEU A 1 433 ? 132.091 154.123 177.530 1.00 144.48 433 LEU D C 1
ATOM 3193 O O . LEU A 1 433 ? 132.031 155.202 176.931 1.00 144.48 433 LEU D O 1
ATOM 3198 N N . THR A 1 434 ? 132.394 154.021 178.819 1.00 151.99 434 THR D N 1
ATOM 3199 C CA . THR A 1 434 ? 132.683 155.169 179.665 1.00 151.99 434 THR D CA 1
ATOM 3200 C C . THR A 1 434 ? 134.175 155.216 179.983 1.00 151.99 434 THR D C 1
ATOM 3201 O O . THR A 1 434 ? 134.967 154.398 179.505 1.00 151.99 434 THR D O 1
ATOM 3205 N N . GLY A 1 435 ? 134.555 156.193 180.803 1.00 155.43 435 GLY D N 1
ATOM 3206 C CA . GLY A 1 435 ? 135.936 156.348 181.207 1.00 155.43 435 GLY D CA 1
ATOM 3207 C C . GLY A 1 435 ? 136.821 157.081 180.227 1.00 155.43 435 GLY D C 1
ATOM 3208 O O . GLY A 1 435 ? 138.037 157.144 180.444 1.00 155.43 435 GLY D O 1
ATOM 3209 N N . ILE A 1 436 ? 136.259 157.636 179.157 1.00 161.92 436 ILE D N 1
ATOM 3210 C CA . ILE A 1 436 ? 137.044 158.357 178.159 1.00 161.92 436 ILE D CA 1
ATOM 3211 C C . ILE A 1 436 ? 137.441 159.716 178.725 1.00 161.92 436 ILE D C 1
ATOM 3212 O O . ILE A 1 436 ? 136.567 160.504 179.113 1.00 161.92 436 ILE D O 1
ATOM 3217 N N . PRO A 1 437 ? 138.737 160.027 178.801 1.00 168.70 437 PRO D N 1
ATOM 3218 C CA . PRO A 1 437 ? 139.142 161.339 179.298 1.00 168.70 437 PRO D CA 1
ATOM 3219 C C . PRO A 1 437 ? 138.706 162.435 178.343 1.00 168.70 437 PRO D C 1
ATOM 3220 O O . PRO A 1 437 ? 138.587 162.207 177.127 1.00 168.70 437 PRO D O 1
ATOM 3224 N N . PRO A 1 438 ? 138.448 163.644 178.850 1.00 171.86 438 PRO D N 1
ATOM 3225 C CA . PRO A 1 438 ? 138.054 164.746 177.961 1.00 171.86 438 PRO D CA 1
ATOM 3226 C C . PRO A 1 438 ? 139.162 165.132 176.994 1.00 171.86 438 PRO D C 1
ATOM 3227 O O . PRO A 1 438 ? 140.202 165.656 177.407 1.00 171.86 438 PRO D O 1
ATOM 3231 N N . ALA A 1 439 ? 138.949 164.878 175.707 1.00 174.34 439 ALA D N 1
ATOM 3232 C CA . ALA A 1 439 ? 139.929 165.173 174.674 1.00 174.34 439 ALA D CA 1
ATOM 3233 C C . ALA A 1 439 ? 139.217 165.662 173.423 1.00 174.34 439 ALA D C 1
ATOM 3234 O O . ALA A 1 439 ? 138.061 165.294 173.179 1.00 174.34 439 ALA D O 1
ATOM 3236 N N . PRO A 1 440 ? 139.876 166.494 172.619 1.00 176.39 440 PRO D N 1
ATOM 3237 C CA . PRO A 1 440 ? 139.270 166.929 171.356 1.00 176.39 440 PRO D CA 1
ATOM 3238 C C . PRO A 1 440 ? 139.097 165.768 170.389 1.00 176.39 440 PRO D C 1
ATOM 3239 O O . PRO A 1 440 ? 139.821 164.771 170.441 1.00 176.39 440 PRO D O 1
ATOM 3243 N N . ARG A 1 441 ? 138.112 165.906 169.506 1.00 178.18 441 ARG D N 1
ATOM 3244 C CA . ARG A 1 441 ? 137.831 164.865 168.528 1.00 178.18 441 ARG D CA 1
ATOM 3245 C C . ARG A 1 441 ? 138.971 164.743 167.522 1.00 178.18 441 ARG D C 1
ATOM 3246 O O . ARG A 1 441 ? 139.606 165.734 167.152 1.00 178.18 441 ARG D O 1
ATOM 3254 N N . GLY A 1 442 ? 139.231 163.513 167.086 1.00 168.91 442 GLY D N 1
ATOM 3255 C CA . GLY A 1 442 ? 140.245 163.256 166.081 1.00 168.91 442 GLY D CA 1
ATOM 3256 C C . GLY A 1 442 ? 141.390 162.397 166.575 1.00 168.91 442 GLY D C 1
ATOM 3257 O O . GLY A 1 442 ? 141.834 161.481 165.876 1.00 168.91 442 GLY D O 1
ATOM 3258 N N . ILE A 1 443 ? 141.877 162.683 167.777 1.00 161.29 443 ILE D N 1
ATOM 3259 C CA . ILE A 1 443 ? 142.972 161.926 168.383 1.00 161.29 443 ILE D CA 1
ATOM 3260 C C . ILE A 1 443 ? 142.486 160.587 168.941 1.00 161.29 443 ILE D C 1
ATOM 3261 O O . ILE A 1 443 ? 143.183 159.578 168.754 1.00 161.29 443 ILE D O 1
ATOM 3266 N N . PRO A 1 444 ? 141.336 160.499 169.624 1.00 152.99 444 PRO D N 1
ATOM 3267 C CA . PRO A 1 444 ? 140.916 159.196 170.154 1.00 152.99 444 PRO D CA 1
ATOM 3268 C C . PRO A 1 444 ? 140.693 158.174 169.050 1.00 152.99 444 PRO D C 1
ATOM 3269 O O . PRO A 1 444 ? 140.291 158.504 167.933 1.00 152.99 444 PRO D O 1
ATOM 3273 N N . GLN A 1 445 ? 140.980 156.916 169.375 1.00 149.50 445 GLN D N 1
ATOM 3274 C CA . GLN A 1 445 ? 140.751 155.793 168.475 1.00 149.50 445 GLN D CA 1
ATOM 3275 C C . GLN A 1 445 ? 140.065 154.685 169.258 1.00 149.50 445 GLN D C 1
ATOM 3276 O O . GLN A 1 445 ? 140.618 154.189 170.245 1.00 149.50 445 GLN D O 1
ATOM 3282 N N . ILE A 1 446 ? 138.867 154.301 168.824 1.00 143.67 446 ILE D N 1
ATOM 3283 C CA . ILE A 1 446 ? 138.084 153.257 169.478 1.00 143.67 446 ILE D CA 1
ATOM 3284 C C . ILE A 1 446 ? 138.030 152.055 168.547 1.00 143.67 446 ILE D C 1
ATOM 3285 O O . ILE A 1 446 ? 137.485 152.143 167.439 1.00 143.67 446 ILE D O 1
ATOM 3290 N N . GLU A 1 447 ? 138.581 150.931 168.999 1.00 140.75 447 GLU D N 1
ATOM 3291 C CA . GLU A 1 447 ? 138.648 149.719 168.194 1.00 140.75 447 GLU D CA 1
ATOM 3292 C C . GLU A 1 447 ? 137.373 148.904 168.370 1.00 140.75 447 GLU D C 1
ATOM 3293 O O . GLU A 1 447 ? 136.960 148.622 169.499 1.00 140.75 447 GLU D O 1
ATOM 3299 N N . VAL A 1 448 ? 136.757 148.527 167.252 1.00 130.60 448 VAL D N 1
ATOM 3300 C CA . VAL A 1 448 ? 135.521 147.753 167.241 1.00 130.60 448 VAL D CA 1
ATOM 3301 C C . VAL A 1 448 ? 135.762 146.481 166.442 1.00 130.60 448 VAL D C 1
ATOM 3302 O O . VAL A 1 448 ? 136.307 146.533 165.334 1.00 130.60 448 VAL D O 1
ATOM 3306 N N . THR A 1 449 ? 135.357 145.343 167.004 1.00 119.01 449 THR D N 1
ATOM 3307 C CA . THR A 1 449 ? 135.533 144.046 166.368 1.00 119.01 449 THR D CA 1
ATOM 3308 C C . THR A 1 449 ? 134.227 143.268 166.411 1.00 119.01 449 THR D C 1
ATOM 3309 O O . THR A 1 449 ? 133.521 143.281 167.424 1.00 119.01 449 THR D O 1
ATOM 3313 N N . PHE A 1 450 ? 133.906 142.595 165.308 1.00 117.24 450 PHE D N 1
ATOM 3314 C CA . PHE A 1 450 ? 132.785 141.663 165.251 1.00 117.24 450 PHE D CA 1
ATOM 3315 C C . PHE A 1 450 ? 133.353 140.249 165.289 1.00 117.24 450 PHE D C 1
ATOM 3316 O O . PHE A 1 450 ? 133.914 139.773 164.297 1.00 117.24 450 PHE D O 1
ATOM 3324 N N . ASP A 1 451 ? 133.209 139.581 166.429 1.00 124.00 451 ASP D N 1
ATOM 3325 C CA . ASP A 1 451 ? 133.674 138.211 166.597 1.00 124.00 451 ASP D CA 1
ATOM 3326 C C . ASP A 1 451 ? 132.473 137.278 166.516 1.00 124.00 451 ASP D C 1
ATOM 3327 O O . ASP A 1 451 ? 131.554 137.369 167.335 1.00 124.00 451 ASP D O 1
ATOM 3332 N N . ILE A 1 452 ? 132.477 136.390 165.526 1.00 116.64 452 ILE D N 1
ATOM 3333 C CA . ILE A 1 452 ? 131.366 135.479 165.286 1.00 116.64 452 ILE D CA 1
ATOM 3334 C C . ILE A 1 452 ? 131.925 134.078 165.080 1.00 116.64 452 ILE D C 1
ATOM 3335 O O . ILE A 1 452 ? 132.967 133.904 164.438 1.00 116.64 452 ILE D O 1
ATOM 3340 N N . ASP A 1 453 ? 131.240 133.083 165.637 1.00 112.27 453 ASP D N 1
ATOM 3341 C CA . ASP A 1 453 ? 131.666 131.694 165.605 1.00 112.27 453 ASP D CA 1
ATOM 3342 C C . ASP A 1 453 ? 130.806 130.910 164.614 1.00 112.27 453 ASP D C 1
ATOM 3343 O O . ASP A 1 453 ? 129.991 131.478 163.878 1.00 112.27 453 ASP D O 1
ATOM 3348 N N . ALA A 1 454 ? 131.002 129.588 164.592 1.00 117.45 454 ALA D N 1
ATOM 3349 C CA . ALA A 1 454 ? 130.327 128.744 163.611 1.00 117.45 454 ALA D CA 1
ATOM 3350 C C . ALA A 1 454 ? 128.812 128.771 163.785 1.00 117.45 454 ALA D C 1
ATOM 3351 O O . ALA A 1 454 ? 128.069 128.807 162.797 1.00 117.45 454 ALA D O 1
ATOM 3353 N N . ASN A 1 455 ? 128.335 128.752 165.030 1.00 116.20 455 ASN D N 1
ATOM 3354 C CA . ASN A 1 455 ? 126.902 128.665 165.292 1.00 116.20 455 ASN D CA 1
ATOM 3355 C C . ASN A 1 455 ? 126.143 129.932 164.917 1.00 116.20 455 ASN D C 1
ATOM 3356 O O . ASN A 1 455 ? 124.908 129.904 164.890 1.00 116.20 455 ASN D O 1
ATOM 3361 N N . GLY A 1 456 ? 126.835 131.028 164.628 1.00 118.86 456 GLY D N 1
ATOM 3362 C CA . GLY A 1 456 ? 126.187 132.290 164.341 1.00 118.86 456 GLY D CA 1
ATOM 3363 C C . GLY A 1 456 ? 126.093 133.248 165.506 1.00 118.86 456 GLY D C 1
ATOM 3364 O O . GLY A 1 456 ? 125.416 134.274 165.385 1.00 118.86 456 GLY D O 1
ATOM 3365 N N . ILE A 1 457 ? 126.742 132.946 166.624 1.00 118.25 457 ILE D N 1
ATOM 3366 C CA . ILE A 1 457 ? 126.724 133.822 167.790 1.00 118.25 457 ILE D CA 1
ATOM 3367 C C . ILE A 1 457 ? 127.645 135.004 167.529 1.00 118.25 457 ILE D C 1
ATOM 3368 O O . ILE A 1 457 ? 128.807 134.826 167.148 1.00 118.25 457 ILE D O 1
ATOM 3373 N N . VAL A 1 458 ? 127.132 136.212 167.734 1.00 122.07 458 VAL D N 1
ATOM 3374 C CA . VAL A 1 458 ? 127.863 137.436 167.426 1.00 122.07 458 VAL D CA 1
ATOM 3375 C C . VAL A 1 458 ? 128.468 137.999 168.706 1.00 122.07 458 VAL D C 1
ATOM 3376 O O . VAL A 1 458 ? 127.902 137.854 169.797 1.00 122.07 458 VAL D O 1
ATOM 3380 N N . HIS A 1 459 ? 129.645 138.611 168.577 1.00 125.28 459 HIS D N 1
ATOM 3381 C CA . HIS A 1 459 ? 130.302 139.323 169.671 1.00 125.28 459 HIS D CA 1
ATOM 3382 C C . HIS A 1 459 ? 130.750 140.677 169.141 1.00 125.28 459 HIS D C 1
ATOM 3383 O O . HIS A 1 459 ? 131.517 140.743 168.175 1.00 125.28 459 HIS D O 1
ATOM 3390 N N . VAL A 1 460 ? 130.278 141.752 169.764 1.00 129.06 460 VAL D N 1
ATOM 3391 C CA . VAL A 1 460 ? 130.679 143.108 169.407 1.00 129.06 460 VAL D CA 1
ATOM 3392 C C . VAL A 1 460 ? 131.301 143.753 170.636 1.00 129.06 460 VAL D C 1
ATOM 3393 O O . VAL A 1 460 ? 130.629 143.938 171.658 1.00 129.06 460 VAL D O 1
ATOM 3397 N N . THR A 1 461 ? 132.580 144.102 170.534 1.00 132.67 461 THR D N 1
ATOM 3398 C CA . THR A 1 461 ? 133.330 144.669 171.643 1.00 132.67 461 THR D CA 1
ATOM 3399 C C . THR A 1 461 ? 134.037 145.934 171.185 1.00 132.67 461 THR D C 1
ATOM 3400 O O . THR A 1 461 ? 134.600 145.978 170.087 1.00 132.67 461 THR D O 1
ATOM 3404 N N . ALA A 1 462 ? 134.008 146.960 172.031 1.00 138.90 462 ALA D N 1
ATOM 3405 C CA . ALA A 1 462 ? 134.682 148.223 171.766 1.00 138.90 462 ALA D CA 1
ATOM 3406 C C . ALA A 1 462 ? 135.739 148.458 172.834 1.00 138.90 462 ALA D C 1
ATOM 3407 O O . ALA A 1 462 ? 135.451 148.352 174.031 1.00 138.90 462 ALA D O 1
ATOM 3409 N N . LYS A 1 463 ? 136.957 148.776 172.401 1.00 144.75 463 LYS D N 1
ATOM 3410 C CA . LYS A 1 463 ? 138.075 149.013 173.302 1.00 144.75 463 LYS D CA 1
ATOM 3411 C C . LYS A 1 463 ? 138.754 150.324 172.935 1.00 144.75 463 LYS D C 1
ATOM 3412 O O . LYS A 1 463 ? 138.890 150.654 171.753 1.00 144.75 463 LYS D O 1
ATOM 3418 N N . ASP A 1 464 ? 139.180 151.068 173.955 1.00 144.93 464 ASP D N 1
ATOM 3419 C CA . ASP A 1 464 ? 139.836 152.355 173.753 1.00 144.93 464 ASP D CA 1
ATOM 3420 C C . ASP A 1 464 ? 141.324 152.124 173.523 1.00 144.93 464 ASP D C 1
ATOM 3421 O O . ASP A 1 464 ? 142.039 151.688 174.430 1.00 144.93 464 ASP D O 1
ATOM 3426 N N . LYS A 1 465 ? 141.795 152.416 172.309 1.00 144.53 465 LYS D N 1
ATOM 3427 C CA . LYS A 1 465 ? 143.222 152.296 172.028 1.00 144.53 465 LYS D CA 1
ATOM 3428 C C . LYS A 1 465 ? 144.023 153.358 172.771 1.00 144.53 465 LYS D C 1
ATOM 3429 O O . LYS A 1 465 ? 145.154 153.103 173.201 1.00 144.53 465 LYS D O 1
ATOM 3435 N N . GLY A 1 466 ? 143.456 154.556 172.924 1.00 143.37 466 GLY D N 1
ATOM 3436 C CA . GLY A 1 466 ? 144.185 155.631 173.579 1.00 143.37 466 GLY D CA 1
ATOM 3437 C C . GLY A 1 466 ? 144.449 155.366 175.049 1.00 143.37 466 GLY D C 1
ATOM 3438 O O . GLY A 1 466 ? 145.554 155.610 175.542 1.00 143.37 466 GLY D O 1
ATOM 3439 N N . THR A 1 467 ? 143.446 154.864 175.769 1.00 140.01 467 THR D N 1
ATOM 3440 C CA . THR A 1 467 ? 143.560 154.639 177.204 1.00 140.01 467 THR D CA 1
ATOM 3441 C C . THR A 1 467 ? 143.493 153.160 177.564 1.00 140.01 467 THR D C 1
ATOM 3442 O O . THR A 1 467 ? 144.402 152.640 178.217 1.00 140.01 467 THR D O 1
ATOM 3446 N N . GLY A 1 468 ? 142.435 152.466 177.154 1.00 139.69 468 GLY D N 1
ATOM 3447 C CA . GLY A 1 468 ? 142.279 151.067 177.497 1.00 139.69 468 GLY D CA 1
ATOM 3448 C C . GLY A 1 468 ? 140.876 150.717 177.946 1.00 139.69 468 GLY D C 1
ATOM 3449 O O . GLY A 1 468 ? 140.600 149.566 178.297 1.00 139.69 468 GLY D O 1
ATOM 3450 N N . LYS A 1 469 ? 139.984 151.705 177.944 1.00 139.98 469 LYS D N 1
ATOM 3451 C CA . LYS A 1 469 ? 138.601 151.464 178.336 1.00 139.98 469 LYS D CA 1
ATOM 3452 C C . LYS A 1 469 ? 137.937 150.501 177.362 1.00 139.98 469 LYS D C 1
ATOM 3453 O O . LYS A 1 469 ? 138.049 150.657 176.143 1.00 139.98 469 LYS D O 1
ATOM 3459 N N . GLU A 1 470 ? 137.244 149.501 177.904 1.00 136.88 470 GLU D N 1
ATOM 3460 C CA . GLU A 1 470 ? 136.652 148.444 177.094 1.00 136.88 470 GLU D CA 1
ATOM 3461 C C . GLU A 1 470 ? 135.257 148.120 177.601 1.00 136.88 470 GLU D C 1
ATOM 3462 O O . GLU A 1 470 ? 135.057 147.937 178.805 1.00 136.88 470 GLU D O 1
ATOM 3468 N N . ASN A 1 471 ? 134.298 148.051 176.681 1.00 133.61 471 ASN D N 1
ATOM 3469 C CA . ASN A 1 471 ? 132.955 147.576 176.968 1.00 133.61 471 ASN D CA 1
ATOM 3470 C C . ASN A 1 471 ? 132.557 146.547 175.918 1.00 133.61 471 ASN D C 1
ATOM 3471 O O . ASN A 1 471 ? 133.045 146.566 174.785 1.00 133.61 471 ASN D O 1
ATOM 3476 N N . THR A 1 472 ? 131.660 145.645 176.304 1.00 130.48 472 THR D N 1
ATOM 3477 C CA . THR A 1 472 ? 131.323 144.498 175.476 1.00 130.48 472 THR D CA 1
ATOM 3478 C C . THR A 1 472 ? 129.811 144.363 175.377 1.00 130.48 472 THR D C 1
ATOM 3479 O O . THR A 1 472 ? 129.078 144.733 176.297 1.00 130.48 472 THR D O 1
ATOM 3483 N N . ILE A 1 473 ? 129.351 143.830 174.247 1.00 126.88 473 ILE D N 1
ATOM 3484 C CA . ILE A 1 473 ? 127.949 143.492 174.055 1.00 126.88 473 ILE D CA 1
ATOM 3485 C C . ILE A 1 473 ? 127.867 142.063 1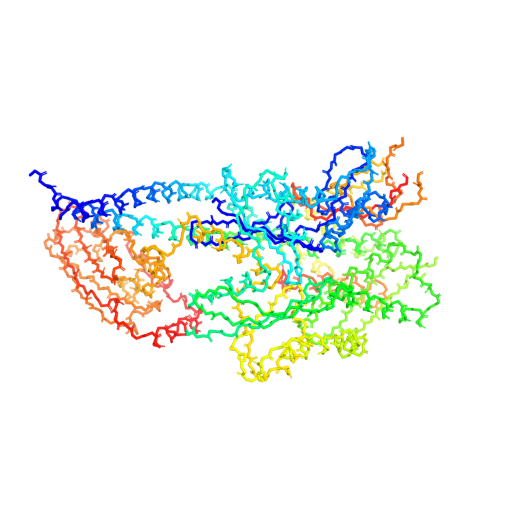73.536 1.00 126.88 473 ILE D C 1
ATOM 3486 O O . ILE A 1 473 ? 128.811 141.543 172.933 1.00 126.88 473 ILE D O 1
ATOM 3491 N N . ARG A 1 474 ? 126.735 141.421 173.801 1.00 123.47 474 ARG D N 1
ATOM 3492 C CA . ARG A 1 474 ? 126.504 140.021 173.460 1.00 123.47 474 ARG D CA 1
ATOM 3493 C C . ARG A 1 474 ? 125.111 139.871 172.855 1.00 123.47 474 ARG D C 1
ATOM 3494 O O . ARG A 1 474 ? 124.287 139.079 173.315 1.00 123.47 474 ARG D O 1
ATOM 3502 N N . ILE A 1 475 ? 124.824 140.683 171.835 1.00 126.34 475 ILE D N 1
ATOM 3503 C CA . ILE A 1 475 ? 123.470 140.766 171.287 1.00 126.34 475 ILE D CA 1
ATOM 3504 C C . ILE A 1 475 ? 122.964 139.389 170.876 1.00 126.34 475 ILE D C 1
ATOM 3505 O O . ILE A 1 475 ? 121.848 138.990 171.227 1.00 126.34 475 ILE D O 1
ATOM 3510 N N . GLN A 1 476 ? 123.774 138.643 170.128 1.00 128.39 476 GLN D N 1
ATOM 3511 C CA . GLN A 1 476 ? 123.500 137.260 169.746 1.00 128.39 476 GLN D CA 1
ATOM 3512 C C . GLN A 1 476 ? 122.194 137.102 168.970 1.00 128.39 476 GLN D C 1
ATOM 3513 O O . GLN A 1 476 ? 121.699 135.979 168.817 1.00 128.39 476 GLN D O 1
ATOM 3519 N N . GLU A 1 477 ? 121.621 138.193 168.467 1.00 136.77 477 GLU D N 1
ATOM 3520 C CA . GLU A 1 477 ? 120.346 138.138 167.765 1.00 136.77 477 GLU D CA 1
ATOM 3521 C C . GLU A 1 477 ? 120.500 137.967 166.259 1.00 136.77 477 GLU D C 1
ATOM 3522 O O . GLU A 1 477 ? 119.494 138.006 165.543 1.00 136.77 477 GLU D O 1
ATOM 3528 N N . GLY A 1 478 ? 121.725 137.787 165.763 1.00 142.49 478 GLY D N 1
ATOM 3529 C CA . GLY A 1 478 ? 121.907 137.557 164.339 1.00 142.49 478 GLY D CA 1
ATOM 3530 C C . GLY A 1 478 ? 121.257 136.270 163.867 1.00 142.49 478 GLY D C 1
ATOM 3531 O O . GLY A 1 478 ? 120.651 136.226 162.794 1.00 142.49 478 GLY D O 1
ATOM 3532 N N . SER A 1 479 ? 121.375 135.209 164.658 1.00 145.95 479 SER D N 1
ATOM 3533 C CA . SER A 1 479 ? 120.759 133.932 164.338 1.00 145.95 479 SER D CA 1
ATOM 3534 C C . SER A 1 479 ? 119.320 133.888 164.846 1.00 145.95 479 SER D C 1
ATOM 3535 O O . SER A 1 479 ? 118.879 134.734 165.628 1.00 145.95 479 SER D O 1
ATOM 3538 N N . GLY A 1 480 ? 118.582 132.878 164.387 1.00 157.72 480 GLY D N 1
ATOM 3539 C CA . GLY A 1 480 ? 117.208 132.679 164.794 1.00 157.72 480 GLY D CA 1
ATOM 3540 C C . GLY A 1 480 ? 116.171 133.354 163.923 1.00 157.72 480 GLY D C 1
ATOM 3541 O O . GLY A 1 480 ? 114.971 133.129 164.132 1.00 157.72 480 GLY D O 1
ATOM 3542 N N . LEU A 1 481 ? 116.585 134.174 162.961 1.00 161.89 481 LEU D N 1
ATOM 3543 C CA . LEU A 1 481 ? 115.634 134.823 162.070 1.00 161.89 481 LEU D CA 1
ATOM 3544 C C . LEU A 1 481 ? 114.986 133.802 161.144 1.00 161.89 481 LEU D C 1
ATOM 3545 O O . LEU A 1 481 ? 115.634 132.859 160.681 1.00 161.89 481 LEU D O 1
ATOM 3550 N N . SER A 1 482 ? 113.696 133.993 160.879 1.00 175.38 482 SER D N 1
ATOM 3551 C CA . SER A 1 482 ? 112.974 133.096 159.987 1.00 175.38 482 SER D CA 1
ATOM 3552 C C . SER A 1 482 ? 113.504 133.219 158.564 1.00 175.38 482 SER D C 1
ATOM 3553 O O . SER A 1 482 ? 113.754 134.321 158.069 1.00 175.38 482 SER D O 1
ATOM 3556 N N . LYS A 1 483 ? 113.671 132.070 157.903 1.00 181.81 483 LYS D N 1
ATOM 3557 C CA . LYS A 1 483 ? 114.234 132.062 156.557 1.00 181.81 483 LYS D CA 1
ATOM 3558 C C . LYS A 1 483 ? 113.303 132.719 155.546 1.00 181.81 483 LYS D C 1
ATOM 3559 O O . LYS A 1 483 ? 113.772 133.269 154.543 1.00 181.81 483 LYS D O 1
ATOM 3565 N N . GLU A 1 484 ? 111.989 132.665 155.782 1.00 182.73 484 GLU D N 1
ATOM 3566 C CA . GLU A 1 484 ? 111.046 133.285 154.856 1.00 182.73 484 GLU D CA 1
ATOM 3567 C C . GLU A 1 484 ? 111.239 134.795 154.797 1.00 182.73 484 GLU D C 1
ATOM 3568 O O . GLU A 1 484 ? 111.191 135.393 153.715 1.00 182.73 484 GLU D O 1
ATOM 3574 N N . ASP A 1 485 ? 111.462 135.430 155.949 1.00 182.17 485 ASP D N 1
ATOM 3575 C CA . ASP A 1 485 ? 111.655 136.874 155.987 1.00 182.17 485 ASP D CA 1
ATOM 3576 C C . ASP A 1 485 ? 113.022 137.301 155.468 1.00 182.17 485 ASP D C 1
ATOM 3577 O O . ASP A 1 485 ? 113.191 138.471 155.108 1.00 182.17 485 ASP D O 1
ATOM 3582 N N . ILE A 1 486 ? 113.994 136.387 155.424 1.00 179.11 486 ILE D N 1
ATOM 3583 C CA . ILE A 1 486 ? 115.326 136.736 154.935 1.00 179.11 486 ILE D CA 1
ATOM 3584 C C . ILE A 1 486 ? 115.266 137.150 153.471 1.00 179.11 486 ILE D C 1
ATOM 3585 O O . ILE A 1 486 ? 115.895 138.134 153.061 1.00 179.11 486 ILE D O 1
ATOM 3590 N N . ASP A 1 487 ? 114.508 136.410 152.659 1.00 184.55 487 ASP D N 1
ATOM 3591 C CA . ASP A 1 487 ? 114.386 136.738 151.243 1.00 184.55 487 ASP D CA 1
ATOM 3592 C C . ASP A 1 487 ? 113.671 138.063 151.012 1.00 184.55 487 ASP D C 1
ATOM 3593 O O . ASP A 1 487 ? 113.886 138.694 149.971 1.00 184.55 487 ASP D O 1
ATOM 3598 N N . ARG A 1 488 ? 112.827 138.496 151.952 1.00 187.44 488 ARG D N 1
ATOM 3599 C CA . ARG A 1 488 ? 112.150 139.779 151.798 1.00 187.44 488 ARG D CA 1
ATOM 3600 C C . ARG A 1 488 ? 113.132 140.939 151.913 1.00 187.44 488 ARG D C 1
ATOM 3601 O O . ARG A 1 488 ? 112.973 141.964 151.238 1.00 187.44 488 ARG D O 1
ATOM 3609 N N . MET A 1 489 ? 114.147 140.799 152.771 1.00 183.07 489 MET D N 1
ATOM 3610 C CA . MET A 1 489 ? 115.155 141.847 152.894 1.00 183.07 489 MET D CA 1
ATOM 3611 C C . MET A 1 489 ? 115.926 142.035 151.596 1.00 183.07 489 MET D C 1
ATOM 3612 O O . MET A 1 489 ? 116.386 143.144 151.307 1.00 183.07 489 MET D O 1
ATOM 3617 N N . ILE A 1 490 ? 116.068 140.973 150.799 1.00 176.52 490 ILE D N 1
ATOM 3618 C CA . ILE A 1 490 ? 116.733 141.102 149.505 1.00 176.52 490 ILE D CA 1
ATOM 3619 C C . ILE A 1 490 ? 115.977 142.087 148.623 1.00 176.52 490 ILE D C 1
ATOM 3620 O O . ILE A 1 490 ? 116.559 143.022 148.061 1.00 176.52 490 ILE D O 1
ATOM 3625 N N . LYS A 1 491 ? 114.660 141.897 148.503 1.00 182.70 491 LYS D N 1
ATOM 3626 C CA . LYS A 1 491 ? 113.847 142.814 147.713 1.00 182.70 491 LYS D CA 1
ATOM 3627 C C . LYS A 1 491 ? 113.834 144.207 148.328 1.00 182.70 491 LYS D C 1
ATOM 3628 O O . LYS A 1 491 ? 113.880 145.211 147.609 1.00 182.70 491 LYS D O 1
ATOM 3634 N N . ASP A 1 492 ? 113.772 144.286 149.661 1.00 177.29 492 ASP D N 1
ATOM 3635 C CA . ASP A 1 492 ? 113.741 145.587 150.323 1.00 177.29 492 ASP D CA 1
ATOM 3636 C C . ASP A 1 492 ? 115.005 146.384 150.029 1.00 177.29 492 ASP D C 1
ATOM 3637 O O . ASP A 1 492 ? 114.944 147.596 149.793 1.00 177.29 492 ASP D O 1
ATOM 3642 N N . ALA A 1 493 ? 116.161 145.720 150.035 1.00 178.01 493 ALA D N 1
ATOM 3643 C CA . ALA A 1 493 ? 117.415 146.400 149.732 1.00 178.01 493 ALA D CA 1
ATOM 3644 C C . ALA A 1 493 ? 117.550 146.707 148.244 1.00 178.01 493 ALA D C 1
ATOM 3645 O O . ALA A 1 493 ? 118.059 147.771 147.874 1.00 178.01 493 ALA D O 1
ATOM 3647 N N . GLU A 1 494 ? 117.104 145.794 147.376 1.00 183.69 494 GLU D N 1
ATOM 3648 C CA . GLU A 1 494 ? 117.294 145.981 145.942 1.00 183.69 494 GLU D CA 1
ATOM 3649 C C . GLU A 1 494 ? 116.349 147.021 145.354 1.00 183.69 494 GLU D C 1
ATOM 3650 O O . GLU A 1 494 ? 116.691 147.658 144.351 1.00 183.69 494 GLU D O 1
ATOM 3656 N N . ALA A 1 495 ? 115.164 147.204 145.944 1.00 183.35 495 ALA D N 1
ATOM 3657 C CA . ALA A 1 495 ? 114.221 148.182 145.410 1.00 183.35 495 ALA D CA 1
ATOM 3658 C C . ALA A 1 495 ? 114.782 149.596 145.490 1.00 183.35 495 ALA D C 1
ATOM 3659 O O . ALA A 1 495 ? 114.652 150.378 144.541 1.00 183.35 495 ALA D O 1
ATOM 3661 N N . HIS A 1 496 ? 115.407 149.942 146.611 1.00 179.01 496 HIS D N 1
ATOM 3662 C CA . HIS A 1 496 ? 116.006 151.263 146.794 1.00 179.01 496 HIS D CA 1
ATOM 3663 C C . HIS A 1 496 ? 117.480 151.266 146.398 1.00 179.01 496 HIS D C 1
ATOM 3664 O O . HIS A 1 496 ? 118.355 151.648 147.175 1.00 179.01 496 HIS D O 1
ATOM 3671 N N . ALA A 1 497 ? 117.759 150.825 145.169 1.00 176.74 497 ALA D N 1
ATOM 3672 C CA . ALA A 1 497 ? 119.139 150.771 144.695 1.00 176.74 497 ALA D CA 1
ATOM 3673 C C . ALA A 1 497 ? 119.745 152.164 144.586 1.00 176.74 497 ALA D C 1
ATOM 3674 O O . ALA A 1 497 ? 120.903 152.378 144.962 1.00 176.74 497 ALA D O 1
ATOM 3676 N N . GLU A 1 498 ? 118.978 153.127 144.072 1.00 174.42 498 GLU D N 1
ATOM 3677 C CA . GLU A 1 498 ? 119.455 154.500 143.910 1.00 174.42 498 GLU D CA 1
ATOM 3678 C C . GLU A 1 498 ? 119.255 155.243 145.228 1.00 174.42 498 GLU D C 1
ATOM 3679 O O . GLU A 1 498 ? 118.342 156.056 145.397 1.00 174.42 498 GLU D O 1
ATOM 3685 N N . GLU A 1 499 ? 120.138 154.952 146.183 1.00 165.94 499 GLU D N 1
ATOM 3686 C CA . GLU A 1 499 ? 120.118 155.567 147.510 1.00 165.94 499 GLU D CA 1
ATOM 3687 C C . GLU A 1 499 ? 121.523 156.090 147.797 1.00 165.94 499 GLU D C 1
ATOM 3688 O O . GLU A 1 499 ? 122.356 155.381 148.368 1.00 165.94 499 GLU D O 1
ATOM 3694 N N . ASP A 1 500 ? 121.783 157.334 147.394 1.00 167.91 500 ASP D N 1
ATOM 3695 C CA . ASP A 1 500 ? 123.078 157.972 147.595 1.00 167.91 500 ASP D CA 1
ATOM 3696 C C . ASP A 1 500 ? 122.994 159.163 148.544 1.00 167.91 500 ASP D C 1
ATOM 3697 O O . ASP A 1 500 ? 123.870 160.033 148.520 1.00 167.91 500 ASP D O 1
ATOM 3702 N N . ARG A 1 501 ? 121.952 159.222 149.377 1.00 164.43 501 ARG D N 1
ATOM 3703 C CA . ARG A 1 501 ? 121.800 160.335 150.307 1.00 164.43 501 ARG D CA 1
ATOM 3704 C C . ARG A 1 501 ? 122.872 160.342 151.389 1.00 164.43 501 ARG D C 1
ATOM 3705 O O . ARG A 1 501 ? 123.118 161.393 151.988 1.00 164.43 501 ARG D O 1
ATOM 3713 N N . LYS A 1 502 ? 123.512 159.199 151.652 1.00 163.91 502 LYS D N 1
ATOM 3714 C CA . LYS A 1 502 ? 124.547 159.148 152.680 1.00 163.91 502 LYS D CA 1
ATOM 3715 C C . LYS A 1 502 ? 125.751 160.006 152.312 1.00 163.91 502 LYS D C 1
ATOM 3716 O O . LYS A 1 502 ? 126.488 160.456 153.198 1.00 163.91 502 LYS D O 1
ATOM 3722 N N . ARG A 1 503 ? 125.968 160.241 151.015 1.00 167.33 503 ARG D N 1
ATOM 3723 C CA . ARG A 1 503 ? 127.056 161.121 150.603 1.00 167.33 503 ARG D CA 1
ATOM 3724 C C . ARG A 1 503 ? 126.827 162.548 151.079 1.00 167.33 503 ARG D C 1
ATOM 3725 O O . ARG A 1 503 ? 127.791 163.286 151.309 1.00 167.33 503 ARG D O 1
ATOM 3733 N N . ARG A 1 504 ? 125.566 162.951 151.249 1.00 169.32 504 ARG D N 1
ATOM 3734 C CA . ARG A 1 504 ? 125.278 164.272 151.799 1.00 169.32 504 ARG D CA 1
ATOM 3735 C C . ARG A 1 504 ? 125.805 164.394 153.225 1.00 169.32 504 ARG D C 1
ATOM 3736 O O . ARG A 1 504 ? 126.468 165.378 153.573 1.00 169.32 504 ARG D O 1
ATOM 3744 N N . GLU A 1 505 ? 125.535 163.390 154.063 1.00 168.62 505 GLU D N 1
ATOM 3745 C CA . GLU A 1 505 ? 126.081 163.398 155.417 1.00 168.62 505 GLU D CA 1
ATOM 3746 C C . GLU A 1 505 ? 127.601 163.300 155.400 1.00 168.62 505 GLU D C 1
ATOM 3747 O O . GLU A 1 505 ? 128.279 163.956 156.199 1.00 168.62 505 GLU D O 1
ATOM 3753 N N . GLU A 1 506 ? 128.152 162.482 154.498 1.00 168.34 506 GLU D N 1
ATOM 3754 C CA . GLU A 1 506 ? 129.605 162.367 154.399 1.00 168.34 506 GLU D CA 1
ATOM 3755 C C . GLU A 1 506 ? 130.241 163.714 154.081 1.00 168.34 506 GLU D C 1
ATOM 3756 O O . GLU A 1 506 ? 131.287 164.065 154.641 1.00 168.34 506 GLU D O 1
ATOM 3762 N N . ALA A 1 507 ? 129.625 164.481 153.180 1.00 170.52 507 ALA D N 1
ATOM 3763 C CA . ALA A 1 507 ? 130.083 165.841 152.923 1.00 170.52 507 ALA D CA 1
ATOM 3764 C C . ALA A 1 507 ? 129.899 166.726 154.149 1.00 170.52 507 ALA D C 1
ATOM 3765 O O . ALA A 1 507 ? 130.759 167.559 154.453 1.00 170.52 507 ALA D O 1
ATOM 3767 N N . ASP A 1 508 ? 128.783 166.559 154.866 1.00 174.82 508 ASP D N 1
ATOM 3768 C CA . ASP A 1 508 ? 128.524 167.359 156.061 1.00 174.82 508 ASP D CA 1
ATOM 3769 C C . ASP A 1 508 ? 129.511 167.072 157.187 1.00 174.82 508 ASP D C 1
ATOM 3770 O O . ASP A 1 508 ? 129.604 167.868 158.128 1.00 174.82 508 ASP D O 1
ATOM 3775 N N . VAL A 1 509 ? 130.243 165.960 157.116 1.00 180.71 509 VAL D N 1
ATOM 3776 C CA . VAL A 1 509 ? 131.263 165.647 158.120 1.00 180.71 509 VAL D CA 1
ATOM 3777 C C . VAL A 1 509 ? 132.452 166.597 157.952 1.00 180.71 509 VAL D C 1
ATOM 3778 O O . VAL A 1 509 ? 133.443 166.512 158.687 1.00 180.71 509 VAL D O 1
ATOM 3782 N N . ARG A 1 510 ? 132.352 167.535 157.005 1.00 182.15 510 ARG D N 1
ATOM 3783 C CA . ARG A 1 510 ? 133.458 168.449 156.728 1.00 182.15 510 ARG D CA 1
ATOM 3784 C C . ARG A 1 510 ? 133.797 169.345 157.914 1.00 182.15 510 ARG D C 1
ATOM 3785 O O . ARG A 1 510 ? 134.861 169.975 157.910 1.00 182.15 510 ARG D O 1
ATOM 3793 N N . ASN A 1 511 ? 132.918 169.431 158.917 1.00 183.63 511 ASN D N 1
ATOM 3794 C CA . ASN A 1 511 ? 133.183 170.295 160.064 1.00 183.63 511 ASN D CA 1
ATOM 3795 C C . ASN A 1 511 ? 134.459 169.882 160.790 1.00 183.63 511 ASN D C 1
ATOM 3796 O O . ASN A 1 511 ? 135.229 170.739 161.241 1.00 183.63 511 ASN D O 1
ATOM 3801 N N . GLN A 1 512 ? 134.697 168.579 160.917 1.00 182.52 512 GLN D N 1
ATOM 3802 C CA . GLN A 1 512 ? 135.913 168.104 161.562 1.00 182.52 512 GLN D CA 1
ATOM 3803 C C . GLN A 1 512 ? 137.138 168.476 160.735 1.00 182.52 512 GLN D C 1
ATOM 3804 O O . GLN A 1 512 ? 137.137 168.357 159.506 1.00 182.52 512 GLN D O 1
ATOM 3810 N N . ALA A 1 513 ? 138.184 168.929 161.423 1.00 180.86 513 ALA D N 1
ATOM 3811 C CA . ALA A 1 513 ? 139.441 169.334 160.794 1.00 180.86 513 ALA D CA 1
ATOM 3812 C C . ALA A 1 513 ? 139.221 170.391 159.715 1.00 180.86 513 ALA D C 1
ATOM 3813 O O . ALA A 1 513 ? 138.638 171.445 159.974 1.00 180.86 513 ALA D O 1
ATOM 3815 N N . ALA B 2 44 ? 137.615 107.478 176.340 1.00 209.59 44 ALA E N 1
ATOM 3816 C CA . ALA B 2 44 ? 138.219 106.162 176.168 1.00 209.59 44 ALA E CA 1
ATOM 3817 C C . ALA B 2 44 ? 139.258 106.180 175.052 1.00 209.59 44 ALA E C 1
ATOM 3818 O O . ALA B 2 44 ? 139.522 107.224 174.455 1.00 209.59 44 ALA E O 1
ATOM 3820 N N . ALA B 2 45 ? 139.851 105.014 174.781 1.00 205.95 45 ALA E N 1
ATOM 3821 C CA . ALA B 2 45 ? 140.859 104.922 173.729 1.00 205.95 45 ALA E CA 1
ATOM 3822 C C . ALA B 2 45 ? 140.260 105.205 172.357 1.00 205.95 45 ALA E C 1
ATOM 3823 O O . ALA B 2 45 ? 140.865 105.915 171.545 1.00 205.95 45 ALA E O 1
ATOM 3825 N N . ALA B 2 46 ? 139.076 104.654 172.076 1.00 201.36 46 ALA E N 1
ATOM 3826 C CA . ALA B 2 46 ? 138.429 104.904 170.791 1.00 201.36 46 ALA E CA 1
ATOM 3827 C C . ALA B 2 46 ? 138.038 106.369 170.644 1.00 201.36 46 ALA E C 1
ATOM 3828 O O . ALA B 2 46 ? 138.201 106.957 169.567 1.00 201.36 46 ALA E O 1
ATOM 3830 N N . ASP B 2 47 ? 137.513 106.973 171.713 1.00 198.78 47 ASP E N 1
ATOM 3831 C CA . ASP B 2 47 ? 137.177 108.392 171.670 1.00 198.78 47 ASP E CA 1
ATOM 3832 C C . ASP B 2 47 ? 138.423 109.241 171.456 1.00 198.78 47 ASP E C 1
ATOM 3833 O O . ASP B 2 47 ? 138.398 110.215 170.694 1.00 198.78 47 ASP E O 1
ATOM 3838 N N . ALA B 2 48 ? 139.524 108.884 172.121 1.00 192.43 48 ALA E N 1
ATOM 3839 C CA . ALA B 2 48 ? 140.776 109.608 171.926 1.00 192.43 48 ALA E CA 1
ATOM 3840 C C . ALA B 2 48 ? 141.269 109.480 170.491 1.00 192.43 48 ALA E C 1
ATOM 3841 O O . ALA B 2 48 ? 141.754 110.453 169.905 1.00 192.43 48 ALA E O 1
ATOM 3843 N N . ALA B 2 49 ? 141.156 108.284 169.908 1.00 185.77 49 ALA E N 1
ATOM 3844 C CA . ALA B 2 49 ? 141.572 108.093 168.521 1.00 185.77 49 ALA E CA 1
ATOM 3845 C C . ALA B 2 49 ? 140.713 108.912 167.564 1.00 185.77 49 ALA E C 1
ATOM 3846 O O . ALA B 2 49 ? 141.232 109.519 166.620 1.00 185.77 49 ALA E O 1
ATOM 3848 N N . HIS B 2 50 ? 139.396 108.934 167.788 1.00 184.69 50 HIS E N 1
ATOM 3849 C CA . HIS B 2 50 ? 138.517 109.735 166.940 1.00 184.69 50 HIS E CA 1
ATOM 3850 C C . HIS B 2 50 ? 138.836 111.220 167.065 1.00 184.69 50 HIS E C 1
ATOM 3851 O O . HIS B 2 50 ? 138.851 111.951 166.065 1.00 184.69 50 HIS E O 1
ATOM 3858 N N . THR B 2 51 ? 139.093 111.683 168.290 1.00 175.28 51 THR E N 1
ATOM 3859 C CA . THR B 2 51 ? 139.468 113.078 168.497 1.00 175.28 51 THR E CA 1
ATOM 3860 C C . THR B 2 51 ? 140.782 113.401 167.797 1.00 175.28 51 THR E C 1
ATOM 3861 O O . THR B 2 51 ? 140.927 114.471 167.193 1.00 175.28 51 THR E O 1
ATOM 3865 N N . GLU B 2 52 ? 141.751 112.485 167.869 1.00 165.74 52 GLU E N 1
ATOM 3866 C CA . GLU B 2 52 ? 143.019 112.678 167.173 1.00 165.74 52 GLU E CA 1
ATOM 3867 C C . GLU B 2 52 ? 142.811 112.767 165.669 1.00 165.74 52 GLU E C 1
ATOM 3868 O O . GLU B 2 52 ? 143.424 113.605 164.998 1.00 165.74 52 GLU E O 1
ATOM 3874 N N . ASP B 2 53 ? 141.956 111.902 165.121 1.00 161.33 53 ASP E N 1
ATOM 3875 C CA . ASP B 2 53 ? 141.680 111.947 163.689 1.00 161.33 53 ASP E CA 1
ATOM 3876 C C . ASP B 2 53 ? 141.041 113.272 163.297 1.00 161.33 53 ASP E C 1
ATOM 3877 O O . ASP B 2 53 ? 141.404 113.868 162.276 1.00 161.33 53 ASP E O 1
ATOM 3882 N N . LYS B 2 54 ? 140.087 113.749 164.100 1.00 151.04 54 LYS E N 1
ATOM 3883 C CA . LYS B 2 54 ? 139.457 115.032 163.805 1.00 151.04 54 LYS E CA 1
ATOM 3884 C C . LYS B 2 54 ? 140.471 116.167 163.858 1.00 151.04 54 LYS E C 1
ATOM 3885 O O . LYS B 2 54 ? 140.473 117.049 162.991 1.00 151.04 54 LYS E O 1
ATOM 3891 N N . VAL B 2 55 ? 141.345 116.156 164.867 1.00 151.74 55 VAL E N 1
ATOM 3892 C CA . VAL B 2 55 ? 142.361 117.197 164.986 1.00 151.74 55 VAL E CA 1
ATOM 3893 C C . VAL B 2 55 ? 143.292 117.171 163.782 1.00 151.74 55 VAL E C 1
ATOM 3894 O O . VAL B 2 55 ? 143.632 118.218 163.218 1.00 151.74 55 VAL E O 1
ATOM 3898 N N . ALA B 2 56 ? 143.715 115.974 163.367 1.00 148.86 56 ALA E N 1
ATOM 3899 C CA . ALA B 2 56 ? 144.600 115.859 162.213 1.00 148.86 56 ALA E CA 1
ATOM 3900 C C . ALA B 2 56 ? 143.924 116.364 160.946 1.00 148.86 56 ALA E C 1
ATOM 3901 O O . ALA B 2 56 ? 144.550 117.056 160.135 1.00 148.86 56 ALA E O 1
ATOM 3903 N N . GLU B 2 57 ? 142.645 116.030 160.758 1.00 143.15 57 GLU E N 1
ATOM 3904 C CA . GLU B 2 57 ? 141.926 116.492 159.574 1.00 143.15 57 GLU E CA 1
ATOM 3905 C C . GLU B 2 57 ? 141.808 118.011 159.559 1.00 143.15 57 GLU E C 1
ATOM 3906 O O . GLU B 2 57 ? 142.045 118.658 158.529 1.00 143.15 57 GLU E O 1
ATOM 3912 N N . LEU B 2 58 ? 141.446 118.603 160.700 1.00 134.10 58 LEU E N 1
ATOM 3913 C CA . LEU B 2 58 ? 141.307 120.054 160.750 1.00 134.10 58 LEU E CA 1
ATOM 3914 C C . LEU B 2 58 ? 142.649 120.739 160.529 1.00 134.10 58 LEU E C 1
ATOM 3915 O O . LEU B 2 58 ? 142.722 121.777 159.860 1.00 134.10 58 LEU E O 1
ATOM 3920 N N . THR B 2 59 ? 143.725 120.174 161.083 1.00 139.52 59 THR E N 1
ATOM 3921 C CA . THR B 2 59 ? 145.053 120.736 160.862 1.00 139.52 59 THR E CA 1
ATOM 3922 C C . THR B 2 59 ? 145.454 120.642 159.395 1.00 139.52 59 THR E C 1
ATOM 3923 O O . THR B 2 59 ? 146.024 121.588 158.839 1.00 139.52 59 THR E O 1
ATOM 3927 N N . ALA B 2 60 ? 145.159 119.511 158.751 1.00 135.13 60 ALA E N 1
ATOM 3928 C CA . ALA B 2 60 ? 145.484 119.343 157.340 1.00 135.13 60 ALA E CA 1
ATOM 3929 C C . ALA B 2 60 ? 144.645 120.240 156.441 1.00 135.13 60 ALA E C 1
ATOM 3930 O O . ALA B 2 60 ? 145.065 120.535 155.317 1.00 135.13 60 ALA E O 1
ATOM 3932 N N . ASP B 2 61 ? 143.468 120.664 156.897 1.00 130.18 61 ASP E N 1
ATOM 3933 C CA . ASP B 2 61 ? 142.661 121.596 156.116 1.00 130.18 61 ASP E CA 1
ATOM 3934 C C . ASP B 2 61 ? 143.042 123.054 156.345 1.00 130.18 61 ASP E C 1
ATOM 3935 O O . ASP B 2 61 ? 142.940 123.869 155.415 1.00 130.18 61 ASP E O 1
ATOM 3940 N N . LEU B 2 62 ? 143.472 123.397 157.564 1.00 123.71 62 LEU E N 1
ATOM 3941 C CA . LEU B 2 62 ? 143.733 124.792 157.908 1.00 123.71 62 LEU E CA 1
ATOM 3942 C C . LEU B 2 62 ? 144.870 125.375 157.075 1.00 123.71 62 LEU E C 1
ATOM 3943 O O . LEU B 2 62 ? 144.757 126.484 156.536 1.00 123.71 62 LEU E O 1
ATOM 3948 N N . GLN B 2 63 ? 145.981 124.646 156.955 1.00 123.68 63 GLN E N 1
ATOM 3949 C CA . GLN B 2 63 ? 147.101 125.190 156.196 1.00 123.68 63 GLN E CA 1
ATOM 3950 C C . GLN B 2 63 ? 146.790 125.240 154.706 1.00 123.68 63 GLN E C 1
ATOM 3951 O O . GLN B 2 63 ? 147.248 126.153 154.014 1.00 123.68 63 GLN E O 1
ATOM 3957 N N . ARG B 2 64 ? 145.999 124.291 154.198 1.00 116.69 64 ARG E N 1
ATOM 3958 C CA . ARG B 2 64 ? 145.613 124.337 152.792 1.00 116.69 64 ARG E CA 1
ATOM 3959 C C . ARG B 2 64 ? 144.761 125.564 152.502 1.00 116.69 64 ARG E C 1
ATOM 3960 O O . ARG B 2 64 ? 144.991 126.276 151.515 1.00 116.69 64 ARG E O 1
ATOM 3968 N N . VAL B 2 65 ? 143.767 125.831 153.354 1.00 114.67 65 VAL E N 1
ATOM 3969 C CA . VAL B 2 65 ? 142.928 126.997 153.106 1.00 114.67 65 VAL E CA 1
ATOM 3970 C C . VAL B 2 65 ? 143.731 128.280 153.291 1.00 114.67 65 VAL E C 1
ATOM 3971 O O . VAL B 2 65 ? 143.527 129.252 152.556 1.00 114.67 65 VAL E O 1
ATOM 3975 N N . GLN B 2 66 ? 144.679 128.302 154.233 1.00 113.47 66 GLN E N 1
ATOM 3976 C CA . GLN B 2 66 ? 145.531 129.481 154.383 1.00 113.47 66 GLN E CA 1
ATOM 3977 C C . GLN B 2 66 ? 146.394 129.714 153.145 1.00 113.47 66 GLN E C 1
ATOM 3978 O O . GLN B 2 66 ? 146.527 130.853 152.674 1.00 113.47 66 GLN E O 1
ATOM 3984 N N . ALA B 2 67 ? 146.996 128.650 152.608 1.00 109.38 67 ALA E N 1
ATOM 3985 C CA . ALA B 2 67 ? 147.831 128.795 151.421 1.00 109.38 67 ALA E CA 1
ATOM 3986 C C . ALA B 2 67 ? 147.010 129.251 150.224 1.00 109.38 67 ALA E C 1
ATOM 3987 O O . ALA B 2 67 ? 147.453 130.106 149.448 1.00 109.38 67 ALA E O 1
ATOM 3989 N N . ASP B 2 68 ? 145.810 128.691 150.056 1.00 108.70 68 ASP E N 1
ATOM 3990 C CA . ASP B 2 68 ? 144.942 129.131 148.969 1.00 108.70 68 ASP E CA 1
ATOM 3991 C C . ASP B 2 68 ? 144.537 130.588 149.149 1.00 108.70 68 ASP E C 1
ATOM 3992 O O . ASP B 2 68 ? 144.439 131.341 148.170 1.00 108.70 68 ASP E O 1
ATOM 3997 N N . PHE B 2 69 ? 144.294 131.003 150.393 1.00 105.01 69 PHE E N 1
ATOM 3998 C CA . PHE B 2 69 ? 143.954 132.394 150.651 1.00 105.01 69 PHE E CA 1
ATOM 3999 C C . PHE B 2 69 ? 145.102 133.316 150.265 1.00 105.01 69 PHE E C 1
ATOM 4000 O O . PHE B 2 69 ? 144.886 134.373 149.661 1.00 105.01 69 PHE E O 1
ATOM 4008 N N . ALA B 2 70 ? 146.335 132.921 150.589 1.00 104.14 70 ALA E N 1
ATOM 4009 C CA . ALA B 2 70 ? 147.494 133.712 150.179 1.00 104.14 70 ALA E CA 1
ATOM 4010 C C . ALA B 2 70 ? 147.622 133.762 148.659 1.00 104.14 70 ALA E C 1
ATOM 4011 O O . ALA B 2 70 ? 147.916 134.819 148.080 1.00 104.14 70 ALA E O 1
ATOM 4013 N N . ASN B 2 71 ? 147.410 132.623 147.995 1.00 93.47 71 ASN E N 1
ATOM 4014 C CA . ASN B 2 71 ? 147.516 132.590 146.541 1.00 93.47 71 ASN E CA 1
ATOM 4015 C C . ASN B 2 71 ? 146.506 133.528 145.902 1.00 93.47 71 ASN E C 1
ATOM 4016 O O . ASN B 2 71 ? 146.834 134.256 144.960 1.00 93.47 71 ASN E O 1
ATOM 4021 N N . TYR B 2 72 ? 145.274 133.534 146.406 1.00 99.37 72 TYR E N 1
ATOM 4022 C CA . TYR B 2 72 ? 144.287 134.458 145.862 1.00 99.37 72 TYR E CA 1
ATOM 4023 C C . TYR B 2 72 ? 144.608 135.902 146.224 1.00 99.37 72 TYR E C 1
ATOM 4024 O O . TYR B 2 72 ? 144.290 136.814 145.454 1.00 99.37 72 TYR E O 1
ATOM 4033 N N . ARG B 2 73 ? 145.219 136.135 147.390 1.00 102.39 73 ARG E N 1
ATOM 4034 C CA . ARG B 2 73 ? 145.643 137.489 147.733 1.00 102.39 73 ARG E CA 1
ATOM 4035 C C . ARG B 2 73 ? 146.671 138.005 146.737 1.00 102.39 73 ARG E C 1
ATOM 4036 O O . ARG B 2 73 ? 146.708 139.203 146.433 1.00 102.39 73 ARG E O 1
ATOM 4044 N N . LYS B 2 74 ? 147.519 137.111 146.225 1.00 98.76 74 LYS E N 1
ATOM 4045 C CA . LYS B 2 74 ? 148.476 137.510 145.196 1.00 98.76 74 LYS E CA 1
ATOM 4046 C C . LYS B 2 74 ? 147.780 138.059 143.952 1.00 98.76 74 LYS E C 1
ATOM 4047 O O . LYS B 2 74 ? 148.371 138.850 143.208 1.00 98.76 74 LYS E O 1
ATOM 4053 N N . ARG B 2 75 ? 146.529 137.659 143.712 1.00 98.46 75 ARG E N 1
ATOM 4054 C CA . ARG B 2 75 ? 145.801 138.056 142.511 1.00 98.46 75 ARG E CA 1
ATOM 4055 C C . ARG B 2 75 ? 145.345 139.509 142.545 1.00 98.46 75 ARG E C 1
ATOM 4056 O O . ARG B 2 75 ? 144.820 139.998 141.540 1.00 98.46 75 ARG E O 1
ATOM 4064 N N . ALA B 2 76 ? 145.528 140.208 143.666 1.00 105.26 76 ALA E N 1
ATOM 4065 C CA . ALA B 2 76 ? 145.087 141.595 143.760 1.00 105.26 76 ALA E CA 1
ATOM 4066 C C . ALA B 2 76 ? 145.818 142.508 142.783 1.00 105.26 76 ALA E C 1
ATOM 4067 O O . ALA B 2 76 ? 145.343 143.617 142.517 1.00 105.26 76 ALA E O 1
ATOM 4069 N N . LEU B 2 77 ? 146.960 142.073 142.246 1.00 101.65 77 LEU E N 1
ATOM 4070 C CA . LEU B 2 77 ? 147.718 142.872 141.296 1.00 101.65 77 LEU E CA 1
ATOM 4071 C C . LEU B 2 77 ? 148.082 142.135 140.015 1.00 101.65 77 LEU E C 1
ATOM 4072 O O . LEU B 2 77 ? 148.617 142.768 139.098 1.00 101.65 77 LEU E O 1
ATOM 4077 N N . ARG B 2 78 ? 147.815 140.832 139.916 1.00 94.34 78 ARG E N 1
ATOM 4078 C CA . ARG B 2 78 ? 148.203 140.057 138.741 1.00 94.34 78 ARG E CA 1
ATOM 4079 C C . ARG B 2 78 ? 147.112 140.078 137.673 1.00 94.34 78 ARG E C 1
ATOM 4080 O O . ARG B 2 78 ? 147.341 140.533 136.549 1.00 94.34 78 ARG E O 1
ATOM 4088 N N . ASP B 2 79 ? 145.926 139.583 138.012 1.00 95.62 79 ASP E N 1
ATOM 4089 C CA . ASP B 2 79 ? 144.800 139.548 137.090 1.00 95.62 79 ASP E CA 1
ATOM 4090 C C . ASP B 2 79 ? 143.783 140.642 137.373 1.00 95.62 79 ASP E C 1
ATOM 4091 O O . ASP B 2 79 ? 142.705 140.642 136.771 1.00 95.62 79 ASP E O 1
ATOM 4096 N N . GLN B 2 80 ? 144.095 141.567 138.282 1.00 103.17 80 GLN E N 1
ATOM 4097 C CA . GLN B 2 80 ? 143.149 142.625 138.618 1.00 103.17 80 GLN E CA 1
ATOM 4098 C C . GLN B 2 80 ? 142.813 143.462 137.393 1.00 103.17 80 GLN E C 1
ATOM 4099 O O . GLN B 2 80 ? 141.644 143.778 137.142 1.00 103.17 80 GLN E O 1
ATOM 4105 N N . GLN B 2 81 ? 143.829 143.827 136.613 1.00 109.09 81 GLN E N 1
ATOM 4106 C CA . GLN B 2 81 ? 143.600 144.597 135.399 1.00 109.09 81 GLN E CA 1
ATOM 4107 C C . GLN B 2 81 ? 143.235 143.723 134.207 1.00 109.09 81 GLN E C 1
ATOM 4108 O O . GLN B 2 81 ? 142.718 144.244 133.217 1.00 109.09 81 GLN E O 1
ATOM 4114 N N . ALA B 2 82 ? 143.476 142.413 134.279 1.00 103.35 82 ALA E N 1
ATOM 4115 C CA . ALA B 2 82 ? 143.130 141.547 133.156 1.00 103.35 82 ALA E CA 1
ATOM 4116 C C . ALA B 2 82 ? 141.620 141.401 133.012 1.00 103.35 82 ALA E C 1
ATOM 4117 O O . ALA B 2 82 ? 141.080 141.524 131.906 1.00 103.35 82 ALA E O 1
ATOM 4119 N N . ALA B 2 83 ? 140.921 141.143 134.120 1.00 107.89 83 ALA E N 1
ATOM 4120 C CA . ALA B 2 83 ? 139.474 140.970 134.056 1.00 107.89 83 ALA E CA 1
ATOM 4121 C C . ALA B 2 83 ? 138.780 142.257 133.631 1.00 107.89 83 ALA E C 1
ATOM 4122 O O . ALA B 2 83 ? 137.816 142.224 132.857 1.00 107.89 83 ALA E O 1
ATOM 4124 N N . ALA B 2 84 ? 139.244 143.402 134.135 1.00 104.71 84 ALA E N 1
ATOM 4125 C CA . ALA B 2 84 ? 138.681 144.673 133.696 1.00 104.71 84 ALA E CA 1
ATOM 4126 C C . ALA B 2 84 ? 139.012 144.947 132.234 1.00 104.71 84 ALA E C 1
ATOM 4127 O O . ALA B 2 84 ? 138.135 145.339 131.458 1.00 104.71 84 ALA E O 1
ATOM 4129 N N . ASP B 2 85 ? 140.266 144.722 131.833 1.00 103.36 85 ASP E N 1
ATOM 4130 C CA . ASP B 2 85 ? 140.679 144.933 130.451 1.00 103.36 85 ASP E CA 1
ATOM 4131 C C . ASP B 2 85 ? 140.010 143.969 129.485 1.00 103.36 85 ASP E C 1
ATOM 4132 O O . ASP B 2 85 ? 140.101 144.174 128.273 1.00 103.36 85 ASP E O 1
ATOM 4137 N N . ARG B 2 86 ? 139.370 142.911 129.981 1.00 101.82 86 ARG E N 1
ATOM 4138 C CA . ARG B 2 86 ? 138.447 142.177 129.123 1.00 101.82 86 ARG E CA 1
ATOM 4139 C C . ARG B 2 86 ? 137.364 143.100 128.576 1.00 101.82 86 ARG E C 1
ATOM 4140 O O . ARG B 2 86 ? 136.915 142.924 127.438 1.00 101.82 86 ARG E O 1
ATOM 4148 N N . ALA B 2 87 ? 136.949 144.104 129.355 1.00 100.76 87 ALA E N 1
ATOM 4149 C CA . ALA B 2 87 ? 136.012 145.095 128.833 1.00 100.76 87 ALA E CA 1
ATOM 4150 C C . ALA B 2 87 ? 136.666 145.955 127.759 1.00 100.76 87 ALA E C 1
ATOM 4151 O O . ALA B 2 87 ? 136.014 146.341 126.782 1.00 100.76 87 ALA E O 1
ATOM 4153 N N . LYS B 2 88 ? 137.954 146.270 127.923 1.00 101.93 88 LYS E N 1
ATOM 4154 C CA . LYS B 2 88 ? 138.684 146.958 126.862 1.00 101.93 88 LYS E CA 1
ATOM 4155 C C . LYS B 2 88 ? 138.724 146.114 125.597 1.00 101.93 88 LYS E C 1
ATOM 4156 O O . LYS B 2 88 ? 138.598 146.635 124.484 1.00 101.93 88 LYS E O 1
ATOM 4162 N N . ALA B 2 89 ? 138.915 144.807 125.753 1.00 96.31 89 ALA E N 1
ATOM 4163 C CA . ALA B 2 89 ? 138.880 143.906 124.609 1.00 96.31 89 ALA E CA 1
ATOM 4164 C C . ALA B 2 89 ? 137.501 143.898 123.964 1.00 96.31 89 ALA E C 1
ATOM 4165 O O . ALA B 2 89 ? 137.383 143.833 122.738 1.00 96.31 89 ALA E O 1
ATOM 4167 N N . SER B 2 90 ? 136.446 143.954 124.778 1.00 92.59 90 SER E N 1
ATOM 4168 C CA . SER B 2 90 ? 135.090 143.898 124.242 1.00 92.59 90 SER E CA 1
ATOM 4169 C C . SER B 2 90 ? 134.726 145.173 123.492 1.00 92.59 90 SER E C 1
ATOM 4170 O O . SER B 2 90 ? 134.062 145.118 122.447 1.00 92.59 90 SER E O 1
ATOM 4173 N N . VAL B 2 91 ? 135.148 146.330 124.004 1.00 97.46 91 VAL E N 1
ATOM 4174 C CA . VAL B 2 91 ? 134.773 147.608 123.403 1.00 97.46 91 VAL E CA 1
ATOM 4175 C C . VAL B 2 91 ? 135.477 147.790 122.064 1.00 97.46 91 VAL E C 1
ATOM 4176 O O . VAL B 2 91 ? 135.249 148.782 121.363 1.00 97.46 91 VAL E O 1
ATOM 4180 N N . VAL B 2 92 ? 136.344 146.843 121.702 1.00 95.19 92 VAL E N 1
ATOM 4181 C CA . VAL B 2 92 ? 136.979 146.813 120.393 1.00 95.19 92 VAL E CA 1
ATOM 4182 C C . VAL B 2 92 ? 136.498 145.629 119.563 1.00 95.19 92 VAL E C 1
ATOM 4183 O O . VAL B 2 92 ? 136.371 145.733 118.336 1.00 95.19 92 VAL E O 1
ATOM 4187 N N . SER B 2 93 ? 136.231 144.492 120.212 1.00 89.89 93 SER E N 1
ATOM 4188 C CA . SER B 2 93 ? 135.635 143.352 119.533 1.00 89.89 93 SER E CA 1
ATOM 4189 C C . SER B 2 93 ? 134.273 143.689 118.957 1.00 89.89 93 SER E C 1
ATOM 4190 O O . SER B 2 93 ? 133.871 143.093 117.953 1.00 89.89 93 SER E O 1
ATOM 4193 N N . GLN B 2 94 ? 133.548 144.615 119.578 1.00 97.31 94 GLN E N 1
ATOM 4194 C CA . GLN B 2 94 ? 132.283 145.046 119.003 1.00 97.31 94 GLN E CA 1
ATOM 4195 C C . GLN B 2 94 ? 132.479 145.939 117.785 1.00 97.31 94 GLN E C 1
ATOM 4196 O O . GLN B 2 94 ? 131.720 145.837 116.816 1.00 97.31 94 GLN E O 1
ATOM 4202 N N . LEU B 2 95 ? 133.487 146.810 117.807 1.00 94.37 95 LEU E N 1
ATOM 4203 C CA . LEU B 2 95 ? 133.679 147.760 116.719 1.00 94.37 95 LEU E CA 1
ATOM 4204 C C . LEU B 2 95 ? 134.424 147.169 115.533 1.00 94.37 95 LEU E C 1
ATOM 4205 O O . LEU B 2 95 ? 134.420 147.775 114.454 1.00 94.37 95 LEU E O 1
ATOM 4210 N N . LEU B 2 96 ? 135.075 146.021 115.712 1.00 94.22 96 LEU E N 1
ATOM 4211 C CA . LEU B 2 96 ? 135.851 145.419 114.635 1.00 94.22 96 LEU E CA 1
ATOM 4212 C C . LEU B 2 96 ? 135.005 145.134 113.400 1.00 94.22 96 LEU E C 1
ATOM 4213 O O . LEU B 2 96 ? 135.503 145.210 112.272 1.00 94.22 96 LEU E O 1
ATOM 4218 N N . GLY B 2 97 ? 133.727 144.813 113.597 1.00 94.26 97 GLY E N 1
ATOM 4219 C CA . GLY B 2 97 ? 132.853 144.608 112.455 1.00 94.26 97 GLY E CA 1
ATOM 4220 C C . GLY B 2 97 ? 132.696 145.863 111.620 1.00 94.26 97 GLY E C 1
ATOM 4221 O O . GLY B 2 97 ? 132.796 145.826 110.391 1.00 94.26 97 GLY E O 1
ATOM 4222 N N . VAL B 2 98 ? 132.460 146.998 112.280 1.00 100.80 98 VAL E N 1
ATOM 4223 C CA . VAL B 2 98 ? 132.327 148.262 111.560 1.00 100.80 98 VAL E CA 1
ATOM 4224 C C . VAL B 2 98 ? 133.647 148.630 110.901 1.00 100.80 98 VAL E C 1
ATOM 4225 O O . VAL B 2 98 ? 133.685 149.191 109.798 1.00 100.80 98 VAL E O 1
ATOM 4229 N N . LEU B 2 99 ? 134.753 148.329 111.583 1.00 95.01 99 LEU E N 1
ATOM 4230 C CA . LEU B 2 99 ? 136.069 148.605 111.016 1.00 95.01 99 LEU E CA 1
ATOM 4231 C C . LEU B 2 99 ? 136.269 147.832 109.718 1.00 95.01 99 LEU E C 1
ATOM 4232 O O . LEU B 2 99 ? 136.736 148.381 108.715 1.00 95.01 99 LEU E O 1
ATOM 4237 N N . ASP B 2 100 ? 135.894 146.551 109.717 1.00 97.13 100 ASP E N 1
ATOM 4238 C CA . ASP B 2 100 ? 136.006 145.745 108.505 1.00 97.13 100 ASP E CA 1
ATOM 4239 C C . ASP B 2 100 ? 135.058 146.242 107.421 1.00 97.13 100 ASP E C 1
ATOM 4240 O O . ASP B 2 100 ? 135.393 146.211 106.231 1.00 97.13 100 ASP E O 1
ATOM 4245 N N . ASP B 2 101 ? 133.858 146.673 107.809 1.00 104.20 101 ASP E N 1
ATOM 4246 C CA . ASP B 2 101 ? 132.916 147.198 106.825 1.00 104.20 101 ASP E CA 1
ATOM 4247 C C . ASP B 2 101 ? 133.493 148.421 106.125 1.00 104.20 101 ASP E C 1
ATOM 4248 O O . ASP B 2 101 ? 133.446 148.531 104.894 1.00 104.20 101 ASP E O 1
ATOM 4253 N N . LEU B 2 102 ? 134.068 149.342 106.899 1.00 102.77 102 LEU E N 1
ATOM 4254 C CA . LEU B 2 102 ? 134.740 150.492 106.305 1.00 102.77 102 LEU E CA 1
ATOM 4255 C C . LEU B 2 102 ? 135.919 150.058 105.444 1.00 102.77 102 LEU E C 1
ATOM 4256 O O . LEU B 2 102 ? 136.180 150.650 104.389 1.00 102.77 102 LEU E O 1
ATOM 4261 N N . GLU B 2 103 ? 136.657 149.040 105.890 1.00 104.98 103 GLU E N 1
ATOM 4262 C CA . GLU B 2 103 ? 137.809 148.572 105.127 1.00 104.98 103 GLU E CA 1
ATOM 4263 C C . GLU B 2 103 ? 137.393 148.102 103.741 1.00 104.98 103 GLU E C 1
ATOM 4264 O O . GLU B 2 103 ? 137.975 148.509 102.730 1.00 104.98 103 GLU E O 1
ATOM 4270 N N . ARG B 2 104 ? 136.378 147.242 103.675 1.00 106.50 104 ARG E N 1
ATOM 4271 C CA . ARG B 2 104 ? 135.927 146.761 102.376 1.00 106.50 104 ARG E CA 1
ATOM 4272 C C . ARG B 2 104 ? 135.162 147.826 101.605 1.00 106.50 104 ARG E C 1
ATOM 4273 O O . ARG B 2 104 ? 134.998 147.691 100.388 1.00 106.50 104 ARG E O 1
ATOM 4281 N N . ALA B 2 105 ? 134.688 148.876 102.279 1.00 110.55 105 ALA E N 1
ATOM 4282 C CA . ALA B 2 105 ? 134.148 150.020 101.552 1.00 110.55 105 ALA E CA 1
ATOM 4283 C C . ALA B 2 105 ? 135.253 150.772 100.823 1.00 110.55 105 ALA E C 1
ATOM 4284 O O . ALA B 2 105 ? 135.082 151.177 99.667 1.00 110.55 105 ALA E O 1
ATOM 4286 N N . ARG B 2 106 ? 136.392 150.969 101.488 1.00 113.98 106 ARG E N 1
ATOM 4287 C CA . ARG B 2 106 ? 137.537 151.587 100.826 1.00 113.98 106 ARG E CA 1
ATOM 4288 C C . ARG B 2 106 ? 138.087 150.694 99.722 1.00 113.98 106 ARG E C 1
ATOM 4289 O O . ARG B 2 106 ? 138.478 151.185 98.657 1.00 113.98 106 ARG E O 1
ATOM 4297 N N . LYS B 2 107 ? 138.133 149.382 99.963 1.00 111.02 107 LYS E N 1
ATOM 4298 C CA . LYS B 2 107 ? 138.716 148.467 98.986 1.00 111.02 107 LYS E CA 1
ATOM 4299 C C . LYS B 2 107 ? 137.933 148.471 97.680 1.00 111.02 107 LYS E C 1
ATOM 4300 O O . LYS B 2 107 ? 138.523 148.415 96.595 1.00 111.02 107 LYS E O 1
ATOM 4306 N N . HIS B 2 108 ? 136.608 148.537 97.760 1.00 114.69 108 HIS E N 1
ATOM 4307 C CA . HIS B 2 108 ? 135.783 148.530 96.560 1.00 114.69 108 HIS E CA 1
ATOM 4308 C C . HIS B 2 108 ? 135.624 149.910 95.944 1.00 114.69 108 HIS E C 1
ATOM 4309 O O . HIS B 2 108 ? 134.937 150.042 94.926 1.00 114.69 108 HIS E O 1
ATOM 4316 N N . GLY B 2 109 ? 136.232 150.936 96.534 1.00 118.24 109 GLY E N 1
ATOM 4317 C CA . GLY B 2 109 ? 136.219 152.262 95.963 1.00 118.24 109 GLY E CA 1
ATOM 4318 C C . GLY B 2 109 ? 134.970 153.063 96.233 1.00 118.24 109 GLY E C 1
ATOM 4319 O O . GLY B 2 109 ? 134.943 154.259 95.916 1.00 118.24 109 GLY E O 1
ATOM 4320 N N . ASP B 2 110 ? 133.931 152.451 96.802 1.00 114.89 110 ASP E N 1
ATOM 4321 C CA . ASP B 2 110 ? 132.741 153.209 97.158 1.00 114.89 110 ASP E CA 1
ATOM 4322 C C . ASP B 2 110 ? 133.015 154.195 98.283 1.00 114.89 110 ASP E C 1
ATOM 4323 O O . ASP B 2 110 ? 132.270 155.169 98.433 1.00 114.89 110 ASP E O 1
ATOM 4328 N N . LEU B 2 111 ? 134.070 153.971 99.069 1.00 116.87 111 LEU E N 1
ATOM 4329 C CA . LEU B 2 111 ? 134.396 154.867 100.169 1.00 116.87 111 LEU E CA 1
ATOM 4330 C C . LEU B 2 111 ? 135.896 155.122 100.256 1.00 116.87 111 LEU E C 1
ATOM 4331 O O . LEU B 2 111 ? 136.421 155.394 101.342 1.00 116.87 111 LEU E O 1
ATOM 4336 N N . GLU B 2 112 ? 136.601 155.037 99.125 1.00 122.28 112 GLU E N 1
ATOM 4337 C CA . GLU B 2 112 ? 138.025 155.355 99.119 1.00 122.28 112 GLU E CA 1
ATOM 4338 C C . GLU B 2 112 ? 138.269 156.806 99.516 1.00 122.28 112 GLU E C 1
ATOM 4339 O O . GLU B 2 112 ? 139.335 157.136 100.047 1.00 122.28 112 GLU E O 1
ATOM 4345 N N . SER B 2 113 ? 137.296 157.679 99.272 1.00 119.18 113 SER E N 1
ATOM 4346 C CA . SER B 2 113 ? 137.356 159.069 99.696 1.00 119.18 113 SER E CA 1
ATOM 4347 C C . SER B 2 113 ? 135.990 159.443 100.260 1.00 119.18 113 SER E C 1
ATOM 4348 O O . SER B 2 113 ? 135.122 158.588 100.454 1.00 119.18 113 SER E O 1
ATOM 4351 N N . GLY B 2 114 ? 135.797 160.731 100.526 1.00 117.47 114 GLY E N 1
ATOM 4352 C CA . GLY B 2 114 ? 134.530 161.220 101.013 1.00 117.47 114 GLY E CA 1
ATOM 4353 C C . GLY B 2 114 ? 134.513 161.444 102.511 1.00 117.47 114 GLY E C 1
ATOM 4354 O O . GLY B 2 114 ? 135.432 161.050 103.235 1.00 117.47 114 GLY E O 1
ATOM 4355 N N . PRO B 2 115 ? 133.455 162.100 103.000 1.00 118.99 115 PRO E N 1
ATOM 4356 C CA . PRO B 2 115 ? 133.374 162.383 104.444 1.00 118.99 115 PRO E CA 1
ATOM 4357 C C . PRO B 2 115 ? 133.395 161.138 105.312 1.00 118.99 115 PRO E C 1
ATOM 4358 O O . PRO B 2 115 ? 133.970 161.163 106.407 1.00 118.99 115 PRO E O 1
ATOM 4362 N N . LEU B 2 116 ? 132.781 160.043 104.859 1.00 120.29 116 LEU E N 1
ATOM 4363 C CA . LEU B 2 116 ? 132.800 158.818 105.651 1.00 120.29 116 LEU E CA 1
ATOM 4364 C C . LEU B 2 116 ? 134.189 158.195 105.676 1.00 120.29 116 LEU E C 1
ATOM 4365 O O . LEU B 2 116 ? 134.561 157.550 106.663 1.00 120.29 116 LEU E O 1
ATOM 4370 N N . LYS B 2 117 ? 134.970 158.379 104.611 1.00 118.21 117 LYS E N 1
ATOM 4371 C CA . LYS B 2 117 ? 136.368 157.969 104.655 1.00 118.21 117 LYS E CA 1
ATOM 4372 C C . LYS B 2 117 ? 137.127 158.758 105.713 1.00 118.21 117 LYS E C 1
ATOM 4373 O O . LYS B 2 117 ? 137.955 158.201 106.442 1.00 118.21 117 LYS E O 1
ATOM 4379 N N . SER B 2 118 ? 136.850 160.059 105.818 1.00 116.92 118 SER E N 1
ATOM 4380 C CA . SER B 2 118 ? 137.451 160.857 106.881 1.00 116.92 118 SER E CA 1
ATOM 4381 C C . SER B 2 118 ? 136.991 160.378 108.251 1.00 116.92 118 SER E C 1
ATOM 4382 O O . SER B 2 118 ? 137.763 160.392 109.215 1.00 116.92 118 SER E O 1
ATOM 4385 N N . VAL B 2 119 ? 135.728 159.967 108.358 1.00 119.61 119 VAL E N 1
ATOM 4386 C CA . VAL B 2 119 ? 135.216 159.431 109.616 1.00 119.61 119 VAL E CA 1
ATOM 4387 C C . VAL B 2 119 ? 135.985 158.174 110.004 1.00 119.61 119 VAL E C 1
ATOM 4388 O O . VAL B 2 119 ? 136.388 157.997 111.161 1.00 119.61 119 VAL E O 1
ATOM 4392 N N . ALA B 2 120 ? 136.205 157.286 109.034 1.00 116.45 120 ALA E N 1
ATOM 4393 C CA . ALA B 2 120 ? 136.992 156.085 109.288 1.00 116.45 120 ALA E CA 1
ATOM 4394 C C . ALA B 2 120 ? 138.417 156.439 109.691 1.00 116.45 120 ALA E C 1
ATOM 4395 O O . ALA B 2 120 ? 138.995 155.809 110.586 1.00 116.45 120 ALA E O 1
ATOM 4397 N N . ASP B 2 121 ? 139.003 157.437 109.027 1.00 121.52 121 ASP E N 1
ATOM 4398 C CA . ASP B 2 121 ? 140.355 157.862 109.369 1.00 121.52 121 ASP E CA 1
ATOM 4399 C C . ASP B 2 121 ? 140.420 158.363 110.804 1.00 121.52 121 ASP E C 1
ATOM 4400 O O . ASP B 2 121 ? 141.335 158.012 111.555 1.00 121.52 121 ASP E O 1
ATOM 4405 N N . LYS B 2 122 ? 139.448 159.186 111.201 1.00 116.71 122 LYS E N 1
ATOM 4406 C CA . LYS B 2 122 ? 139.410 159.680 112.573 1.00 116.71 122 LYS E CA 1
ATOM 4407 C C . LYS B 2 122 ? 139.267 158.531 113.557 1.00 116.71 122 LYS E C 1
ATOM 4408 O O . LYS B 2 122 ? 139.948 158.497 114.590 1.00 116.71 122 LYS E O 1
ATOM 4414 N N . LEU B 2 123 ? 138.397 157.569 113.243 1.00 118.82 123 LEU E N 1
ATOM 4415 C CA . LEU B 2 123 ? 138.193 156.433 114.135 1.00 118.82 123 LEU E CA 1
ATOM 4416 C C . LEU B 2 123 ? 139.481 155.644 114.325 1.00 118.82 123 LEU E C 1
ATOM 4417 O O . LEU B 2 123 ? 139.888 155.362 115.458 1.00 118.82 123 LEU E O 1
ATOM 4422 N N . ASP B 2 124 ? 140.140 155.278 113.223 1.00 116.94 124 ASP E N 1
ATOM 4423 C CA . ASP B 2 124 ? 141.344 154.465 113.350 1.00 116.94 124 ASP E CA 1
ATOM 4424 C C . ASP B 2 124 ? 142.471 155.248 114.008 1.00 116.94 124 ASP E C 1
ATOM 4425 O O . ASP B 2 124 ? 143.234 154.691 114.805 1.00 116.94 124 ASP E O 1
ATOM 4430 N N . SER B 2 125 ? 142.587 156.544 113.703 1.00 115.09 125 SER E N 1
ATOM 4431 C CA . SER B 2 125 ? 143.617 157.359 114.335 1.00 115.09 125 SER E CA 1
ATOM 4432 C C . SER B 2 125 ? 143.405 157.444 115.839 1.00 115.09 125 SER E C 1
ATOM 4433 O O . SER B 2 125 ? 144.360 157.321 116.616 1.00 115.09 125 SER E O 1
ATOM 4436 N N . ALA B 2 126 ? 142.160 157.653 116.272 1.00 112.75 126 ALA E N 1
ATOM 4437 C CA . ALA B 2 126 ? 141.884 157.704 117.702 1.00 112.75 126 ALA E CA 1
ATOM 4438 C C . ALA B 2 126 ? 142.161 156.362 118.364 1.00 112.75 126 ALA E C 1
ATOM 4439 O O . ALA B 2 126 ? 142.785 156.305 119.429 1.00 112.75 126 ALA E O 1
ATOM 4441 N N . LEU B 2 127 ? 141.718 155.270 117.742 1.00 113.84 127 LEU E N 1
ATOM 4442 C CA . LEU B 2 127 ? 141.923 153.957 118.338 1.00 113.84 127 LEU E CA 1
ATOM 4443 C C . LEU B 2 127 ? 143.386 153.536 118.327 1.00 113.84 127 LEU E C 1
ATOM 4444 O O . LEU B 2 127 ? 143.768 152.657 119.106 1.00 113.84 127 LEU E O 1
ATOM 4449 N N . THR B 2 128 ? 144.208 154.141 117.464 1.00 116.15 128 THR E N 1
ATOM 4450 C CA . THR B 2 128 ? 145.623 153.790 117.415 1.00 116.15 128 THR E CA 1
ATOM 4451 C C . THR B 2 128 ? 146.311 154.041 118.749 1.00 116.15 128 THR E C 1
ATOM 4452 O O . THR B 2 128 ? 147.232 153.303 119.120 1.00 116.15 128 THR E O 1
ATOM 4456 N N . GLY B 2 129 ? 145.882 155.070 119.483 1.00 117.64 129 GLY E N 1
ATOM 4457 C CA . GLY B 2 129 ? 146.454 155.319 120.794 1.00 117.64 129 GLY E CA 1
ATOM 4458 C C . GLY B 2 129 ? 146.230 154.174 121.760 1.00 117.64 129 GLY E C 1
ATOM 4459 O O . GLY B 2 129 ? 147.075 153.904 122.617 1.00 117.64 129 GLY E O 1
ATOM 4460 N N . LEU B 2 130 ? 145.094 153.486 121.636 1.00 114.09 130 LEU E N 1
ATOM 4461 C CA . LEU B 2 130 ? 144.811 152.327 122.470 1.00 114.09 130 LEU E CA 1
ATOM 4462 C C . LEU B 2 130 ? 145.638 151.106 122.087 1.00 114.09 130 LEU E C 1
ATOM 4463 O O . LEU B 2 130 ? 145.665 150.136 122.852 1.00 114.09 130 LEU E O 1
ATOM 4468 N N . GLY B 2 131 ? 146.307 151.124 120.936 1.00 104.77 131 GLY E N 1
ATOM 4469 C CA . GLY B 2 131 ? 147.176 150.027 120.559 1.00 104.77 131 GLY E CA 1
ATOM 4470 C C . GLY B 2 131 ? 146.666 149.174 119.417 1.00 104.77 131 GLY E C 1
ATOM 4471 O O . GLY B 2 131 ? 146.837 147.952 119.429 1.00 104.77 131 GLY E O 1
ATOM 4472 N N . LEU B 2 132 ? 146.038 149.799 118.424 1.00 96.44 132 LEU E N 1
ATOM 4473 C CA . LEU B 2 132 ? 145.551 149.076 117.254 1.00 96.44 132 LEU E CA 1
ATOM 4474 C C . LEU B 2 132 ? 146.721 148.807 116.317 1.00 96.44 132 LEU E C 1
ATOM 4475 O O . LEU B 2 132 ? 147.247 149.730 115.688 1.00 96.44 132 LEU E O 1
ATOM 4480 N N . VAL B 2 133 ? 147.129 147.549 116.224 1.00 93.60 133 VAL E N 1
ATOM 4481 C CA . VAL B 2 133 ? 148.229 147.135 115.355 1.00 93.60 133 VAL E CA 1
ATOM 4482 C C . VAL B 2 133 ? 147.662 146.073 114.421 1.00 93.60 133 VAL E C 1
ATOM 4483 O O . VAL B 2 133 ? 147.615 144.885 114.754 1.00 93.60 133 VAL E O 1
ATOM 4487 N N . ALA B 2 134 ? 147.220 146.499 113.241 1.00 84.01 134 ALA E N 1
ATOM 4488 C CA . ALA B 2 134 ? 146.647 145.570 112.279 1.00 84.01 134 ALA E CA 1
ATOM 4489 C C . ALA B 2 134 ? 147.704 144.588 111.796 1.00 84.01 134 ALA E C 1
ATOM 4490 O O . ALA B 2 134 ? 148.833 144.969 111.476 1.00 84.01 134 ALA E O 1
ATOM 4492 N N . PHE B 2 135 ? 147.332 143.318 111.748 1.00 89.45 135 PHE E N 1
ATOM 4493 C CA . PHE B 2 135 ? 148.214 142.241 111.328 1.00 89.45 135 PHE E CA 1
ATOM 4494 C C . PHE B 2 135 ? 147.678 141.618 110.045 1.00 89.45 135 PHE E C 1
ATOM 4495 O O . PHE B 2 135 ? 146.692 142.081 109.466 1.00 89.45 135 PHE E O 1
ATOM 4503 N N . GLY B 2 136 ? 148.340 140.555 109.603 1.00 94.62 136 GLY E N 1
ATOM 4504 C CA . GLY B 2 136 ? 147.971 139.910 108.356 1.00 94.62 136 GLY E CA 1
ATOM 4505 C C . GLY B 2 136 ? 148.187 140.778 107.135 1.00 94.62 136 GLY E C 1
ATOM 4506 O O . GLY B 2 136 ? 147.396 140.715 106.186 1.00 94.62 136 GLY E O 1
ATOM 4507 N N . ALA B 2 137 ? 149.238 141.592 107.138 1.00 96.41 137 ALA E N 1
ATOM 4508 C CA . ALA B 2 137 ? 149.522 142.450 106.000 1.00 96.41 137 ALA E CA 1
ATOM 4509 C C . ALA B 2 137 ? 149.884 141.615 104.780 1.00 96.41 137 ALA E C 1
ATOM 4510 O O . ALA B 2 137 ? 150.443 140.521 104.890 1.00 96.41 137 ALA E O 1
ATOM 4512 N N . GLU B 2 138 ? 149.554 142.146 103.607 1.00 101.57 138 GLU E N 1
ATOM 4513 C CA . GLU B 2 138 ? 149.763 141.414 102.367 1.00 101.57 138 GLU E CA 1
ATOM 4514 C C . GLU B 2 138 ? 151.239 141.098 102.166 1.00 101.57 138 GLU E C 1
ATOM 4515 O O . GLU B 2 138 ? 152.111 141.938 102.403 1.00 101.57 138 GLU E O 1
ATOM 4521 N N . GLY B 2 139 ? 151.515 139.872 101.731 1.00 103.05 139 GLY E N 1
ATOM 4522 C CA . GLY B 2 139 ? 152.875 139.445 101.478 1.00 103.05 139 GLY E CA 1
ATOM 4523 C C . GLY B 2 139 ? 153.630 138.926 102.679 1.00 103.05 139 GLY E C 1
ATOM 4524 O O . GLY B 2 139 ? 154.832 138.660 102.563 1.00 103.05 139 GLY E O 1
ATOM 4525 N N . GLU B 2 140 ? 152.975 138.768 103.823 1.00 100.89 140 GLU E N 1
ATOM 4526 C CA . GLU B 2 140 ? 153.627 138.298 105.035 1.00 100.89 140 GLU E CA 1
ATOM 4527 C C . GLU B 2 140 ? 153.374 136.808 105.248 1.00 100.89 140 GLU E C 1
ATOM 4528 O O . GLU B 2 140 ? 152.586 136.172 104.545 1.00 100.89 140 GLU E O 1
ATOM 4534 N N . ASP B 2 141 ? 154.065 136.255 106.240 1.00 93.40 141 ASP E N 1
ATOM 4535 C CA . ASP B 2 141 ? 153.894 134.855 106.589 1.00 93.40 141 ASP E CA 1
ATOM 4536 C C . ASP B 2 141 ? 152.518 134.621 107.197 1.00 93.40 141 ASP E C 1
ATOM 4537 O O . ASP B 2 141 ? 151.963 135.480 107.887 1.00 93.40 141 ASP E O 1
ATOM 4542 N N . PHE B 2 142 ? 151.966 133.439 106.933 1.00 92.96 142 PHE E N 1
ATOM 4543 C CA . PHE B 2 142 ? 150.687 133.048 107.510 1.00 92.96 142 PHE E CA 1
ATOM 4544 C C . PHE B 2 142 ? 150.897 132.598 108.950 1.00 92.96 142 PHE E C 1
ATOM 4545 O O . PHE B 2 142 ? 151.569 131.593 109.202 1.00 92.96 142 PHE E O 1
ATOM 4553 N N . ASP B 2 143 ? 150.326 133.343 109.890 1.00 92.42 143 ASP E N 1
ATOM 4554 C CA . ASP B 2 143 ? 150.435 133.015 111.305 1.00 92.42 143 ASP E CA 1
ATOM 4555 C C . ASP B 2 143 ? 149.106 132.461 111.791 1.00 92.42 143 ASP E C 1
ATOM 4556 O O . ASP B 2 143 ? 148.112 133.202 111.834 1.00 92.42 143 ASP E O 1
ATOM 4561 N N . PRO B 2 144 ? 149.030 131.177 112.153 1.00 88.23 144 PRO E N 1
ATOM 4562 C CA . PRO B 2 144 ? 147.753 130.641 112.648 1.00 88.23 144 PRO E CA 1
ATOM 4563 C C . PRO B 2 144 ? 147.238 131.363 113.877 1.00 88.23 144 PRO E C 1
ATOM 4564 O O . PRO B 2 144 ? 146.029 131.591 113.994 1.00 88.23 144 PRO E O 1
ATOM 4568 N N . VAL B 2 145 ? 148.125 131.750 114.795 1.00 88.75 145 VAL E N 1
ATOM 4569 C CA . VAL B 2 145 ? 147.675 132.412 116.010 1.00 88.75 145 VAL E CA 1
ATOM 4570 C C . VAL B 2 145 ? 147.187 133.821 115.725 1.00 88.75 145 VAL E C 1
ATOM 4571 O O . VAL B 2 145 ? 146.486 134.409 116.555 1.00 88.75 145 VAL E O 1
ATOM 4575 N N . LEU B 2 146 ? 147.528 134.379 114.566 1.00 89.01 146 LEU E N 1
ATOM 4576 C CA . LEU B 2 146 ? 147.129 135.736 114.224 1.00 89.01 146 LEU E CA 1
ATOM 4577 C C . LEU B 2 146 ? 146.152 135.824 113.065 1.00 89.01 146 LEU E C 1
ATOM 4578 O O . LEU B 2 146 ? 145.481 136.846 112.925 1.00 89.01 146 LEU E O 1
ATOM 4583 N N . HIS B 2 147 ? 146.054 134.796 112.230 1.00 89.18 147 HIS E N 1
ATOM 4584 C CA . HIS B 2 147 ? 145.293 134.884 110.995 1.00 89.18 147 HIS E CA 1
ATOM 4585 C C . HIS B 2 147 ? 144.184 133.843 110.968 1.00 89.18 147 HIS E C 1
ATOM 4586 O O . HIS B 2 147 ? 144.413 132.669 111.276 1.00 89.18 147 HIS E O 1
ATOM 4593 N N . GLU B 2 148 ? 142.979 134.282 110.600 1.00 91.59 148 GLU E N 1
ATOM 4594 C CA . GLU B 2 148 ? 141.814 133.404 110.470 1.00 91.59 148 GLU E CA 1
ATOM 4595 C C . GLU B 2 148 ? 141.673 133.047 108.995 1.00 91.59 148 GLU E C 1
ATOM 4596 O O . GLU B 2 148 ? 140.840 133.598 108.277 1.00 91.59 148 GLU E O 1
ATOM 4602 N N . ALA B 2 149 ? 142.497 132.110 108.547 1.00 90.51 149 ALA E N 1
ATOM 4603 C CA . ALA B 2 149 ? 142.504 131.736 107.145 1.00 90.51 149 ALA E CA 1
ATOM 4604 C C . ALA B 2 149 ? 141.263 130.917 106.797 1.00 90.51 149 ALA E C 1
ATOM 4605 O O . ALA B 2 149 ? 140.874 129.990 107.512 1.00 90.51 149 ALA E O 1
ATOM 4607 N N . VAL B 2 150 ? 140.637 131.274 105.675 1.00 85.34 150 VAL E N 1
ATOM 4608 C CA . VAL B 2 150 ? 139.393 130.636 105.256 1.00 85.34 150 VAL E CA 1
ATOM 4609 C C . VAL B 2 150 ? 139.582 129.904 103.933 1.00 85.34 150 VAL E C 1
ATOM 4610 O O . VAL B 2 150 ? 139.413 128.682 103.861 1.00 85.34 150 VAL E O 1
ATOM 4614 N N . GLN B 2 151 ? 139.944 130.636 102.884 1.00 80.58 151 GLN E N 1
ATOM 4615 C CA . GLN B 2 151 ? 140.036 130.090 101.537 1.00 80.58 151 GLN E CA 1
ATOM 4616 C C . GLN B 2 151 ? 141.482 129.774 101.189 1.00 80.58 151 GLN E C 1
ATOM 4617 O O . GLN B 2 151 ? 142.375 130.604 101.378 1.00 80.58 151 GLN E O 1
ATOM 4623 N N . HIS B 2 152 ? 141.706 128.568 100.681 1.00 82.94 152 HIS E N 1
ATOM 4624 C CA . HIS B 2 152 ? 143.031 128.094 100.299 1.00 82.94 152 HIS E CA 1
ATOM 4625 C C . HIS B 2 152 ? 143.024 127.929 98.784 1.00 82.94 152 HIS E C 1
ATOM 4626 O O . HIS B 2 152 ? 142.745 126.844 98.269 1.00 82.94 152 HIS E O 1
ATOM 4633 N N . GLU B 2 153 ? 143.329 129.013 98.069 1.00 86.20 153 GLU E N 1
ATOM 4634 C CA . GLU B 2 153 ? 143.264 128.978 96.614 1.00 86.20 153 GLU E CA 1
ATOM 4635 C C . GLU B 2 153 ? 144.378 128.148 95.994 1.00 86.20 153 GLU E C 1
ATOM 4636 O O . GLU B 2 153 ? 144.231 127.694 94.855 1.00 86.20 153 GLU E O 1
ATOM 4642 N N . GLY B 2 154 ? 145.482 127.938 96.705 1.00 88.32 154 GLY E N 1
ATOM 4643 C CA . GLY B 2 154 ? 146.570 127.155 96.155 1.00 88.32 154 GLY E CA 1
ATOM 4644 C C . GLY B 2 154 ? 147.228 126.227 97.154 1.00 88.32 154 GLY E C 1
ATOM 4645 O O . GLY B 2 154 ? 147.754 126.675 98.177 1.00 88.32 154 GLY E O 1
ATOM 4646 N N . ASP B 2 155 ? 147.221 124.933 96.859 1.00 95.92 155 ASP E N 1
ATOM 4647 C CA . ASP B 2 155 ? 147.824 123.947 97.745 1.00 95.92 155 ASP E CA 1
ATOM 4648 C C . ASP B 2 155 ? 149.339 123.930 97.582 1.00 95.92 155 ASP E C 1
ATOM 4649 O O . ASP B 2 155 ? 149.863 124.323 96.541 1.00 95.92 155 ASP E O 1
ATOM 4654 N N . SER B 2 160 ? 157.590 125.328 100.850 1.00 97.86 160 SER E N 1
ATOM 4655 C CA . SER B 2 160 ? 156.209 125.762 100.680 1.00 97.86 160 SER E CA 1
ATOM 4656 C C . SER B 2 160 ? 155.766 126.648 101.840 1.00 97.86 160 SER E C 1
ATOM 4657 O O . SER B 2 160 ? 154.983 126.229 102.692 1.00 97.86 160 SER E O 1
ATOM 4660 N N . LYS B 2 161 ? 156.271 127.871 101.866 1.00 93.52 161 LYS E N 1
ATOM 4661 C CA . LYS B 2 161 ? 155.921 128.801 102.930 1.00 93.52 161 LYS E CA 1
ATOM 4662 C C . LYS B 2 161 ? 154.515 129.341 102.707 1.00 93.52 161 LYS E C 1
ATOM 4663 O O . LYS B 2 161 ? 154.262 129.976 101.674 1.00 93.52 161 LYS E O 1
ATOM 4669 N N . PRO B 2 162 ? 153.579 129.118 103.627 1.00 89.37 162 PRO E N 1
ATOM 4670 C CA . PRO B 2 162 ? 152.243 129.697 103.468 1.00 89.37 162 PRO E CA 1
ATOM 4671 C C . PRO B 2 162 ? 152.300 131.214 103.492 1.00 89.37 162 PRO E C 1
ATOM 4672 O O . PRO B 2 162 ? 153.123 131.818 104.182 1.00 89.37 162 PRO E O 1
ATOM 4676 N N . VAL B 2 163 ? 151.408 131.830 102.723 1.00 85.79 163 VAL E N 1
ATOM 4677 C CA . VAL B 2 163 ? 151.392 133.276 102.564 1.00 85.79 163 VAL E CA 1
ATOM 4678 C C . VAL B 2 163 ? 149.968 133.699 102.246 1.00 85.79 163 VAL E C 1
ATOM 4679 O O . VAL B 2 163 ? 149.191 132.938 101.666 1.00 85.79 163 VAL E O 1
ATOM 4683 N N . ILE B 2 164 ? 149.624 134.917 102.642 1.00 88.87 164 ILE E N 1
ATOM 4684 C CA . ILE B 2 164 ? 148.277 135.429 102.437 1.00 88.87 164 ILE E CA 1
ATOM 4685 C C . ILE B 2 164 ? 148.139 135.933 101.008 1.00 88.87 164 ILE E C 1
ATOM 4686 O O . ILE B 2 164 ? 148.919 136.779 100.554 1.00 88.87 164 ILE E O 1
ATOM 4691 N N . GLY B 2 165 ? 147.152 135.405 100.290 1.00 91.75 165 GLY E N 1
ATOM 4692 C CA . GLY B 2 165 ? 146.830 135.906 98.970 1.00 91.75 165 GLY E CA 1
ATOM 4693 C C . GLY B 2 165 ? 146.149 137.259 98.998 1.00 91.75 165 GLY E C 1
ATOM 4694 O O . GLY B 2 165 ? 146.464 138.135 98.187 1.00 91.75 165 GLY E O 1
ATOM 4695 N N . THR B 2 166 ? 145.215 137.442 99.931 1.00 92.18 166 THR E N 1
ATOM 4696 C CA . THR B 2 166 ? 144.465 138.686 100.039 1.00 92.18 166 THR E CA 1
ATOM 4697 C C . THR B 2 166 ? 143.818 138.756 101.415 1.00 92.18 166 THR E C 1
ATOM 4698 O O . THR B 2 166 ? 143.275 137.762 101.900 1.00 92.18 166 THR E O 1
ATOM 4702 N N . VAL B 2 167 ? 143.886 139.931 102.038 1.00 96.55 167 VAL E N 1
ATOM 4703 C CA . VAL B 2 167 ? 143.192 140.180 103.300 1.00 96.55 167 VAL E CA 1
ATOM 4704 C C . VAL B 2 167 ? 141.760 140.549 102.931 1.00 96.55 167 VAL E C 1
ATOM 4705 O O . VAL B 2 167 ? 141.450 141.699 102.619 1.00 96.55 167 VAL E O 1
ATOM 4709 N N . MET B 2 168 ? 140.872 139.554 102.956 1.00 98.81 168 MET E N 1
ATOM 4710 C CA . MET B 2 168 ? 139.451 139.853 102.829 1.00 98.81 168 MET E CA 1
ATOM 4711 C C . MET B 2 168 ? 138.985 140.730 103.982 1.00 98.81 168 MET E C 1
ATOM 4712 O O . MET B 2 168 ? 138.225 141.685 103.782 1.00 98.81 168 MET E O 1
ATOM 4717 N N . ARG B 2 169 ? 139.439 140.425 105.196 1.00 95.63 169 ARG E N 1
ATOM 4718 C CA . ARG B 2 169 ? 139.199 141.257 106.368 1.00 95.63 169 ARG E CA 1
ATOM 4719 C C . ARG B 2 169 ? 140.526 141.486 107.071 1.00 95.63 169 ARG E C 1
ATOM 4720 O O . ARG B 2 169 ? 141.198 140.524 107.459 1.00 95.63 169 ARG E O 1
ATOM 4728 N N . GLN B 2 170 ? 140.902 142.751 107.232 1.00 94.73 170 GLN E N 1
ATOM 4729 C CA . GLN B 2 170 ? 142.142 143.080 107.922 1.00 94.73 170 GLN E CA 1
ATOM 4730 C C . GLN B 2 170 ? 142.016 142.743 109.401 1.00 94.73 170 GLN E C 1
ATOM 4731 O O . GLN B 2 170 ? 141.026 143.101 110.048 1.00 94.73 170 GLN E O 1
ATOM 4737 N N . GLY B 2 171 ? 143.012 142.044 109.937 1.00 92.94 171 GLY E N 1
ATOM 4738 C CA . GLY B 2 171 ? 143.020 141.754 111.354 1.00 92.94 171 GLY E CA 1
ATOM 4739 C C . GLY B 2 171 ? 143.238 143.002 112.187 1.00 92.94 171 GLY E C 1
ATOM 4740 O O . GLY B 2 171 ? 143.830 143.987 111.745 1.00 92.94 171 GLY E O 1
ATOM 4741 N N . TYR B 2 172 ? 142.744 142.961 113.420 1.00 93.60 172 TYR E N 1
ATOM 4742 C CA . TYR B 2 172 ? 142.799 144.128 114.284 1.00 93.60 172 TYR E CA 1
ATOM 4743 C C . TYR B 2 172 ? 143.205 143.717 115.690 1.00 93.60 172 TYR E C 1
ATOM 4744 O O . TYR B 2 172 ? 142.980 142.581 116.115 1.00 93.60 172 TYR E O 1
ATOM 4753 N N . GLN B 2 173 ? 143.793 144.668 116.413 1.00 95.57 173 GLN E N 1
ATOM 4754 C CA . GLN B 2 173 ? 144.453 144.397 117.680 1.00 95.57 173 GLN E CA 1
ATOM 4755 C C . GLN B 2 173 ? 144.121 145.510 118.663 1.00 95.57 173 GLN E C 1
ATOM 4756 O O . GLN B 2 173 ? 143.650 146.584 118.283 1.00 95.57 173 GLN E O 1
ATOM 4762 N N . LEU B 2 174 ? 144.354 145.229 119.948 1.00 99.65 174 LEU E N 1
ATOM 4763 C CA . LEU B 2 174 ? 144.237 146.219 121.024 1.00 99.65 174 LEU E CA 1
ATOM 4764 C C . LEU B 2 174 ? 145.401 145.967 121.979 1.00 99.65 174 LEU E C 1
ATOM 4765 O O . LEU B 2 174 ? 145.315 145.116 122.869 1.00 99.65 174 LEU E O 1
ATOM 4770 N N . GLY B 2 175 ? 146.483 146.711 121.789 1.00 103.46 175 GLY E N 1
ATOM 4771 C CA . GLY B 2 175 ? 147.669 146.479 122.596 1.00 103.46 175 GLY E CA 1
ATOM 4772 C C . GLY B 2 175 ? 148.256 145.112 122.305 1.00 103.46 175 GLY E C 1
ATOM 4773 O O . GLY B 2 175 ? 148.493 144.745 121.150 1.00 103.46 175 GLY E O 1
ATOM 4774 N N . GLU B 2 176 ? 148.497 144.342 123.363 1.00 106.50 176 GLU E N 1
ATOM 4775 C CA . GLU B 2 176 ? 149.106 143.025 123.248 1.00 106.50 176 GLU E CA 1
ATOM 4776 C C . GLU B 2 176 ? 148.082 141.898 123.264 1.00 106.50 176 GLU E C 1
ATOM 4777 O O . GLU B 2 176 ? 148.465 140.728 123.348 1.00 106.50 176 GLU E O 1
ATOM 4783 N N . GLN B 2 177 ? 146.794 142.220 123.190 1.00 100.14 177 GLN E N 1
ATOM 4784 C CA . GLN B 2 177 ? 145.732 141.224 123.257 1.00 100.14 177 GLN E CA 1
ATOM 4785 C C . GLN B 2 177 ? 145.248 140.921 121.843 1.00 100.14 177 GLN E C 1
ATOM 4786 O O . GLN B 2 177 ? 144.627 141.772 121.197 1.00 100.14 177 GLN E O 1
ATOM 4792 N N . VAL B 2 178 ? 145.535 139.711 121.366 1.00 86.97 178 VAL E N 1
ATOM 4793 C CA . VAL B 2 178 ? 145.048 139.274 120.062 1.00 86.97 178 VAL E CA 1
ATOM 4794 C C . VAL B 2 178 ? 143.535 139.125 120.135 1.00 86.97 178 VAL E C 1
ATOM 4795 O O . VAL B 2 178 ? 143.014 138.297 120.891 1.00 86.97 178 VAL E O 1
ATOM 4799 N N . LEU B 2 179 ? 142.821 139.926 119.348 1.00 76.29 179 LEU E N 1
ATOM 4800 C CA . LEU B 2 179 ? 141.368 139.966 119.450 1.00 76.29 179 LEU E CA 1
ATOM 4801 C C . LEU B 2 179 ? 140.700 139.022 118.452 1.00 76.29 179 LEU E C 1
ATOM 4802 O O . LEU B 2 179 ? 140.004 138.081 118.847 1.00 76.29 179 LEU E O 1
ATOM 4807 N N . ARG B 2 180 ? 140.901 139.264 117.158 1.00 77.83 180 ARG E N 1
ATOM 4808 C CA . ARG B 2 180 ? 140.261 138.491 116.097 1.00 77.83 180 ARG E CA 1
ATOM 4809 C C . ARG B 2 180 ? 141.316 138.144 115.061 1.00 77.83 180 ARG E C 1
ATOM 4810 O O . ARG B 2 180 ? 141.987 139.036 114.533 1.00 77.83 180 ARG E O 1
ATOM 4818 N N . HIS B 2 181 ? 141.464 136.856 114.771 1.00 81.50 181 HIS E N 1
ATOM 4819 C CA . HIS B 2 181 ? 142.452 136.430 113.795 1.00 81.50 181 HIS E CA 1
ATOM 4820 C C . HIS B 2 181 ? 142.117 137.001 112.421 1.00 81.50 181 HIS E C 1
ATOM 4821 O O . HIS B 2 181 ? 140.948 137.112 112.046 1.00 81.50 181 HIS E O 1
ATOM 4828 N N . ALA B 2 182 ? 143.154 137.375 111.674 1.00 86.76 182 ALA E N 1
ATOM 4829 C CA . ALA B 2 182 ? 142.953 138.058 110.402 1.00 86.76 182 ALA E CA 1
ATOM 4830 C C . ALA B 2 182 ? 142.408 137.100 109.352 1.00 86.76 182 ALA E C 1
ATOM 4831 O O . ALA B 2 182 ? 142.981 136.035 109.113 1.00 86.76 182 ALA E O 1
ATOM 4833 N N . LEU B 2 183 ? 141.307 137.489 108.712 1.00 92.03 183 LEU E N 1
ATOM 4834 C CA . LEU B 2 183 ? 140.717 136.683 107.645 1.00 92.03 183 LEU E CA 1
ATOM 4835 C C . LEU B 2 183 ? 141.596 136.780 106.406 1.00 92.03 183 LEU E C 1
ATOM 4836 O O . LEU B 2 183 ? 141.579 137.796 105.705 1.00 92.03 183 LEU E O 1
ATOM 4841 N N . VAL B 2 184 ? 142.367 135.730 106.135 1.00 91.23 184 VAL E N 1
ATOM 4842 C CA . VAL B 2 184 ? 143.381 135.752 105.089 1.00 91.23 184 VAL E CA 1
ATOM 4843 C C . VAL B 2 184 ? 143.162 134.574 104.151 1.00 91.23 184 VAL E C 1
ATOM 4844 O O . VAL B 2 184 ? 142.813 133.473 104.587 1.00 91.23 184 VAL E O 1
ATOM 4848 N N . GLY B 2 185 ? 143.340 134.815 102.857 1.00 83.12 185 GLY E N 1
ATOM 4849 C CA . GLY B 2 185 ? 143.298 133.735 101.895 1.00 83.12 185 GLY E CA 1
ATOM 4850 C C . GLY B 2 185 ? 144.672 133.153 101.647 1.00 83.12 185 GLY E C 1
ATOM 4851 O O . GLY B 2 185 ? 145.444 133.688 100.846 1.00 83.12 185 GLY E O 1
ATOM 4852 N N . VAL B 2 186 ? 144.987 132.049 102.321 1.00 87.39 186 VAL E N 1
ATOM 4853 C CA . VAL B 2 186 ? 146.316 131.464 102.213 1.00 87.39 186 VAL E CA 1
ATOM 4854 C C . VAL B 2 186 ? 146.505 130.872 100.824 1.00 87.39 186 VAL E C 1
ATOM 4855 O O . VAL B 2 186 ? 145.677 130.085 100.346 1.00 87.39 186 VAL E O 1
ATOM 4859 N N . VAL B 2 187 ? 147.601 131.248 100.172 1.00 83.08 187 VAL E N 1
ATOM 4860 C CA . VAL B 2 187 ? 147.919 130.752 98.842 1.00 83.0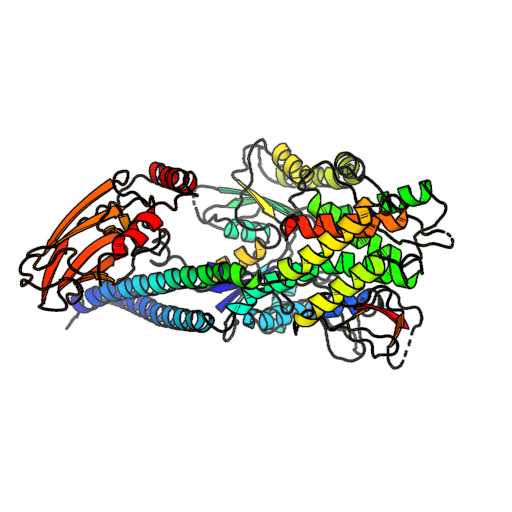8 187 VAL E CA 1
ATOM 4861 C C . VAL B 2 187 ? 149.296 130.103 98.846 1.00 83.08 187 VAL E C 1
ATOM 4862 O O . VAL B 2 187 ? 150.105 130.353 99.737 1.00 83.08 187 VAL E O 1
ATOM 4866 N N . ALA C 2 45 ? 147.195 113.064 182.759 1.00 167.00 45 ALA F N 1
ATOM 4867 C CA . ALA C 2 45 ? 147.992 112.375 181.750 1.00 167.00 45 ALA F CA 1
ATOM 4868 C C . ALA C 2 45 ? 147.150 112.051 180.521 1.00 167.00 45 ALA F C 1
ATOM 4869 O O . ALA C 2 45 ? 147.670 111.954 179.409 1.00 167.00 45 ALA F O 1
ATOM 4871 N N . ALA C 2 46 ? 145.844 111.876 180.733 1.00 168.64 46 ALA F N 1
ATOM 4872 C CA . ALA C 2 46 ? 144.945 111.580 179.622 1.00 168.64 46 ALA F CA 1
ATOM 4873 C C . ALA C 2 46 ? 144.866 112.748 178.645 1.00 168.64 46 ALA F C 1
ATOM 4874 O O . ALA C 2 46 ? 144.815 112.541 177.427 1.00 168.64 46 ALA F O 1
ATOM 4876 N N . ASP C 2 47 ? 144.847 113.978 179.164 1.00 163.61 47 ASP F N 1
ATOM 4877 C CA . ASP C 2 47 ? 144.762 115.193 178.351 1.00 163.61 47 ASP F CA 1
ATOM 4878 C C . ASP C 2 47 ? 143.504 115.213 177.488 1.00 163.61 47 ASP F C 1
ATOM 4879 O O . ASP C 2 47 ? 143.495 115.787 176.395 1.00 163.61 47 ASP F O 1
ATOM 4884 N N . ALA C 2 48 ? 142.431 114.583 177.974 1.00 156.65 48 ALA F N 1
ATOM 4885 C CA . ALA C 2 48 ? 141.165 114.614 177.249 1.00 156.65 48 ALA F CA 1
ATOM 4886 C C . ALA C 2 48 ? 140.618 116.033 177.162 1.00 156.65 48 ALA F C 1
ATOM 4887 O O . ALA C 2 48 ? 140.108 116.447 176.114 1.00 156.65 48 ALA F O 1
ATOM 4889 N N . ALA C 2 49 ? 140.716 116.793 178.255 1.00 154.14 49 ALA F N 1
ATOM 4890 C CA . ALA C 2 49 ? 140.282 118.185 178.229 1.00 154.14 49 ALA F CA 1
ATOM 4891 C C . ALA C 2 49 ? 141.123 119.004 177.259 1.00 154.14 49 ALA F C 1
ATOM 4892 O O . ALA C 2 49 ? 140.596 119.859 176.538 1.00 154.14 49 ALA F O 1
ATOM 4894 N N . HIS C 2 50 ? 142.435 118.757 177.228 1.00 154.68 50 HIS F N 1
ATOM 4895 C CA . HIS C 2 50 ? 143.298 119.466 176.289 1.00 154.68 50 HIS F CA 1
ATOM 4896 C C . HIS C 2 50 ? 142.922 119.146 174.848 1.00 154.68 50 HIS F C 1
ATOM 4897 O O . HIS C 2 50 ? 142.876 120.042 173.996 1.00 154.68 50 HIS F O 1
ATOM 4904 N N . THR C 2 51 ? 142.644 117.873 174.556 1.00 152.72 51 THR F N 1
ATOM 4905 C CA . THR C 2 51 ? 142.245 117.497 173.204 1.00 152.72 51 THR F CA 1
ATOM 4906 C C . THR C 2 51 ? 140.900 118.104 172.824 1.00 152.72 51 THR F C 1
ATOM 4907 O O . THR C 2 51 ? 140.720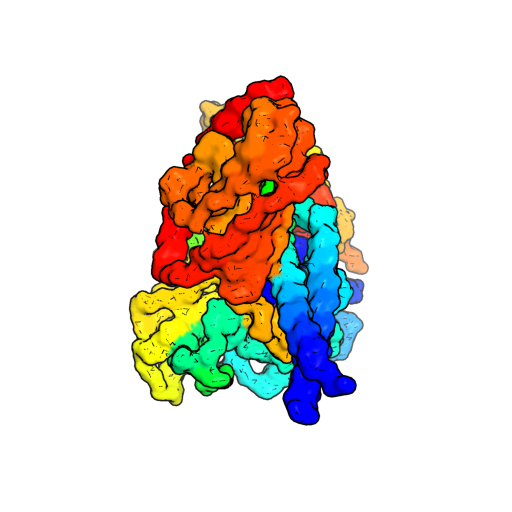 118.544 171.684 1.00 152.72 51 THR F O 1
ATOM 4911 N N . GLU C 2 52 ? 139.946 118.139 173.760 1.00 148.57 52 GLU F N 1
ATOM 4912 C CA . GLU C 2 52 ? 138.665 118.782 173.483 1.00 148.57 52 GLU F CA 1
ATOM 4913 C C . GLU C 2 52 ? 138.828 120.278 173.241 1.00 148.57 52 GLU F C 1
ATOM 4914 O O . GLU C 2 52 ? 138.172 120.836 172.352 1.00 148.57 52 GLU F O 1
ATOM 4920 N N . ASP C 2 53 ? 139.684 120.942 174.021 1.00 143.62 53 ASP F N 1
ATOM 4921 C CA . ASP C 2 53 ? 139.951 122.357 173.786 1.00 143.62 53 ASP F CA 1
ATOM 4922 C C . ASP C 2 53 ? 140.591 122.572 172.421 1.00 143.62 53 ASP F C 1
ATOM 4923 O O . ASP C 2 53 ? 140.245 123.521 171.708 1.00 143.62 53 ASP F O 1
ATOM 4928 N N . LYS C 2 54 ? 141.525 121.699 172.040 1.00 140.72 54 LYS F N 1
ATOM 4929 C CA . LYS C 2 54 ? 142.122 121.799 170.714 1.00 140.72 54 LYS F CA 1
ATOM 4930 C C . LYS C 2 54 ? 141.087 121.590 169.618 1.00 140.72 54 LYS F C 1
ATOM 4931 O O . LYS C 2 54 ? 141.156 122.246 168.577 1.00 140.72 54 LYS F O 1
ATOM 4937 N N . VAL C 2 55 ? 140.133 120.682 169.825 1.00 137.18 55 VAL F N 1
ATOM 4938 C CA . VAL C 2 55 ? 139.068 120.488 168.843 1.00 137.18 55 VAL F CA 1
ATOM 4939 C C . VAL C 2 55 ? 138.217 121.746 168.729 1.00 137.18 55 VAL F C 1
ATOM 4940 O O . VAL C 2 55 ? 137.906 122.211 167.626 1.00 137.18 55 VAL F O 1
ATOM 4944 N N . ALA C 2 56 ? 137.834 122.318 169.869 1.00 126.72 56 ALA F N 1
ATOM 4945 C CA . ALA C 2 56 ? 137.008 123.518 169.863 1.00 126.72 56 ALA F CA 1
ATOM 4946 C C . ALA C 2 56 ? 137.748 124.736 169.332 1.00 126.72 56 ALA F C 1
ATOM 4947 O O . ALA C 2 56 ? 137.104 125.702 168.910 1.00 126.72 56 ALA F O 1
ATOM 4949 N N . GLU C 2 57 ? 139.079 124.717 169.353 1.00 127.92 57 GLU F N 1
ATOM 4950 C CA . GLU C 2 57 ? 139.865 125.841 168.862 1.00 127.92 57 GLU F CA 1
ATOM 4951 C C . GLU C 2 57 ? 140.216 125.709 167.384 1.00 127.92 57 GLU F C 1
ATOM 4952 O O . GLU C 2 57 ? 140.114 126.686 166.639 1.00 127.92 57 GLU F O 1
ATOM 4958 N N . LEU C 2 58 ? 140.638 124.521 166.944 1.00 127.76 58 LEU F N 1
ATOM 4959 C CA . LEU C 2 58 ? 140.980 124.326 165.540 1.00 127.76 58 LEU F CA 1
ATOM 4960 C C . LEU C 2 58 ? 139.755 124.416 164.645 1.00 127.76 58 LEU F C 1
ATOM 4961 O O . LEU C 2 58 ? 139.859 124.886 163.508 1.00 127.76 58 LEU F O 1
ATOM 4966 N N . THR C 2 59 ? 138.595 123.966 165.125 1.00 126.84 59 THR F N 1
ATOM 4967 C CA . THR C 2 59 ? 137.369 124.160 164.360 1.00 126.84 59 THR F CA 1
ATOM 4968 C C . THR C 2 59 ? 137.083 125.640 164.150 1.00 126.84 59 THR F C 1
ATOM 4969 O O . THR C 2 59 ? 136.793 126.064 163.025 1.00 126.84 59 THR F O 1
ATOM 4973 N N . ALA C 2 60 ? 137.183 126.440 165.211 1.00 115.70 60 ALA F N 1
ATOM 4974 C CA . ALA C 2 60 ? 137.001 127.877 165.082 1.00 115.70 60 ALA F CA 1
ATOM 4975 C C . ALA C 2 60 ? 138.063 128.517 164.205 1.00 115.70 60 ALA F C 1
ATOM 4976 O O . ALA C 2 60 ? 137.749 129.459 163.477 1.00 115.70 60 ALA F O 1
ATOM 4978 N N . ASP C 2 61 ? 139.298 128.024 164.241 1.00 122.67 61 ASP F N 1
ATOM 4979 C CA . ASP C 2 61 ? 140.358 128.529 163.373 1.00 122.67 61 ASP F CA 1
ATOM 4980 C C . ASP C 2 61 ? 140.056 128.243 161.904 1.00 122.67 61 ASP F C 1
ATOM 4981 O O . ASP C 2 61 ? 140.211 129.121 161.050 1.00 122.67 61 ASP F O 1
ATOM 4986 N N . LEU C 2 62 ? 139.629 127.018 161.599 1.00 114.60 62 LEU F N 1
ATOM 4987 C CA . LEU C 2 62 ? 139.240 126.647 160.245 1.00 114.60 62 LEU F CA 1
ATOM 4988 C C . LEU C 2 62 ? 138.107 127.537 159.769 1.00 114.60 62 LEU F C 1
ATOM 4989 O O . LEU C 2 62 ? 138.131 128.040 158.641 1.00 114.60 62 LEU F O 1
ATOM 4994 N N . GLN C 2 63 ? 137.111 127.728 160.632 1.00 113.07 63 GLN F N 1
ATOM 4995 C CA . GLN C 2 63 ? 135.967 128.554 160.272 1.00 113.07 63 GLN F CA 1
ATOM 4996 C C . GLN C 2 63 ? 136.391 129.996 160.014 1.00 113.07 63 GLN F C 1
ATOM 4997 O O . GLN C 2 63 ? 135.970 130.614 159.030 1.00 113.07 63 GLN F O 1
ATOM 5003 N N . ARG C 2 64 ? 137.248 130.541 160.876 1.00 108.40 64 ARG F N 1
ATOM 5004 C CA . ARG C 2 64 ? 137.704 131.915 160.703 1.00 108.40 64 ARG F CA 1
ATOM 5005 C C . ARG C 2 64 ? 138.505 132.069 159.418 1.00 108.40 64 ARG F C 1
ATOM 5006 O O . ARG C 2 64 ? 138.341 133.047 158.683 1.00 108.40 64 ARG F O 1
ATOM 5014 N N . VAL C 2 65 ? 139.378 131.108 159.127 1.00 104.74 65 VAL F N 1
ATOM 5015 C CA . VAL C 2 65 ? 140.242 131.202 157.958 1.00 104.74 65 VAL F CA 1
ATOM 5016 C C . VAL C 2 65 ? 139.419 131.077 156.684 1.00 104.74 65 VAL F C 1
ATOM 5017 O O . VAL C 2 65 ? 139.630 131.831 155.729 1.00 104.74 65 VAL F O 1
ATOM 5021 N N . GLN C 2 66 ? 138.479 130.131 156.649 1.00 102.24 66 GLN F N 1
ATOM 5022 C CA . GLN C 2 66 ? 137.638 129.987 155.468 1.00 102.24 66 GLN F CA 1
ATOM 5023 C C . GLN C 2 66 ? 136.763 131.218 155.295 1.00 102.24 66 GLN F C 1
ATOM 5024 O O . GLN C 2 66 ? 136.487 131.629 154.166 1.00 102.24 66 GLN F O 1
ATOM 5030 N N . ALA C 2 67 ? 136.328 131.828 156.401 1.00 106.57 67 ALA F N 1
ATOM 5031 C CA . ALA C 2 67 ? 135.533 133.043 156.284 1.00 106.57 67 ALA F CA 1
ATOM 5032 C C . ALA C 2 67 ? 136.369 134.202 155.764 1.00 106.57 67 ALA F C 1
ATOM 5033 O O . ALA C 2 67 ? 135.884 135.012 154.970 1.00 106.57 67 ALA F O 1
ATOM 5035 N N . ASP C 2 68 ? 137.626 134.298 156.200 1.00 107.76 68 ASP F N 1
ATOM 5036 C CA . ASP C 2 68 ? 138.518 135.314 155.653 1.00 107.76 68 ASP F CA 1
ATOM 5037 C C . ASP C 2 68 ? 138.760 135.080 154.169 1.00 107.76 68 ASP F C 1
ATOM 5038 O O . ASP C 2 68 ? 138.776 136.028 153.373 1.00 107.76 68 ASP F O 1
ATOM 5043 N N . PHE C 2 69 ? 138.942 133.817 153.779 1.00 100.67 69 PHE F N 1
ATOM 5044 C CA . PHE C 2 69 ? 139.155 133.486 152.375 1.00 100.67 69 PHE F CA 1
ATOM 5045 C C . PHE C 2 69 ? 137.947 133.869 151.536 1.00 100.67 69 PHE F C 1
ATOM 5046 O O . PHE C 2 69 ? 138.088 134.468 150.469 1.00 100.67 69 PHE F O 1
ATOM 5054 N N . ALA C 2 70 ? 136.748 133.533 152.005 1.00 99.99 70 ALA F N 1
ATOM 5055 C CA . ALA C 2 70 ? 135.547 133.889 151.261 1.00 99.99 70 ALA F CA 1
ATOM 5056 C C . ALA C 2 70 ? 135.345 135.397 151.227 1.00 99.99 70 ALA F C 1
ATOM 5057 O O . ALA C 2 70 ? 134.953 135.954 150.194 1.00 99.99 70 ALA F O 1
ATOM 5059 N N . ASN C 2 71 ? 135.607 136.075 152.346 1.00 105.16 71 ASN F N 1
ATOM 5060 C CA . ASN C 2 71 ? 135.429 137.518 152.395 1.00 105.16 71 ASN F CA 1
ATOM 5061 C C . ASN C 2 71 ? 136.362 138.211 151.414 1.00 105.16 71 ASN F C 1
ATOM 5062 O O . ASN C 2 71 ? 135.949 139.129 150.701 1.00 105.16 71 ASN F O 1
ATOM 5067 N N . TYR C 2 72 ? 137.619 137.769 151.340 1.00 106.15 72 TYR F N 1
ATOM 5068 C CA . TYR C 2 72 ? 138.542 138.386 150.395 1.00 106.15 72 TYR F CA 1
ATOM 5069 C C . TYR C 2 72 ? 138.297 137.928 148.964 1.00 106.15 72 TYR F C 1
ATOM 5070 O O . TYR C 2 72 ? 138.569 138.685 148.026 1.00 106.15 72 TYR F O 1
ATOM 5079 N N . ARG C 2 73 ? 137.793 136.707 148.770 1.00 98.47 73 ARG F N 1
ATOM 5080 C CA . ARG C 2 73 ? 137.421 136.261 147.437 1.00 98.47 73 ARG F CA 1
ATOM 5081 C C . ARG C 2 73 ? 136.225 137.031 146.911 1.00 98.47 73 ARG F C 1
ATOM 5082 O O . ARG C 2 73 ? 136.064 137.145 145.693 1.00 98.47 73 ARG F O 1
ATOM 5090 N N . LYS C 2 74 ? 135.384 137.554 147.799 1.00 104.08 74 LYS F N 1
ATOM 5091 C CA . LYS C 2 74 ? 134.342 138.484 147.384 1.00 104.08 74 LYS F CA 1
ATOM 5092 C C . LYS C 2 74 ? 134.874 139.906 147.251 1.00 104.08 74 LYS F C 1
ATOM 5093 O O . LYS C 2 74 ? 134.467 140.635 146.344 1.00 104.08 74 LYS F O 1
ATOM 5099 N N . ARG C 2 75 ? 135.805 140.303 148.118 1.00 107.18 75 ARG F N 1
ATOM 5100 C CA . ARG C 2 75 ? 136.423 141.622 148.066 1.00 107.18 75 ARG F CA 1
ATOM 5101 C C . ARG C 2 75 ? 137.131 141.866 146.740 1.00 107.18 75 ARG F C 1
ATOM 5102 O O . ARG C 2 75 ? 136.758 142.770 145.987 1.00 107.18 75 ARG F O 1
ATOM 5110 N N . ALA C 2 76 ? 138.156 141.062 146.452 1.00 107.81 76 ALA F N 1
ATOM 5111 C CA . ALA C 2 76 ? 138.928 141.246 145.228 1.00 107.81 76 ALA F CA 1
ATOM 5112 C C . ALA C 2 76 ? 138.054 141.047 143.998 1.00 107.81 76 ALA F C 1
ATOM 5113 O O . ALA C 2 76 ? 138.248 141.701 142.968 1.00 107.81 76 ALA F O 1
ATOM 5115 N N . LEU C 2 77 ? 137.086 140.136 144.086 1.00 104.12 77 LEU F N 1
ATOM 5116 C CA . LEU C 2 77 ? 136.133 139.989 142.997 1.00 104.12 77 LEU F CA 1
ATOM 5117 C C . LEU C 2 77 ? 135.278 141.234 142.812 1.00 104.12 77 LEU F C 1
ATOM 5118 O O . LEU C 2 77 ? 134.848 141.508 141.687 1.00 104.12 77 LEU F O 1
ATOM 5123 N N . ARG C 2 78 ? 135.022 141.989 143.878 1.00 105.74 78 ARG F N 1
ATOM 5124 C CA . ARG C 2 78 ? 134.340 143.268 143.748 1.00 105.74 78 ARG F CA 1
ATOM 5125 C C . ARG C 2 78 ? 135.203 144.324 143.078 1.00 105.74 78 ARG F C 1
ATOM 5126 O O . ARG C 2 78 ? 134.677 145.138 142.316 1.00 105.74 78 ARG F O 1
ATOM 5134 N N . ASP C 2 79 ? 136.511 144.325 143.320 1.00 109.02 79 ASP F N 1
ATOM 5135 C CA . ASP C 2 79 ? 137.430 145.186 142.586 1.00 109.02 79 ASP F CA 1
ATOM 5136 C C . ASP C 2 79 ? 137.575 144.786 141.127 1.00 109.02 79 ASP F C 1
ATOM 5137 O O . ASP C 2 79 ? 137.776 145.651 140.272 1.00 109.02 79 ASP F O 1
ATOM 5142 N N . GLN C 2 80 ? 137.462 143.492 140.828 1.00 105.27 80 GLN F N 1
ATOM 5143 C CA . GLN C 2 80 ? 137.484 142.996 139.457 1.00 105.27 80 GLN F CA 1
ATOM 5144 C C . GLN C 2 80 ? 136.422 143.691 138.616 1.00 105.27 80 GLN F C 1
ATOM 5145 O O . GLN C 2 80 ? 136.623 143.927 137.420 1.00 105.27 80 GLN F O 1
ATOM 5151 N N . GLN C 2 81 ? 135.287 144.018 139.232 1.00 109.01 81 GLN F N 1
ATOM 5152 C CA . GLN C 2 81 ? 134.218 144.735 138.558 1.00 109.01 81 GLN F CA 1
ATOM 5153 C C . GLN C 2 81 ? 134.225 146.231 138.818 1.00 109.01 81 GLN F C 1
ATOM 5154 O O . GLN C 2 81 ? 133.651 146.978 138.018 1.00 109.01 81 GLN F O 1
ATOM 5160 N N . ALA C 2 82 ? 134.846 146.689 139.904 1.00 110.07 82 ALA F N 1
ATOM 5161 C CA . ALA C 2 82 ? 135.012 148.120 140.116 1.00 110.07 82 ALA F CA 1
ATOM 5162 C C . ALA C 2 82 ? 136.011 148.720 139.138 1.00 110.07 82 ALA F C 1
ATOM 5163 O O . ALA C 2 82 ? 135.913 149.906 138.804 1.00 110.07 82 ALA F O 1
ATOM 5165 N N . ALA C 2 83 ? 136.972 147.923 138.673 1.00 115.80 83 ALA F N 1
ATOM 5166 C CA . ALA C 2 83 ? 137.926 148.369 137.668 1.00 115.80 83 ALA F CA 1
ATOM 5167 C C . ALA C 2 83 ? 137.330 148.403 136.268 1.00 115.80 83 ALA F C 1
ATOM 5168 O O . ALA C 2 83 ? 137.997 148.865 135.336 1.00 115.80 83 ALA F O 1
ATOM 5170 N N . ALA C 2 84 ? 136.095 147.926 136.094 1.00 116.98 84 ALA F N 1
ATOM 5171 C CA . ALA C 2 84 ? 135.413 148.102 134.818 1.00 116.98 84 ALA F CA 1
ATOM 5172 C C . ALA C 2 84 ? 135.205 149.577 134.500 1.00 116.98 84 ALA F C 1
ATOM 5173 O O . ALA C 2 84 ? 135.168 149.959 133.325 1.00 116.98 84 ALA F O 1
ATOM 5175 N N . ASP C 2 85 ? 135.065 150.417 135.529 1.00 121.11 85 ASP F N 1
ATOM 5176 C CA . ASP C 2 85 ? 134.962 151.856 135.302 1.00 121.11 85 ASP F CA 1
ATOM 5177 C C . ASP C 2 85 ? 136.235 152.406 134.670 1.00 121.11 85 ASP F C 1
ATOM 5178 O O . ASP C 2 85 ? 136.176 153.237 133.757 1.00 121.11 85 ASP F O 1
ATOM 5183 N N . ARG C 2 86 ? 137.399 151.961 135.151 1.00 121.57 86 ARG F N 1
ATOM 5184 C CA . ARG C 2 86 ? 138.654 152.342 134.508 1.00 121.57 86 ARG F CA 1
ATOM 5185 C C . ARG C 2 86 ? 138.762 151.732 133.117 1.00 121.57 86 ARG F C 1
ATOM 5186 O O . ARG C 2 86 ? 139.301 152.359 132.197 1.00 121.57 86 ARG F O 1
ATOM 5194 N N . ALA C 2 87 ? 138.262 150.505 132.949 1.00 113.60 87 ALA F N 1
ATOM 5195 C CA . ALA C 2 87 ? 138.282 149.867 131.637 1.00 113.60 87 ALA F CA 1
ATOM 5196 C C . ALA C 2 87 ? 137.426 150.624 130.631 1.00 113.60 87 ALA F C 1
ATOM 5197 O O . ALA C 2 87 ? 137.670 150.542 129.422 1.00 113.60 87 ALA F O 1
ATOM 5199 N N . LYS C 2 88 ? 136.411 151.347 131.109 1.00 113.97 88 LYS F N 1
ATOM 5200 C CA . LYS C 2 88 ? 135.632 152.216 130.232 1.00 113.97 88 LYS F CA 1
ATOM 5201 C C . LYS C 2 88 ? 136.529 153.246 129.553 1.00 113.97 88 LYS F C 1
ATOM 5202 O O . LYS C 2 88 ? 136.519 153.380 128.324 1.00 113.97 88 LYS F O 1
ATOM 5208 N N . ALA C 2 89 ? 137.319 153.970 130.340 1.00 115.28 89 ALA F N 1
ATOM 5209 C CA . ALA C 2 89 ? 138.377 154.872 129.864 1.00 115.28 89 ALA F CA 1
ATOM 5210 C C . ALA C 2 89 ? 137.804 155.848 128.831 1.00 115.28 89 ALA F C 1
ATOM 5211 O O . ALA C 2 89 ? 136.619 156.203 128.877 1.00 115.28 89 ALA F O 1
ATOM 5213 N N . SER C 2 90 ? 138.647 156.291 127.898 1.00 115.79 90 SER F N 1
ATOM 5214 C CA . SER C 2 90 ? 138.263 157.230 126.855 1.00 115.79 90 SER F CA 1
ATOM 5215 C C . SER C 2 90 ? 137.845 156.530 125.569 1.00 115.79 90 SER F C 1
ATOM 5216 O O . SER C 2 90 ? 137.927 157.127 124.489 1.00 115.79 90 SER F O 1
ATOM 5219 N N . VAL C 2 91 ? 137.411 155.271 125.660 1.00 112.38 91 VAL F N 1
ATOM 5220 C CA . VAL C 2 91 ? 136.879 154.584 124.488 1.00 112.38 91 VAL F CA 1
ATOM 5221 C C . VAL C 2 91 ? 135.667 155.330 123.949 1.00 112.38 91 VAL F C 1
ATOM 5222 O O . VAL C 2 91 ? 135.540 155.556 122.738 1.00 112.38 91 VAL F O 1
ATOM 5226 N N . VAL C 2 92 ? 134.761 155.734 124.842 1.00 119.49 92 VAL F N 1
ATOM 5227 C CA . VAL C 2 92 ? 133.633 156.565 124.438 1.00 119.49 92 VAL F CA 1
ATOM 5228 C C . VAL C 2 92 ? 134.115 157.935 123.980 1.00 119.49 92 VAL F C 1
ATOM 5229 O O . VAL C 2 92 ? 133.531 158.531 123.071 1.00 119.49 92 VAL F O 1
ATOM 5233 N N . SER C 2 93 ? 135.181 158.459 124.588 1.00 119.78 93 SER F N 1
ATOM 5234 C CA . SER C 2 93 ? 135.725 159.730 124.121 1.00 119.78 93 SER F CA 1
ATOM 5235 C C . SER C 2 93 ? 136.196 159.636 122.676 1.00 119.78 93 SER F C 1
ATOM 5236 O O . SER C 2 93 ? 136.149 160.630 121.943 1.00 119.78 93 SER F O 1
ATOM 5239 N N . GLN C 2 94 ? 136.645 158.457 122.250 1.00 121.82 94 GLN F N 1
ATOM 5240 C CA . GLN C 2 94 ? 137.081 158.257 120.875 1.00 121.82 94 GLN F CA 1
ATOM 5241 C C . GLN C 2 94 ? 135.955 157.820 119.950 1.00 121.82 94 GLN F C 1
ATOM 5242 O O . GLN C 2 94 ? 136.068 157.992 118.732 1.00 121.82 94 GLN F O 1
ATOM 5248 N N . LEU C 2 95 ? 134.881 157.259 120.497 1.00 120.57 95 LEU F N 1
ATOM 5249 C CA . LEU C 2 95 ? 133.741 156.842 119.689 1.00 120.57 95 LEU F CA 1
ATOM 5250 C C . LEU C 2 95 ? 132.738 157.968 119.455 1.00 120.57 95 LEU F C 1
ATOM 5251 O O . LEU C 2 95 ? 132.102 158.019 118.395 1.00 120.57 95 LEU F O 1
ATOM 5256 N N . LEU C 2 96 ? 132.577 158.869 120.426 1.00 123.37 96 LEU F N 1
ATOM 5257 C CA . LEU C 2 96 ? 131.566 159.912 120.318 1.00 123.37 96 LEU F CA 1
ATOM 5258 C C . LEU C 2 96 ? 131.934 160.945 119.265 1.00 123.37 96 LEU F C 1
ATOM 5259 O O . LEU C 2 96 ? 131.050 161.464 118.582 1.00 123.37 96 LEU F O 1
ATOM 5264 N N . GLY C 2 97 ? 133.222 161.258 119.117 1.00 120.89 97 GLY F N 1
ATOM 5265 C CA . GLY C 2 97 ? 133.631 162.137 118.034 1.00 120.89 97 GLY F CA 1
ATOM 5266 C C . GLY C 2 97 ? 133.342 161.544 116.669 1.00 120.89 97 GLY F C 1
ATOM 5267 O O . GLY C 2 97 ? 132.898 162.244 115.756 1.00 120.89 97 GLY F O 1
ATOM 5268 N N . VAL C 2 98 ? 133.587 160.242 116.514 1.00 120.13 98 VAL F N 1
ATOM 5269 C CA . VAL C 2 98 ? 133.267 159.557 115.265 1.00 120.13 98 VAL F CA 1
ATOM 5270 C C . VAL C 2 98 ? 131.767 159.591 115.012 1.00 120.13 98 VAL F C 1
ATOM 5271 O O . VAL C 2 98 ? 131.308 159.841 113.886 1.00 120.13 98 VAL F O 1
ATOM 5275 N N . LEU C 2 99 ? 130.980 159.336 116.058 1.00 119.62 99 LEU F N 1
ATOM 5276 C CA . LEU C 2 99 ? 129.531 159.406 115.931 1.00 119.62 99 LEU F CA 1
ATOM 5277 C C . LEU C 2 99 ? 129.088 160.803 115.522 1.00 119.62 99 LEU F C 1
ATOM 5278 O O . LEU C 2 99 ? 128.220 160.958 114.658 1.00 119.62 99 LEU F O 1
ATOM 5283 N N . ASP C 2 100 ? 129.680 161.832 116.129 1.00 124.89 100 ASP F N 1
ATOM 5284 C CA . ASP C 2 100 ? 129.319 163.205 115.799 1.00 124.89 100 ASP F CA 1
ATOM 5285 C C . ASP C 2 100 ? 129.681 163.541 114.360 1.00 124.89 100 ASP F C 1
ATOM 5286 O O . ASP C 2 100 ? 128.916 164.219 113.667 1.00 124.89 100 ASP F O 1
ATOM 5291 N N . ASP C 2 101 ? 130.846 163.086 113.896 1.00 128.26 101 ASP F N 1
ATOM 5292 C CA . ASP C 2 101 ? 131.241 163.345 112.516 1.00 128.26 101 ASP F CA 1
ATOM 5293 C C . ASP C 2 101 ? 130.273 162.691 111.538 1.00 128.26 101 ASP F C 1
ATOM 5294 O O . ASP C 2 101 ? 129.814 163.325 110.577 1.00 128.26 101 ASP F O 1
ATOM 5299 N N . LEU C 2 102 ? 129.937 161.420 111.773 1.00 119.52 102 LEU F N 1
ATOM 5300 C CA . LEU C 2 102 ? 129.018 160.753 110.858 1.00 119.52 102 LEU F CA 1
ATOM 5301 C C . LEU C 2 102 ? 127.621 161.358 110.935 1.00 119.52 102 LEU F C 1
ATOM 5302 O O . LEU C 2 102 ? 126.929 161.439 109.917 1.00 119.52 102 LEU F O 1
ATOM 5307 N N . GLU C 2 103 ? 127.197 161.808 112.117 1.00 125.64 103 GLU F N 1
ATOM 5308 C CA . GLU C 2 103 ? 125.898 162.462 112.236 1.00 125.64 103 GLU F CA 1
ATOM 5309 C C . GLU C 2 103 ? 125.875 163.791 111.493 1.00 125.64 103 GLU F C 1
ATOM 5310 O O . GLU C 2 103 ? 124.890 164.116 110.821 1.00 125.64 103 GLU F O 1
ATOM 5316 N N . ARG C 2 104 ? 126.949 164.578 111.610 1.00 126.39 104 ARG F N 1
ATOM 5317 C CA . ARG C 2 104 ? 127.027 165.842 110.887 1.00 126.39 104 ARG F CA 1
ATOM 5318 C C . ARG C 2 104 ? 127.021 165.610 109.384 1.00 126.39 104 ARG F C 1
ATOM 5319 O O . ARG C 2 104 ? 126.425 166.389 108.629 1.00 126.39 104 ARG F O 1
ATOM 5327 N N . ALA C 2 105 ? 127.688 164.548 108.927 1.00 127.65 105 ALA F N 1
ATOM 5328 C CA . ALA C 2 105 ? 127.576 164.170 107.523 1.00 127.65 105 ALA F CA 1
ATOM 5329 C C . ALA C 2 105 ? 126.141 163.792 107.172 1.00 127.65 105 ALA F C 1
ATOM 5330 O O . ALA C 2 105 ? 125.626 164.182 106.118 1.00 127.65 105 ALA F O 1
ATOM 5332 N N . ARG C 2 106 ? 125.475 163.049 108.061 1.00 125.78 106 ARG F N 1
ATOM 5333 C CA . ARG C 2 106 ? 124.106 162.607 107.817 1.00 125.78 106 ARG F CA 1
ATOM 5334 C C . ARG C 2 106 ? 123.136 163.778 107.744 1.00 125.78 106 ARG F C 1
ATOM 5335 O O . ARG C 2 106 ? 122.110 163.691 107.059 1.00 125.78 106 ARG F O 1
ATOM 5343 N N . LYS C 2 107 ? 123.439 164.879 108.438 1.00 133.13 107 LYS F N 1
ATOM 5344 C CA . LYS C 2 107 ? 122.544 166.033 108.433 1.00 133.13 107 LYS F CA 1
ATOM 5345 C C . LYS C 2 107 ? 122.368 166.609 107.034 1.00 133.13 107 LYS F C 1
ATOM 5346 O O . LYS C 2 107 ? 121.356 167.263 106.756 1.00 133.13 107 LYS F O 1
ATOM 5352 N N . HIS C 2 108 ? 123.334 166.381 106.143 1.00 130.43 108 HIS F N 1
ATOM 5353 C CA . HIS C 2 108 ? 123.224 166.835 104.764 1.00 130.43 108 HIS F CA 1
ATOM 5354 C C . HIS C 2 108 ? 122.465 165.857 103.876 1.00 130.43 108 HIS F C 1
ATOM 5355 O O . HIS C 2 108 ? 122.296 166.133 102.684 1.00 130.43 108 HIS F O 1
ATOM 5362 N N . GLY C 2 109 ? 122.009 164.732 104.420 1.00 123.10 109 GLY F N 1
ATOM 5363 C CA . GLY C 2 109 ? 121.253 163.766 103.653 1.00 123.10 109 GLY F CA 1
ATOM 5364 C C . GLY C 2 109 ? 122.076 162.776 102.863 1.00 123.10 109 GLY F C 1
ATOM 5365 O O . GLY C 2 109 ? 121.505 162.026 102.062 1.00 123.10 109 GLY F O 1
ATOM 5366 N N . ASP C 2 110 ? 123.396 162.750 103.055 1.00 118.95 110 ASP F N 1
ATOM 5367 C CA . ASP C 2 110 ? 124.231 161.812 102.313 1.00 118.95 110 ASP F CA 1
ATOM 5368 C C . ASP C 2 110 ? 123.914 160.370 102.679 1.00 118.95 110 ASP F C 1
ATOM 5369 O O . ASP C 2 110 ? 123.937 159.490 101.811 1.00 118.95 110 ASP F O 1
ATOM 5374 N N . LEU C 2 111 ? 123.622 160.106 103.952 1.00 119.43 111 LEU F N 1
ATOM 5375 C CA . LEU C 2 111 ? 123.311 158.753 104.411 1.00 119.43 111 LEU F CA 1
ATOM 5376 C C . LEU C 2 111 ? 121.870 158.381 104.050 1.00 119.43 111 LEU F C 1
ATOM 5377 O O . LEU C 2 111 ? 121.027 158.093 104.899 1.00 119.43 111 LEU F O 1
ATOM 5382 N N . GLU C 2 112 ? 121.599 158.406 102.743 1.00 126.07 112 GLU F N 1
ATOM 5383 C CA . GLU C 2 112 ? 120.333 157.953 102.185 1.00 126.07 112 GLU F CA 1
ATOM 5384 C C . GLU C 2 112 ? 120.551 157.076 100.957 1.00 126.07 112 GLU F C 1
ATOM 5385 O O . GLU C 2 112 ? 119.596 156.811 100.218 1.00 126.07 112 GLU F O 1
ATOM 5391 N N . SER C 2 113 ? 121.779 156.627 100.727 1.00 123.54 113 SER F N 1
ATOM 5392 C CA . SER C 2 113 ? 122.144 155.823 99.571 1.00 123.54 113 SER F CA 1
ATOM 5393 C C . SER C 2 113 ? 121.943 154.343 99.903 1.00 123.54 113 SER F C 1
ATOM 5394 O O . SER C 2 113 ? 121.235 153.992 100.850 1.00 123.54 113 SER F O 1
ATOM 5397 N N . GLY C 2 114 ? 122.563 153.462 99.126 1.00 115.96 114 GLY F N 1
ATOM 5398 C CA . GLY C 2 114 ? 122.422 152.040 99.312 1.00 115.96 114 GLY F CA 1
ATOM 5399 C C . GLY C 2 114 ? 123.528 151.499 100.192 1.00 115.96 114 GLY F C 1
ATOM 5400 O O . GLY C 2 114 ? 123.492 151.636 101.419 1.00 115.96 114 GLY F O 1
ATOM 5401 N N . PRO C 2 115 ? 124.530 150.859 99.585 1.00 109.96 115 PRO F N 1
ATOM 5402 C CA . PRO C 2 115 ? 125.640 150.316 100.383 1.00 109.96 115 PRO F CA 1
ATOM 5403 C C . PRO C 2 115 ? 126.345 151.359 101.231 1.00 109.96 115 PRO F C 1
ATOM 5404 O O . PRO C 2 115 ? 126.954 151.001 102.247 1.00 109.96 115 PRO F O 1
ATOM 5408 N N . LEU C 2 116 ? 126.283 152.637 100.850 1.00 117.05 116 LEU F N 1
ATOM 5409 C CA . LEU C 2 116 ? 126.834 153.699 101.683 1.00 117.05 116 LEU F CA 1
ATOM 5410 C C . LEU C 2 116 ? 126.065 153.869 102.989 1.00 117.05 116 LEU F C 1
ATOM 5411 O O . LEU C 2 116 ? 126.602 154.447 103.940 1.00 117.05 116 LEU F O 1
ATOM 5416 N N . LYS C 2 117 ? 124.834 153.370 103.062 1.00 111.06 117 LYS F N 1
ATOM 5417 C CA . LYS C 2 117 ? 123.974 153.552 104.223 1.00 111.06 117 LYS F CA 1
ATOM 5418 C C . LYS C 2 117 ? 124.149 152.463 105.273 1.00 111.06 117 LYS F C 1
ATOM 5419 O O . LYS C 2 117 ? 123.440 152.476 106.283 1.00 111.06 117 LYS F O 1
ATOM 5425 N N . SER C 2 118 ? 125.069 151.526 105.062 1.00 108.15 118 SER F N 1
ATOM 5426 C CA . SER C 2 118 ? 125.222 150.402 105.977 1.00 108.15 118 SER F CA 1
ATOM 5427 C C . SER C 2 118 ? 126.183 150.711 107.119 1.00 108.15 118 SER F C 1
ATOM 5428 O O . SER C 2 118 ? 125.905 150.375 108.275 1.00 108.15 118 SER F O 1
ATOM 5431 N N . VAL C 2 119 ? 127.320 151.331 106.800 1.00 114.38 119 VAL F N 1
ATOM 5432 C CA . VAL C 2 119 ? 128.391 151.492 107.779 1.00 114.38 119 VAL F CA 1
ATOM 5433 C C . VAL C 2 119 ? 127.941 152.362 108.946 1.00 114.38 119 VAL F C 1
ATOM 5434 O O . VAL C 2 119 ? 128.169 152.021 110.112 1.00 114.38 119 VAL F O 1
ATOM 5438 N N . ALA C 2 120 ? 127.313 153.504 108.655 1.00 120.08 120 ALA F N 1
ATOM 5439 C CA . ALA C 2 120 ? 126.928 154.424 109.721 1.00 120.08 120 ALA F CA 1
ATOM 5440 C C . ALA C 2 120 ? 125.904 153.787 110.650 1.00 120.08 120 ALA F C 1
ATOM 5441 O O . ALA C 2 120 ? 126.004 153.904 111.877 1.00 120.08 120 ALA F O 1
ATOM 5443 N N . ASP C 2 121 ? 124.905 153.109 110.080 1.00 122.99 121 ASP F N 1
ATOM 5444 C CA . ASP C 2 121 ? 123.893 152.462 110.906 1.00 122.99 121 ASP F CA 1
ATOM 5445 C C . ASP C 2 121 ? 124.500 151.349 111.747 1.00 122.99 121 ASP F C 1
ATOM 5446 O O . ASP C 2 121 ? 124.166 151.205 112.929 1.00 122.99 121 ASP F O 1
ATOM 5451 N N . LYS C 2 122 ? 125.394 150.552 111.158 1.00 119.44 122 LYS F N 1
ATOM 5452 C CA . LYS C 2 122 ? 126.039 149.489 111.920 1.00 119.44 122 LYS F CA 1
ATOM 5453 C C . LYS C 2 122 ? 126.874 150.064 113.057 1.00 119.44 122 LYS F C 1
ATOM 5454 O O . LYS C 2 122 ? 126.842 149.552 114.185 1.00 119.44 122 LYS F O 1
ATOM 5460 N N . LEU C 2 123 ? 127.616 151.137 112.780 1.00 123.26 123 LEU F N 1
ATOM 5461 C CA . LEU C 2 123 ? 128.429 151.766 113.814 1.00 123.26 123 LEU F CA 1
ATOM 5462 C C . LEU C 2 123 ? 127.563 152.312 114.939 1.00 123.26 123 LEU F C 1
ATOM 5463 O O . LEU C 2 123 ? 127.882 152.129 116.117 1.00 123.26 123 LEU F O 1
ATOM 5468 N N . ASP C 2 124 ? 126.461 152.984 114.596 1.00 124.90 124 ASP F N 1
ATOM 5469 C CA . ASP C 2 124 ? 125.576 153.520 115.626 1.00 124.90 124 ASP F CA 1
ATOM 5470 C C . ASP C 2 124 ? 124.959 152.404 116.458 1.00 124.90 124 ASP F C 1
ATOM 5471 O O . ASP C 2 124 ? 124.876 152.509 117.688 1.00 124.90 124 ASP F O 1
ATOM 5476 N N . SER C 2 125 ? 124.521 151.327 115.803 1.00 123.89 125 SER F N 1
ATOM 5477 C CA . SER C 2 125 ? 123.908 150.219 116.526 1.00 123.89 125 SER F CA 1
ATOM 5478 C C . SER C 2 125 ? 124.900 149.565 117.478 1.00 123.89 125 SER F C 1
ATOM 5479 O O . SER C 2 125 ? 124.551 149.235 118.618 1.00 123.89 125 SER F O 1
ATOM 5482 N N . ALA C 2 126 ? 126.141 149.366 117.032 1.00 120.49 126 ALA F N 1
ATOM 5483 C CA . ALA C 2 126 ? 127.137 148.764 117.911 1.00 120.49 126 ALA F CA 1
ATOM 5484 C C . ALA C 2 126 ? 127.548 149.722 119.023 1.00 120.49 126 ALA F C 1
ATOM 5485 O O . ALA C 2 126 ? 127.819 149.294 120.151 1.00 120.49 126 ALA F O 1
ATOM 5487 N N . LEU C 2 127 ? 127.590 151.023 118.729 1.00 124.66 127 LEU F N 1
ATOM 5488 C CA . LEU C 2 127 ? 128.065 151.998 119.704 1.00 124.66 127 LEU F CA 1
ATOM 5489 C C . LEU C 2 127 ? 127.044 152.225 120.811 1.00 124.66 127 LEU F C 1
ATOM 5490 O O . LEU C 2 127 ? 127.416 152.357 121.983 1.00 124.66 127 LEU F O 1
ATOM 5495 N N . THR C 2 128 ? 125.754 152.269 120.459 1.00 123.92 128 THR F N 1
ATOM 5496 C CA . THR C 2 128 ? 124.724 152.610 121.437 1.00 123.92 128 THR F CA 1
ATOM 5497 C C . THR C 2 128 ? 124.785 151.696 122.654 1.00 123.92 128 THR F C 1
ATOM 5498 O O . THR C 2 128 ? 124.587 152.146 123.789 1.00 123.92 128 THR F O 1
ATOM 5502 N N . GLY C 2 129 ? 125.070 150.411 122.441 1.00 114.98 129 GLY F N 1
ATOM 5503 C CA . GLY C 2 129 ? 125.180 149.498 123.565 1.00 114.98 129 GLY F CA 1
ATOM 5504 C C . GLY C 2 129 ? 126.345 149.830 124.475 1.00 114.98 129 GLY F C 1
ATOM 5505 O O . GLY C 2 129 ? 126.239 149.720 125.699 1.00 114.98 129 GLY F O 1
ATOM 5506 N N . LEU C 2 130 ? 127.468 150.244 123.896 1.00 111.05 130 LEU F N 1
ATOM 5507 C CA . LEU C 2 130 ? 128.685 150.502 124.655 1.00 111.05 130 LEU F CA 1
ATOM 5508 C C . LEU C 2 130 ? 129.122 151.958 124.535 1.00 111.05 130 LEU F C 1
ATOM 5509 O O . LEU C 2 130 ? 130.318 152.256 124.534 1.00 111.05 130 LEU F O 1
ATOM 5514 N N . GLY C 2 131 ? 128.165 152.873 124.431 1.00 119.17 131 GLY F N 1
ATOM 5515 C CA . GLY C 2 131 ? 128.494 154.281 124.342 1.00 119.17 131 GLY F CA 1
ATOM 5516 C C . GLY C 2 131 ? 127.269 155.143 124.536 1.00 119.17 131 GLY F C 1
ATOM 5517 O O . GLY C 2 131 ? 126.131 154.696 124.357 1.00 119.17 131 GLY F O 1
ATOM 5518 N N . LEU C 2 132 ? 127.522 156.394 124.903 1.00 120.33 132 LEU F N 1
ATOM 5519 C CA . LEU C 2 132 ? 126.463 157.366 125.110 1.00 120.33 132 LEU F CA 1
ATOM 5520 C C . LEU C 2 132 ? 126.143 158.095 123.810 1.00 120.33 132 LEU F C 1
ATOM 5521 O O . LEU C 2 132 ? 126.931 158.107 122.861 1.00 120.33 132 LEU F O 1
ATOM 5526 N N . VAL C 2 133 ? 124.963 158.710 123.781 1.00 119.22 133 VAL F N 1
ATOM 5527 C CA . VAL C 2 133 ? 124.495 159.446 122.613 1.00 119.22 133 VAL F CA 1
ATOM 5528 C C . VAL C 2 133 ? 125.253 160.762 122.502 1.00 119.22 133 VAL F C 1
ATOM 5529 O O . VAL C 2 133 ? 126.008 161.136 123.406 1.00 119.22 133 VAL F O 1
ATOM 5533 N N . ALA C 2 134 ? 125.068 161.460 121.387 1.00 121.34 134 ALA F N 1
ATOM 5534 C CA . ALA C 2 134 ? 125.703 162.755 121.173 1.00 121.34 134 ALA F CA 1
ATOM 5535 C C . ALA C 2 134 ? 125.228 163.779 122.201 1.00 121.34 134 ALA F C 1
ATOM 5536 O O . ALA C 2 134 ? 124.027 163.981 122.382 1.00 121.34 134 ALA F O 1
#

Solvent-accessible surface area: 35355 Å² total; per-residue (Å²): 135,0,0,0,0,18,13,9,7,38,65,0,1,0,0,16,12,31,18,10,50,34,30,22,0,14,4,66,51,20,55,92,34,0,28,1,16,0,0,16,9,103,114,61,139,50,24,13,1,47,20,0,50,0,6,0,49,10,24,111,122,68,16,4,100,25,11,33,107,42,53,51,76,113,129,43,59,93,18,117,45,179,163,80,48,15,41,34,6,8,4,55,0,0,86,25,0,51,126,2,1,62,42,62,42,42,131,78,7,56,31,0,3,0,3,2,18,1,132,99,72,114,39,18,61,100,15,8,98,53,2,0,107,83,10,40,7,100,19,137,79,25,13,10,7,3,13,0,0,1,40,12,38,51,20,103,69,79,120,45,14,0,1,0,0,10,1,21,9,14,20,8,7,0,0,8,0,50,14,7,82,119,83,58,54,84,31,26,52,23,25,70,132,0,0,0,62,28,4,13,95,61,2,13,72,67,0,29,89,83,4,103,67,81,37,76,54,58,3,70,141,45,60,29,2,35,44,8,2,111,79,10,0,70,118,1,12,82,84,4,44,73,77,105,81,21,69,28,61,24,9,12,17,39,43,149,132,32,52,127,2,89,11,126,5,37,50,66,54,6,50,148,28,3,76,80,4,16,64,97,4,110,168,12,1,116,57,7,25,73,92,52,74,34,60,96,97,41,3,55,77,0,0,22,1,8,18,20,0,118,11,46,11,2,37,62,7,4,87,131,31,20,32,73,69,104,14,26,142,79,33,56,22,36,25,0,7,0,15,0,0,0,41,19,2,0,52,72,69,36,36,31,117,60,50,16,59,120,10,104,35,14,26,5,7,0,8,51,26,160,34,39,26,15,60,73,7,0,43,71,76,1,7,23,0,2,101,65,54,56,60,62,26,3,28,89,82,78,34,91,26,11,95,10,53,3,23,22,10,35,55,53,25,1,92,134,18,124,103,18,18,60,9,89,11,87,41,12,66,101,28,84,78,50,126,12,63,3,52,0,31,2,53,1,60,34,120,8,39,8,46,3,38,1,108,6,110,63,74,38,90,90,22,80,23,131,21,78,80,17,58,83,65,59,174,143,79,36,91,150,64,71,123,79,36,121,71,98,74,165,31,71,110,61,149,167,51,102,66,85,80,178,78,76,150,113,88,62,87,60,43,120,25,114,90,88,25,58,88,10,72,43,14,39,102,71,19,86,50,42,35,31,45,18,111,135,9,33,160,117,13,17,96,37,35,4,63,87,35,33,12,49,16,0,49,61,3,1,21,0,12,2,15,7,38,17,3,113,119,89,49,59,8,95,76,38,85,6,53,38,8,11,46,102,0,58,69,32,1,78,72,41,19,26,99,54,20,1,40,129,64,86,73,15,45,28,69,46,4,14,0,6,48,60,124,29,174,132,149,27,45,7,37,57,10,19,18,38,0,20,16,17,35,178,52,40,36,43,10,0,6,0,4,5,63,146,94,85,59,71,104,34,113,91,64,24,71,105,35,24,24,48,2,3,69,20,12,0,56,7,19,8,58,21,60,105,6,86,151,77,10,103,51,5,40,111,182,4,91,42,60,2,17,78,35,1,50,34,4,20,33,38,4,60,120,14,78,153,164,29,43,6,140,64,36,23,36,66,16,9,2,58,98,1,37,82,6,0,88,61,71,13,132,117,79